Protein AF-0000000074208128 (afdb_homodimer)

Nearest PDB structures (foldseek):
  2gfg-assembly3_C  TM=7.856E-01  e=4.150E-11  Halalkalibacterium halodurans
  6yp4-assembly1_A-2  TM=7.468E-01  e=1.813E-09  Hippeastrum hybrid cultivar
  8h92-assembly1_A  TM=7.340E-01  e=4.351E-08  Ziziphus jujuba
  5a65-assembly2_B  TM=5.597E-01  e=7.284E-07  Mus musculus
  5a65-assembly1_A  TM=5.371E-01  e=1.496E-06  Mus musculus

Organism: NCBI:txid88382

Sequence (506 aa):
MSATPTYDAEQLTGMLALLPDVDSVELKLTVPDDFQRSAVRELGIDPLDAVLRQVAFVDTPDLRLSSAGVVLRARRTQRKPADLTVKLRPAMPNDVPDGYRGHPGFKVELDASPAGYTCSCSLTVEVSDRRVRKVMLGTRGVHRLLDDDQRALLGSRLPEDVSVDDLTVLGPVNLLKCRFRAKGYPRRMVAELWGLPDGARILELSTKAPPAEAFQAAAESRALLARSGLDLTAPQETKTRAVLAALTAPGGSMSATPTYDAEQLTGMLALLPDVDSVELKLTVPDDFQRSAVRELGIDPLDAVLRQVAFVDTPDLRLSSAGVVLRARRTQRKPADLTVKLRPAMPNDVPDGYRGHPGFKVELDASPAGYTCSCSLTVEVSDRRVRKVMLGTRGVHRLLDDDQRALLGSRLPEDVSVDDLTVLGPVNLLKCRFRAKGYPRRMVAELWGLPDGARILELSTKAPPAEAFQAAAESRALLARSGLDLTAPQETKTRAVLAALTAPGGS

InterPro domains:
  IPR033469 CYTH-like domain superfamily [SSF55154] (25-136)

Secondary structure (DSSP, 8-state):
---S----HHHHHHHHHHGGG-SEEEEEEEEPGGGHHHHHHHHT--GGG-EEEEEEEEE-TT-HHHHTTEEEEEEEETTEEEEEEEEESS--GGGSPTT-TT-TTEEEEEEEETTEEEEEEEEEEEE-HHHHHHHHTTSS-GGGT--HHHHHHHHTT--TT--GGG-EEEEEEEEEEEEE--TT--S-EEEEEEEPTTS-EEEEEEEEE-GGGHHHHHHHHHHHHHHHT--TTS----HHHHHHHHHHSTT--/---S----HHHHHHHHHHGGG-SEEEEEEEEPGGGHHHHHHHTT--GGG-EEEEEEEEE-TT-HHHHTTEEEEEEEETTEEEEEEEEESS--GGGSPTT-TT-TTEEEEEEEETTEEEEEEEEEEEE-HHHHHHHHHTSS-GGGT--HHHHHHHHTT--TT--GGG-EEEEEEEEEEEEE--TT--S-EEEEEEEPTTS-EEEEEEEEE-GGGHHHHHHHHHHHHHHHT--TTS----HHHHHHHHHHSTT--

Foldseek 3Di:
DQLALPDDPVQVVVLVVQLVLFFKEKEKAWFDPVCVVLCCVLQVPDLVQWWKKKKKWKAFLVRVLVVLQWTWMWMDTPPDFIKIKIKGWQDGSVNDDPPQVVPPQKGWYWYQASVGIGIMIMRMDTDHNVQSVCLQVVNDQPVVVDDPVSVVSSVVRDDPPDDSVSMHIQDIWMKIKHWDGGPPQPFIKIWIWTAAQVGDIIIMMMTMDRSVCNVVNSVSVSVSCVVSVGRRPDDGDDPVVVRSCQRSPVVRD/DQLALPDDPVQVVVLVVQLVLFFKEKEKAWFDPVCVVLCCVLQVPDLVQWWKKKKKWKAFLVRVLVVLQWTWMWMDTPPDFIKIKIKGWQDGSVNDDPPQVVPPQKGWYWYQASVGIGIMIMRMDTDHNVQSVCLQVVNDQPVVVDDPVSVVSSVVRDDPVDDSVSMHIQDIWMKIKHWDGGPPQPFIKIWIWTAAQVGDIIIMMMTMDRSVCNVVNSVSVSVSCVVSVGRRNDDGDDPVVVRSCQRSPVVRD

Radius of gyration: 25.89 Å; Cα contacts (8 Å, |Δi|>4): 980; chains: 2; bounding box: 55×75×54 Å

Solvent-accessible surface area (backbone atoms only — not comparable to full-atom values): 27518 Å² total; per-residue (Å²): 129,79,60,50,54,75,71,49,72,67,54,48,52,56,48,62,69,46,37,85,65,34,70,31,27,34,42,42,47,66,46,56,73,93,46,42,66,58,48,35,60,68,43,63,59,57,76,61,67,38,43,45,32,37,40,28,38,49,27,32,94,83,39,57,38,54,74,52,26,36,46,37,38,39,37,41,38,52,98,48,70,8,35,40,32,40,31,36,46,74,32,52,68,85,66,55,61,87,79,40,80,86,31,86,51,38,49,34,36,36,41,33,38,57,79,44,72,50,37,24,32,33,43,44,44,81,41,58,42,72,60,53,51,34,30,61,70,64,78,39,67,65,74,77,71,55,50,70,68,52,48,52,60,52,56,72,53,48,55,91,90,58,54,77,85,59,47,41,75,43,60,60,36,47,31,36,38,28,75,47,65,35,86,96,46,96,55,65,34,37,40,35,43,37,44,46,79,86,47,49,66,44,38,36,40,34,35,69,35,52,41,93,40,41,66,60,52,50,52,52,51,46,53,50,34,58,73,62,69,51,74,54,72,58,87,63,72,57,65,66,59,54,50,52,51,45,40,65,35,91,84,24,113,129,78,58,55,52,73,71,49,72,68,53,48,52,54,49,61,70,46,37,86,65,36,70,30,26,36,42,41,47,65,47,56,72,93,44,43,67,57,49,34,59,68,43,62,57,58,76,60,68,37,41,44,33,37,40,28,37,49,30,33,92,83,39,56,39,54,73,54,25,35,45,37,38,40,38,40,36,53,99,48,69,8,35,40,33,42,32,35,47,75,30,50,68,88,66,55,61,88,78,41,81,84,31,86,52,38,50,34,36,35,40,33,39,57,80,45,71,48,36,23,33,36,42,43,43,81,39,58,43,71,60,52,49,34,30,60,71,65,78,39,66,64,73,76,71,54,50,72,69,52,48,52,58,50,56,72,53,48,56,91,91,57,55,79,85,60,45,41,75,44,62,60,37,47,30,37,39,30,76,45,64,36,87,96,46,96,54,62,34,39,40,35,43,38,44,44,79,86,46,49,67,44,37,36,40,33,35,70,35,53,41,94,39,40,68,60,52,49,53,53,50,48,52,51,32,58,73,61,68,51,73,53,70,59,86,64,71,58,66,65,58,55,49,52,50,46,41,64,36,93,84,25,113

pLDDT: mean 90.49, std 10.8, range [28.2, 98.62]

Structure (mmCIF, N/CA/C/O backbone):
data_AF-0000000074208128-model_v1
#
loop_
_entity.id
_entity.type
_entity.pdbx_description
1 polymer 'CYTH domain-containing protein'
#
loop_
_atom_site.group_PDB
_atom_site.id
_atom_site.type_symbol
_atom_site.label_atom_id
_atom_site.label_alt_id
_atom_site.label_comp_id
_atom_site.label_asym_id
_atom_site.label_entity_id
_atom_site.label_seq_id
_atom_site.pdbx_PDB_ins_code
_atom_site.Cartn_x
_atom_site.Cartn_y
_atom_site.Cartn_z
_atom_site.occupancy
_atom_site.B_iso_or_equiv
_atom_site.auth_seq_id
_atom_site.auth_comp_id
_atom_site.auth_asym_id
_atom_site.auth_atom_id
_atom_site.pdbx_PDB_model_num
ATOM 1 N N . MET A 1 1 ? -22.344 6.297 27.734 1 28.2 1 MET A N 1
ATOM 2 C CA . MET A 1 1 ? -21.391 7.398 27.578 1 28.2 1 MET A CA 1
ATOM 3 C C . MET A 1 1 ? -21.266 7.793 26.109 1 28.2 1 MET A C 1
ATOM 5 O O . MET A 1 1 ? -21.172 6.926 25.234 1 28.2 1 MET A O 1
ATOM 9 N N . SER A 1 2 ? -21.766 8.922 25.672 1 34.88 2 SER A N 1
ATOM 10 C CA . SER A 1 2 ? -21.922 9.391 24.297 1 34.88 2 SER A CA 1
ATOM 11 C C . SER A 1 2 ? -20.594 9.367 23.547 1 34.88 2 SER A C 1
ATOM 13 O O . SER A 1 2 ? -19.578 9.844 24.062 1 34.88 2 SER A O 1
ATOM 15 N N . ALA A 1 3 ? -20.484 8.547 22.641 1 38.16 3 ALA A N 1
ATOM 16 C CA . ALA A 1 3 ? -19.328 8.273 21.797 1 38.16 3 ALA A CA 1
ATOM 17 C C . ALA A 1 3 ? -18.828 9.547 21.125 1 38.16 3 ALA A C 1
ATOM 19 O O . ALA A 1 3 ? -17.953 9.492 20.25 1 38.16 3 ALA A O 1
ATOM 20 N N . THR A 1 4 ? -19.625 10.578 21 1 42.69 4 THR A N 1
ATOM 21 C CA . THR A 1 4 ? -19.203 11.781 20.281 1 42.69 4 THR A CA 1
ATOM 22 C C . THR A 1 4 ? -18.156 12.547 21.078 1 42.69 4 THR A C 1
ATOM 24 O O . THR A 1 4 ? -18.266 12.664 22.297 1 42.69 4 THR A O 1
ATOM 27 N N . PRO A 1 5 ? -17.062 12.93 20.516 1 49.47 5 PRO A N 1
ATOM 28 C CA . PRO A 1 5 ? -16.219 13.82 21.312 1 49.47 5 PRO A CA 1
ATOM 29 C C . PRO A 1 5 ? -17.031 14.883 22.078 1 49.47 5 PRO A C 1
ATOM 31 O O . PRO A 1 5 ? -17.859 15.57 21.469 1 49.47 5 PRO A O 1
ATOM 34 N N . THR A 1 6 ? -17.391 14.57 23.172 1 65.62 6 THR A N 1
ATOM 35 C CA . THR A 1 6 ? -18.188 15.555 23.906 1 65.62 6 THR A CA 1
ATOM 36 C C . THR A 1 6 ? -17.297 16.703 24.375 1 65.62 6 THR A C 1
ATOM 38 O O . THR A 1 6 ? -16.484 16.531 25.297 1 65.62 6 THR A O 1
ATOM 41 N N . TYR A 1 7 ? -17 17.703 23.312 1 78.88 7 TYR A N 1
ATOM 42 C CA . TYR A 1 7 ? -16.359 18.938 23.75 1 78.88 7 TYR A CA 1
ATOM 43 C C . TYR A 1 7 ? -17.125 19.578 24.891 1 78.88 7 TYR A C 1
ATOM 45 O O . TYR A 1 7 ? -18.359 19.625 24.875 1 78.88 7 TYR A O 1
ATOM 53 N N . ASP A 1 8 ? -16.391 19.875 25.906 1 85 8 ASP A N 1
ATOM 54 C CA . ASP A 1 8 ? -17.047 20.609 26.984 1 85 8 ASP A CA 1
ATOM 55 C C . ASP A 1 8 ? -17.312 22.062 26.578 1 85 8 ASP A C 1
ATOM 57 O O . ASP A 1 8 ? -16.953 22.469 25.469 1 85 8 ASP A O 1
ATOM 61 N N . ALA A 1 9 ? -17.969 22.734 27.438 1 87.25 9 ALA A N 1
ATOM 62 C CA . ALA A 1 9 ? -18.422 24.094 27.125 1 87.25 9 ALA A CA 1
ATOM 63 C C . ALA A 1 9 ? -17.25 25.016 26.828 1 87.25 9 ALA A C 1
ATOM 65 O O . ALA A 1 9 ? -17.312 25.859 25.938 1 87.25 9 ALA A O 1
ATOM 66 N N . GLU A 1 10 ? -16.25 24.875 27.562 1 88 10 GLU A N 1
ATOM 67 C CA . GLU A 1 10 ? -15.062 25.719 27.375 1 88 10 GLU A CA 1
ATOM 68 C C . GLU A 1 10 ? -14.414 25.438 26.016 1 88 10 GLU A C 1
ATOM 70 O O . GLU A 1 10 ? -14.039 26.375 25.297 1 88 10 GLU A O 1
ATOM 75 N N . GLN A 1 11 ? -14.32 24.234 25.641 1 87.12 11 GLN A N 1
ATOM 76 C CA . GLN A 1 11 ? -13.758 23.844 24.359 1 87.12 11 GLN A CA 1
ATOM 77 C C . GLN A 1 11 ? -14.609 24.359 23.203 1 87.12 11 GLN A C 1
ATOM 79 O O . GLN A 1 11 ? -14.07 24.875 22.219 1 87.12 11 GLN A O 1
ATOM 84 N N . LEU A 1 12 ? -15.883 24.25 23.359 1 89.19 12 LEU A N 1
ATOM 85 C CA . LEU A 1 12 ? -16.797 24.703 22.312 1 89.19 12 LEU A CA 1
ATOM 86 C C . LEU A 1 12 ? -16.688 26.219 22.125 1 89.19 12 LEU A C 1
ATOM 88 O O . LEU A 1 12 ? -16.656 26.688 20.984 1 89.19 12 LEU A O 1
ATOM 92 N N . THR A 1 13 ? -16.578 26.906 23.234 1 91.12 13 THR A N 1
ATOM 93 C CA . THR A 1 13 ? -16.438 28.359 23.172 1 91.12 13 THR A CA 1
ATOM 94 C C . THR A 1 13 ? -15.148 28.75 22.453 1 91.12 13 THR A C 1
ATOM 96 O O . THR A 1 13 ? -15.141 29.641 21.594 1 91.12 13 THR A O 1
ATOM 99 N N . GLY A 1 14 ? -14.086 28.094 22.859 1 90.88 14 GLY A N 1
ATOM 100 C CA . GLY A 1 14 ? -12.805 28.328 22.203 1 90.88 14 GLY A CA 1
ATOM 101 C C . GLY A 1 14 ? -12.844 28.062 20.703 1 90.88 14 GLY A C 1
ATOM 102 O O . GLY A 1 14 ? -12.312 28.844 19.922 1 90.88 14 GLY A O 1
ATOM 103 N N . MET A 1 15 ? -13.477 27 20.344 1 91.94 15 MET A N 1
ATOM 104 C CA . MET A 1 15 ? -13.594 26.641 18.938 1 91.94 15 MET A CA 1
ATOM 105 C C . MET A 1 15 ? -14.398 27.688 18.172 1 91.94 15 MET A C 1
ATOM 107 O O . MET A 1 15 ? -13.992 28.109 17.078 1 91.94 15 MET A O 1
ATOM 111 N N . LEU A 1 16 ? -15.477 28.094 18.703 1 92.94 16 LEU A N 1
ATOM 112 C CA . LEU A 1 16 ? -16.344 29.078 18.078 1 92.94 16 LEU A CA 1
ATOM 113 C C . LEU A 1 16 ? -15.609 30.391 17.859 1 92.94 16 LEU A C 1
ATOM 115 O O . LEU A 1 16 ? -15.836 31.078 16.844 1 92.94 16 LEU A O 1
ATOM 119 N N . ALA A 1 17 ? -14.789 30.688 18.766 1 93.5 17 ALA A N 1
ATOM 120 C CA . ALA A 1 17 ? -14.039 31.938 18.672 1 93.5 17 ALA A CA 1
ATOM 121 C C . ALA A 1 17 ? -13.016 31.906 17.547 1 93.5 17 ALA A C 1
ATOM 123 O O . ALA A 1 17 ? -12.664 32.938 16.969 1 93.5 17 ALA A O 1
ATOM 124 N N . LEU A 1 18 ? -12.555 30.719 17.219 1 94.88 18 LEU A N 1
ATOM 125 C CA . LEU A 1 18 ? -11.484 30.547 16.25 1 94.88 18 LEU A CA 1
ATOM 126 C C . LEU A 1 18 ? -12.055 30.406 14.836 1 94.88 18 LEU A C 1
ATOM 128 O O . LEU A 1 18 ? -11.414 30.812 13.867 1 94.88 18 LEU A O 1
ATOM 132 N N . LEU A 1 19 ? -13.25 29.891 14.656 1 95.88 19 LEU A N 1
ATOM 133 C CA . LEU A 1 19 ? -13.82 29.422 13.398 1 95.88 19 LEU A CA 1
ATOM 134 C C . LEU A 1 19 ? -13.875 30.547 12.367 1 95.88 19 LEU A C 1
ATOM 136 O O . LEU A 1 19 ? -13.531 30.344 11.203 1 95.88 19 LEU A O 1
ATOM 140 N N . PRO A 1 20 ? -14.188 31.844 12.766 1 95 20 PRO A N 1
ATOM 141 C CA . PRO A 1 20 ? -14.281 32.906 11.758 1 95 20 PRO A CA 1
ATOM 142 C C . PRO A 1 20 ? -12.938 33.219 11.109 1 95 20 PRO A C 1
ATOM 144 O O . PRO A 1 20 ? -12.891 33.812 10.039 1 95 20 PRO A O 1
ATOM 147 N N . ASP A 1 21 ? -11.844 32.844 11.766 1 95.5 21 ASP A N 1
ATOM 148 C CA . ASP A 1 21 ? -10.523 33.281 11.328 1 95.5 21 ASP A CA 1
ATOM 149 C C . ASP A 1 21 ? -9.711 32.125 10.734 1 95.5 21 ASP A C 1
ATOM 151 O O . ASP A 1 21 ? -8.508 32.281 10.508 1 95.5 21 ASP A O 1
ATOM 155 N N . VAL A 1 22 ? -10.344 30.969 10.555 1 97.12 22 VAL A N 1
ATOM 156 C CA . VAL A 1 22 ? -9.641 29.875 9.914 1 97.12 22 VAL A CA 1
ATOM 157 C C . VAL A 1 22 ? -10.172 29.672 8.5 1 97.12 22 VAL A C 1
ATOM 159 O O . VAL A 1 22 ? -11.297 30.062 8.188 1 97.12 22 VAL A O 1
ATOM 162 N N . ASP A 1 23 ? -9.352 29.062 7.625 1 96.69 23 ASP A N 1
ATOM 163 C CA . ASP A 1 23 ? -9.719 28.859 6.227 1 96.69 23 ASP A CA 1
ATOM 164 C C . ASP A 1 23 ? -10.539 27.594 6.047 1 96.69 23 ASP A C 1
ATOM 166 O O . ASP A 1 23 ? -11.367 27.5 5.137 1 96.69 23 ASP A O 1
ATOM 170 N N . SER A 1 24 ? -10.273 26.594 6.891 1 97 24 SER A N 1
ATOM 171 C CA . SER A 1 24 ? -10.961 25.312 6.789 1 97 24 SER A CA 1
ATOM 172 C C . SER A 1 24 ? -10.922 24.562 8.117 1 97 24 SER A C 1
ATOM 174 O O . SER A 1 24 ? -10.125 24.875 8.992 1 97 24 SER A O 1
ATOM 176 N N . VAL A 1 25 ? -11.828 23.625 8.234 1 97.69 25 VAL A N 1
ATOM 177 C CA . VAL A 1 25 ? -11.875 22.703 9.359 1 97.69 25 VAL A CA 1
ATOM 178 C C . VAL A 1 25 ? -11.719 21.281 8.859 1 97.69 25 VAL A C 1
ATOM 180 O O . VAL A 1 25 ? -12.344 20.875 7.871 1 97.69 25 VAL A O 1
ATOM 183 N N . GLU A 1 26 ? -10.867 20.547 9.453 1 97 26 GLU A N 1
ATOM 184 C CA . GLU A 1 26 ? -10.727 19.125 9.164 1 97 26 GLU A CA 1
ATOM 185 C C . GLU A 1 26 ? -11.125 18.281 10.367 1 97 26 GLU A C 1
ATOM 187 O O . GLU A 1 26 ? -10.594 18.469 11.469 1 97 26 GLU A O 1
ATOM 192 N N . LEU A 1 27 ? -12.055 17.484 10.188 1 94.62 27 LEU A N 1
ATOM 193 C CA . LEU A 1 27 ? -12.422 16.469 11.172 1 94.62 27 LEU A CA 1
ATOM 194 C C . LEU A 1 27 ? -11.688 15.164 10.914 1 94.62 27 LEU A C 1
ATOM 196 O O . LEU A 1 27 ? -11.773 14.602 9.82 1 94.62 27 LEU A O 1
ATOM 200 N N . LYS A 1 28 ? -10.922 14.688 11.891 1 93 28 LYS A N 1
ATOM 201 C CA . LYS A 1 28 ? -10.109 13.5 11.672 1 93 28 LYS A CA 1
ATOM 202 C C . LYS A 1 28 ? -10.281 12.492 12.805 1 93 28 LYS A C 1
ATOM 204 O O . LYS A 1 28 ? -10.539 12.883 13.945 1 93 28 LYS A O 1
ATOM 209 N N . LEU A 1 29 ? -10.133 11.289 12.469 1 90.5 29 LEU A N 1
ATOM 210 C CA . LEU A 1 29 ? -10.133 10.219 13.461 1 90.5 29 LEU A CA 1
ATOM 211 C C . LEU A 1 29 ? -9.18 9.102 13.047 1 90.5 29 LEU A C 1
ATOM 213 O O . LEU A 1 29 ? -9 8.844 11.852 1 90.5 29 LEU A O 1
ATOM 217 N N . THR A 1 30 ? -8.586 8.484 14.008 1 90.56 30 THR A N 1
ATOM 218 C CA . THR A 1 30 ? -7.75 7.305 13.797 1 90.56 30 THR A CA 1
ATOM 219 C C . THR A 1 30 ? -8.516 6.035 14.156 1 90.56 30 THR A C 1
ATOM 221 O O . THR A 1 30 ? -9.148 5.961 15.211 1 90.56 30 THR A O 1
ATOM 224 N N . VAL A 1 31 ? -8.43 5.098 13.281 1 89.88 31 VAL A N 1
ATOM 225 C CA . VAL A 1 31 ? -9.117 3.83 13.492 1 89.88 31 VAL A CA 1
ATOM 226 C C . VAL A 1 31 ? -8.164 2.816 14.117 1 89.88 31 VAL A C 1
ATOM 228 O O . VAL A 1 31 ? -7.098 2.541 13.57 1 89.88 31 VAL A O 1
ATOM 231 N N . PRO A 1 32 ? -8.555 2.291 15.266 1 84.19 32 PRO A N 1
ATOM 232 C CA . PRO A 1 32 ? -7.707 1.255 15.859 1 84.19 32 PRO A CA 1
ATOM 233 C C . PRO A 1 32 ? -7.457 0.087 14.906 1 84.19 32 PRO A C 1
ATOM 235 O O . PRO A 1 32 ? -8.32 -0.243 14.086 1 84.19 32 PRO A O 1
ATOM 238 N N . ASP A 1 33 ? -6.289 -0.558 15.109 1 83.88 33 ASP A N 1
ATOM 239 C CA . ASP A 1 33 ? -5.805 -1.584 14.195 1 83.88 33 ASP A CA 1
ATOM 240 C C . ASP A 1 33 ? -6.836 -2.697 14.023 1 83.88 33 ASP A C 1
ATOM 242 O O . ASP A 1 33 ? -7.145 -3.1 12.898 1 83.88 33 ASP A O 1
ATOM 246 N N . ASP A 1 34 ? -7.438 -3.113 15.094 1 81.94 34 ASP A N 1
ATOM 247 C CA . ASP A 1 34 ? -8.344 -4.258 15.102 1 81.94 34 ASP A CA 1
ATOM 248 C C . ASP A 1 34 ? -9.617 -3.959 14.312 1 81.94 34 ASP A C 1
ATOM 250 O O . ASP A 1 34 ? -10.359 -4.875 13.961 1 81.94 34 ASP A O 1
ATOM 254 N N . PHE A 1 35 ? -9.867 -2.684 13.984 1 87 35 PHE A N 1
ATOM 255 C CA . PHE A 1 35 ? -11.141 -2.312 13.367 1 87 35 PHE A CA 1
ATOM 256 C C . PHE A 1 35 ? -10.914 -1.807 11.945 1 87 35 PHE A C 1
ATOM 258 O O . PHE A 1 35 ? -11.875 -1.448 11.25 1 87 35 PHE A O 1
ATOM 265 N N . GLN A 1 36 ? -9.719 -1.791 11.477 1 90.12 36 GLN A N 1
ATOM 266 C CA . GLN A 1 36 ? -9.414 -1.157 10.203 1 90.12 36 GLN A CA 1
ATOM 267 C C . GLN A 1 36 ? -10.07 -1.899 9.047 1 90.12 36 GLN A C 1
ATOM 269 O O . GLN A 1 36 ? -10.68 -1.279 8.164 1 90.12 36 GLN A O 1
ATOM 274 N N . ARG A 1 37 ? -10.055 -3.189 9.078 1 87.44 37 ARG A N 1
ATOM 275 C CA . ARG A 1 37 ? -10.648 -3.965 7.988 1 87.44 37 ARG A CA 1
ATOM 276 C C . ARG A 1 37 ? -12.156 -3.766 7.934 1 87.44 37 ARG A C 1
ATOM 278 O O . ARG A 1 37 ? -12.719 -3.57 6.855 1 87.44 37 ARG A O 1
ATOM 285 N N . SER A 1 38 ? -12.781 -3.838 9.078 1 88.56 38 SER A N 1
ATOM 286 C CA . SER A 1 38 ? -14.227 -3.645 9.148 1 88.56 38 SER A CA 1
ATOM 287 C C . SER A 1 38 ? -14.617 -2.234 8.719 1 88.56 38 SER A C 1
ATOM 289 O O . SER A 1 38 ? -15.617 -2.045 8.023 1 88.56 38 SER A O 1
ATOM 291 N N . ALA A 1 39 ? -13.82 -1.259 9.133 1 91.81 39 ALA A N 1
ATOM 292 C CA . ALA A 1 39 ? -14.094 0.124 8.758 1 91.81 39 ALA A CA 1
ATOM 293 C C . ALA A 1 39 ? -14.062 0.29 7.238 1 91.81 39 ALA A C 1
ATOM 295 O O . ALA A 1 39 ? -14.961 0.909 6.656 1 91.81 39 ALA A O 1
ATOM 296 N N . VAL A 1 40 ? -13.125 -0.325 6.598 1 92.81 40 VAL A N 1
ATOM 297 C CA . VAL A 1 40 ? -12.961 -0.231 5.148 1 92.81 40 VAL A CA 1
ATOM 298 C C . VAL A 1 40 ? -14.172 -0.852 4.453 1 92.81 40 VAL A C 1
ATOM 300 O O . VAL A 1 40 ? -14.719 -0.272 3.514 1 92.81 40 VAL A O 1
ATOM 303 N N . ARG A 1 41 ? -14.562 -1.921 4.973 1 90.62 41 ARG A N 1
ATOM 304 C CA . ARG A 1 41 ? -15.703 -2.623 4.398 1 90.62 41 ARG A CA 1
ATOM 305 C C . ARG A 1 41 ? -17 -1.842 4.617 1 90.62 41 ARG A C 1
ATOM 307 O O . ARG A 1 41 ? -17.75 -1.596 3.674 1 90.62 41 ARG A O 1
ATOM 314 N N . GLU A 1 42 ? -17.219 -1.421 5.828 1 91.88 42 GLU A N 1
ATOM 315 C CA . GLU A 1 42 ? -18.469 -0.788 6.219 1 91.88 42 GLU A CA 1
ATOM 316 C C . GLU A 1 42 ? -18.641 0.57 5.547 1 91.88 42 GLU A C 1
ATOM 318 O O . GLU A 1 42 ? -19.766 0.974 5.219 1 91.88 42 GLU A O 1
ATOM 323 N N . LEU A 1 43 ? -17.516 1.219 5.375 1 95.19 43 LEU A N 1
ATOM 324 C CA . LEU A 1 43 ? -17.594 2.559 4.801 1 95.19 43 LEU A CA 1
ATOM 325 C C . LEU A 1 43 ? -17.562 2.498 3.277 1 95.19 43 LEU A C 1
ATOM 327 O O . LEU A 1 43 ? -17.688 3.527 2.609 1 95.19 43 LEU A O 1
ATOM 331 N N . GLY A 1 44 ? -17.344 1.31 2.719 1 94.12 44 GLY A N 1
ATOM 332 C CA . GLY A 1 44 ? -17.375 1.114 1.277 1 94.12 44 GLY A CA 1
ATOM 333 C C . GLY A 1 44 ? -16.125 1.605 0.581 1 94.12 44 GLY A C 1
ATOM 334 O O . GLY A 1 44 ? -16.172 2.014 -0.581 1 94.12 44 GLY A O 1
ATOM 335 N N . ILE A 1 45 ? -15.039 1.585 1.268 1 96.31 45 ILE A N 1
ATOM 336 C CA . ILE A 1 45 ? -13.773 2.025 0.685 1 96.31 45 ILE A CA 1
ATOM 337 C C . ILE A 1 45 ? -13.219 0.936 -0.229 1 96.31 45 ILE A C 1
ATOM 339 O O . ILE A 1 45 ? -13.133 -0.229 0.167 1 96.31 45 ILE A O 1
ATOM 343 N N . ASP A 1 46 ? -12.898 1.298 -1.393 1 96.69 46 ASP A N 1
ATOM 344 C CA . ASP A 1 46 ? -12.211 0.389 -2.301 1 96.69 46 ASP A CA 1
ATOM 345 C C . ASP A 1 46 ? -10.711 0.673 -2.32 1 96.69 46 ASP A C 1
ATOM 347 O O . ASP A 1 46 ? -10.273 1.697 -2.85 1 96.69 46 ASP A O 1
ATOM 351 N N . PRO A 1 47 ? -9.922 -0.202 -1.806 1 95.62 47 PRO A N 1
ATOM 352 C CA . PRO A 1 47 ? -8.469 0.019 -1.76 1 95.62 47 PRO A CA 1
ATOM 353 C C . PRO A 1 47 ? -7.875 0.305 -3.137 1 95.62 47 PRO A C 1
ATOM 355 O O . PRO A 1 47 ? -6.871 1.016 -3.242 1 95.62 47 PRO A O 1
ATOM 358 N N . LEU A 1 48 ? -8.477 -0.124 -4.18 1 97.25 48 LEU A N 1
ATOM 359 C CA . LEU A 1 48 ? -7.906 0.041 -5.516 1 97.25 48 LEU A CA 1
ATOM 360 C C . LEU A 1 48 ? -8.117 1.461 -6.027 1 97.25 48 LEU A C 1
ATOM 362 O O . LEU A 1 48 ? -7.523 1.862 -7.027 1 97.25 48 LEU A O 1
ATOM 366 N N . ASP A 1 49 ? -8.906 2.227 -5.328 1 96.62 49 ASP A N 1
ATOM 367 C CA . ASP A 1 49 ? -9.078 3.635 -5.672 1 96.62 49 ASP A CA 1
ATOM 368 C C . ASP A 1 49 ? -7.984 4.492 -5.031 1 96.62 49 ASP A C 1
ATOM 370 O O . ASP A 1 49 ? -7.91 5.699 -5.277 1 96.62 49 ASP A O 1
ATOM 374 N N . ALA A 1 50 ? -7.148 3.926 -4.254 1 97.5 50 ALA A N 1
ATOM 375 C CA . ALA A 1 50 ? -6.145 4.68 -3.508 1 97.5 50 ALA A CA 1
ATOM 376 C C . ALA A 1 50 ? -4.992 5.105 -4.414 1 97.5 50 ALA A C 1
ATOM 378 O O . ALA A 1 50 ? -4.801 4.535 -5.496 1 97.5 50 ALA A O 1
ATOM 379 N N . VAL A 1 51 ? -4.332 6.113 -3.963 1 97.12 51 VAL A N 1
ATOM 380 C CA . VAL A 1 51 ? -3.078 6.562 -4.555 1 97.12 51 VAL A CA 1
ATOM 381 C C . VAL A 1 51 ? -1.944 6.41 -3.545 1 97.12 51 VAL A C 1
ATOM 383 O O . VAL A 1 51 ? -2.141 6.625 -2.346 1 97.12 51 VAL A O 1
ATOM 386 N N . LEU A 1 52 ? -0.797 6.086 -4.082 1 97.75 52 LEU A N 1
ATOM 387 C CA . LEU A 1 52 ? 0.374 5.926 -3.229 1 97.75 52 LEU A CA 1
ATOM 388 C C . LEU A 1 52 ? 1.035 7.273 -2.951 1 97.75 52 LEU A C 1
ATOM 390 O O . LEU A 1 52 ? 1.155 8.109 -3.852 1 97.75 52 LEU A O 1
ATOM 394 N N . ARG A 1 53 ? 1.431 7.383 -1.734 1 98.31 53 ARG A N 1
ATOM 395 C CA . ARG A 1 53 ? 2.203 8.555 -1.327 1 98.31 53 ARG A CA 1
ATOM 396 C C . ARG A 1 53 ? 3.389 8.148 -0.457 1 98.31 53 ARG A C 1
ATOM 398 O O . ARG A 1 53 ? 3.375 7.09 0.167 1 98.31 53 ARG A O 1
ATOM 405 N N . GLN A 1 54 ? 4.387 9 -0.542 1 97.69 54 GLN A N 1
ATOM 406 C CA . GLN A 1 54 ? 5.523 8.93 0.373 1 97.69 54 GLN A CA 1
ATOM 407 C C . GLN A 1 54 ? 5.703 10.234 1.134 1 97.69 54 GLN A C 1
ATOM 409 O O . GLN A 1 54 ? 5.625 11.32 0.546 1 97.69 54 GLN A O 1
ATOM 414 N N . VAL A 1 55 ? 5.918 10.094 2.408 1 97.69 55 VAL A N 1
ATOM 415 C CA . VAL A 1 55 ? 6.098 11.281 3.23 1 97.69 55 VAL A CA 1
ATOM 416 C C . VAL A 1 55 ? 7.383 11.156 4.047 1 97.69 55 VAL A C 1
ATOM 418 O O . VAL A 1 55 ? 7.648 10.109 4.641 1 97.69 55 VAL A O 1
ATOM 421 N N . ALA A 1 56 ? 8.125 12.172 4.035 1 96.81 56 ALA A N 1
ATOM 422 C CA . ALA A 1 56 ? 9.266 12.32 4.938 1 96.81 56 ALA A CA 1
ATOM 423 C C . ALA A 1 56 ? 9.133 13.586 5.781 1 96.81 56 ALA A C 1
ATOM 425 O O . ALA A 1 56 ? 8.625 14.609 5.309 1 96.81 56 ALA A O 1
ATOM 426 N N . PHE A 1 57 ? 9.578 13.438 6.957 1 96.81 57 PHE A N 1
ATOM 427 C CA . PHE A 1 57 ? 9.695 14.594 7.828 1 96.81 57 PHE A CA 1
ATOM 428 C C . PHE A 1 57 ? 11.148 15.031 7.957 1 96.81 57 PHE A C 1
ATOM 430 O O . PHE A 1 57 ? 12.062 14.234 7.723 1 96.81 57 PHE A O 1
ATOM 437 N N . VAL A 1 58 ? 11.312 16.281 8.195 1 96.25 58 VAL A N 1
ATOM 438 C CA . VAL A 1 58 ? 12.648 16.844 8.383 1 96.25 58 VAL A CA 1
ATOM 439 C C . VAL A 1 58 ? 12.75 17.484 9.766 1 96.25 58 VAL A C 1
ATOM 441 O O . VAL A 1 58 ? 11.977 18.391 10.094 1 96.25 58 VAL A O 1
ATOM 444 N N . ASP A 1 59 ? 13.68 17 10.523 1 96.31 59 ASP A N 1
ATOM 445 C CA . ASP A 1 59 ? 13.867 17.469 11.898 1 96.31 59 ASP A CA 1
ATOM 446 C C . ASP A 1 59 ? 15.281 17.156 12.391 1 96.31 59 ASP A C 1
ATOM 448 O O . ASP A 1 59 ? 16.094 16.578 11.664 1 96.31 59 ASP A O 1
ATOM 452 N N . THR A 1 60 ? 15.641 17.625 13.562 1 94.69 60 THR A N 1
ATOM 453 C CA . THR A 1 60 ? 16.844 17.125 14.234 1 94.69 60 THR A CA 1
ATOM 454 C C . THR A 1 60 ? 16.609 15.719 14.766 1 94.69 60 THR A C 1
ATOM 456 O O . THR A 1 60 ? 15.469 15.305 14.977 1 94.69 60 THR A O 1
ATOM 459 N N . PRO A 1 61 ? 17.672 1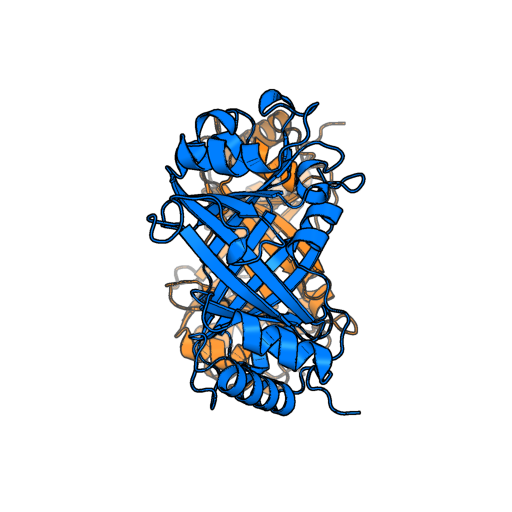4.984 14.984 1 91.44 61 PRO A N 1
ATOM 460 C CA . PRO A 1 61 ? 17.516 13.617 15.484 1 91.44 61 PRO A CA 1
ATOM 461 C C . PRO A 1 61 ? 16.734 13.562 16.797 1 91.44 61 PRO A C 1
ATOM 463 O O . PRO A 1 61 ? 16.062 12.57 17.094 1 91.44 61 PRO A O 1
ATOM 466 N N . ASP A 1 62 ? 16.828 14.562 17.562 1 93 62 ASP A N 1
ATOM 467 C CA . ASP A 1 62 ? 16.156 14.594 18.859 1 93 62 ASP A CA 1
ATOM 468 C C . ASP A 1 62 ? 14.852 15.383 18.766 1 93 62 ASP A C 1
ATOM 470 O O . ASP A 1 62 ? 14.281 15.773 19.797 1 93 62 ASP A O 1
ATOM 474 N N . LEU A 1 63 ? 14.359 15.758 17.641 1 95.44 63 LEU A N 1
ATOM 475 C CA . LEU A 1 63 ? 13.039 16.281 17.312 1 95.44 63 LEU A CA 1
ATOM 476 C C . LEU A 1 63 ? 12.828 17.656 17.938 1 95.44 63 LEU A C 1
ATOM 478 O O . LEU A 1 63 ? 11.797 17.922 18.547 1 95.44 63 LEU A O 1
ATOM 482 N N . ARG A 1 64 ? 13.789 18.5 17.734 1 95.44 64 ARG A N 1
ATOM 483 C CA . ARG A 1 64 ? 13.719 19.828 18.328 1 95.44 64 ARG A CA 1
ATOM 484 C C . ARG A 1 64 ? 12.758 20.719 17.531 1 95.44 64 ARG A C 1
ATOM 486 O O . ARG A 1 64 ? 12.141 21.625 18.094 1 95.44 64 ARG A O 1
ATOM 493 N N . LEU A 1 65 ? 12.594 20.547 16.172 1 95.56 65 LEU A N 1
ATOM 494 C CA . LEU A 1 65 ? 11.594 21.312 15.43 1 95.56 65 LEU A CA 1
ATOM 495 C C . LEU A 1 65 ? 10.188 20.984 15.914 1 95.56 65 LEU A C 1
ATOM 497 O O . LEU A 1 65 ? 9.422 21.891 16.266 1 95.56 65 LEU A O 1
ATOM 501 N N . SER A 1 66 ? 9.938 19.703 15.922 1 95.06 66 SER A N 1
ATOM 502 C CA . SER A 1 66 ? 8.625 19.266 16.375 1 95.06 66 SER A CA 1
ATOM 503 C C . SER A 1 66 ? 8.328 19.781 17.781 1 95.06 66 SER A C 1
ATOM 505 O O . SER A 1 66 ? 7.215 20.234 18.062 1 95.06 66 SER A O 1
ATOM 507 N N . SER A 1 67 ? 9.312 19.719 18.672 1 94.44 67 SER A N 1
ATOM 508 C CA . SER A 1 67 ? 9.148 20.188 20.047 1 94.44 67 SER A CA 1
ATOM 509 C C . SER A 1 67 ? 8.844 21.688 20.078 1 94.44 67 SER A C 1
ATOM 511 O O . SER A 1 67 ? 8.172 22.172 20.984 1 94.44 67 SER A O 1
ATOM 513 N N . ALA A 1 68 ? 9.359 22.406 19.094 1 94.69 68 ALA A N 1
ATOM 514 C CA . ALA A 1 68 ? 9.148 23.844 19 1 94.69 68 ALA A CA 1
ATOM 515 C C . ALA A 1 68 ? 7.871 24.172 18.234 1 94.69 68 ALA A C 1
ATOM 517 O O . ALA A 1 68 ? 7.57 25.344 17.984 1 94.69 68 ALA A O 1
ATOM 518 N N . GLY A 1 69 ? 7.148 23.094 17.781 1 94.31 69 GLY A N 1
ATOM 519 C CA . GLY A 1 69 ? 5.875 23.297 17.109 1 94.31 69 GLY A CA 1
ATOM 520 C C . GLY A 1 69 ? 6.023 23.531 15.617 1 94.31 69 GLY A C 1
ATOM 521 O O . GLY A 1 69 ? 5.203 24.234 15.008 1 94.31 69 GLY A O 1
ATOM 522 N N . VAL A 1 70 ? 7.098 23.078 15.047 1 95.19 70 VAL A N 1
ATOM 523 C CA . VAL A 1 70 ? 7.328 23.219 13.617 1 95.19 70 VAL A CA 1
ATOM 524 C C . VAL A 1 70 ? 7.434 21.844 12.969 1 95.19 70 VAL A C 1
ATOM 526 O O . VAL A 1 70 ? 8.133 20.969 13.477 1 95.19 70 VAL A O 1
ATOM 529 N N . VAL A 1 71 ? 6.711 21.688 11.898 1 96.25 71 VAL A N 1
ATOM 530 C CA . VAL A 1 71 ? 6.797 20.453 11.117 1 96.25 71 VAL A CA 1
ATOM 531 C C . VAL A 1 71 ? 7.23 20.781 9.688 1 96.25 71 VAL A C 1
ATOM 533 O O . VAL A 1 71 ? 6.605 21.609 9.016 1 96.25 71 VAL A O 1
ATOM 536 N N . LEU A 1 72 ? 8.297 20.25 9.289 1 97 72 LEU A N 1
ATOM 537 C CA . LEU A 1 72 ? 8.734 20.281 7.898 1 97 72 LEU A CA 1
ATOM 538 C C . LEU A 1 72 ? 8.547 18.922 7.234 1 97 72 LEU A C 1
ATOM 540 O O . LEU A 1 72 ? 9.102 17.922 7.691 1 97 72 LEU A O 1
ATOM 544 N N . ARG A 1 73 ? 7.781 18.922 6.152 1 97.5 73 ARG A N 1
ATOM 545 C CA . ARG A 1 73 ? 7.406 17.656 5.523 1 97.5 73 ARG A CA 1
ATOM 546 C C . ARG A 1 73 ? 7.613 17.719 4.012 1 97.5 73 ARG A C 1
ATOM 548 O O . ARG A 1 73 ? 7.273 18.719 3.373 1 97.5 73 ARG A O 1
ATOM 555 N N . ALA A 1 74 ? 8.148 16.688 3.49 1 97.88 74 ALA A N 1
ATOM 556 C CA . ALA A 1 74 ? 8.227 16.469 2.049 1 97.88 74 ALA A CA 1
ATOM 557 C C . ALA A 1 74 ? 7.328 15.305 1.634 1 97.88 74 ALA A C 1
ATOM 559 O O . ALA A 1 74 ? 7.293 14.266 2.303 1 97.88 74 ALA A O 1
ATOM 560 N N . ARG A 1 75 ? 6.648 15.5 0.541 1 98.31 75 ARG A N 1
ATOM 561 C CA . ARG A 1 75 ? 5.68 14.484 0.123 1 98.31 75 ARG A CA 1
ATOM 562 C C . ARG A 1 75 ? 5.758 14.242 -1.381 1 98.31 75 ARG A C 1
ATOM 564 O O . ARG A 1 75 ? 5.855 15.188 -2.164 1 98.31 75 ARG A O 1
ATOM 571 N N . ARG A 1 76 ? 5.824 12.977 -1.729 1 98.62 76 ARG A N 1
ATOM 572 C CA . ARG A 1 76 ? 5.656 12.539 -3.111 1 98.62 76 ARG A CA 1
ATOM 573 C C . ARG A 1 76 ? 4.301 11.867 -3.312 1 98.62 76 ARG A C 1
ATOM 575 O O . ARG A 1 76 ? 3.838 11.125 -2.447 1 98.62 76 ARG A O 1
ATOM 582 N N . THR A 1 77 ? 3.674 12.164 -4.379 1 98.06 77 THR A N 1
ATOM 583 C CA . THR A 1 77 ? 2.365 11.602 -4.691 1 98.06 77 THR A CA 1
ATOM 584 C C . THR A 1 77 ? 2.359 10.992 -6.09 1 98.06 77 THR A C 1
ATOM 586 O O . THR A 1 77 ? 2.836 11.609 -7.047 1 98.06 77 THR A O 1
ATOM 589 N N . GLN A 1 78 ? 1.814 9.812 -6.145 1 96 78 GLN A N 1
ATOM 590 C CA . GLN A 1 78 ? 1.735 9.109 -7.418 1 96 78 GLN A CA 1
ATOM 591 C C . GLN A 1 78 ? 1.093 9.984 -8.492 1 96 78 GLN A C 1
ATOM 593 O O . GLN A 1 78 ? -0.026 10.469 -8.32 1 96 78 GLN A O 1
ATOM 598 N N . ARG A 1 79 ? 1.821 10.266 -9.633 1 90.38 79 ARG A N 1
ATOM 599 C CA . ARG A 1 79 ? 1.37 10.945 -10.844 1 90.38 79 ARG A CA 1
ATOM 600 C C . ARG A 1 79 ? 1.015 12.398 -10.57 1 90.38 79 ARG A C 1
ATOM 602 O O . ARG A 1 79 ? 0.176 12.984 -11.258 1 90.38 79 ARG A O 1
ATOM 609 N N . LYS A 1 80 ? 1.491 12.992 -9.508 1 96.12 80 LYS A N 1
ATOM 610 C CA . LYS A 1 80 ? 1.367 14.398 -9.141 1 96.12 80 LYS A CA 1
ATOM 611 C C . LYS A 1 80 ? 2.719 14.984 -8.742 1 96.12 80 LYS A C 1
ATOM 613 O O . LYS A 1 80 ? 3.65 14.25 -8.422 1 96.12 80 LYS A O 1
ATOM 618 N N . PRO A 1 81 ? 2.777 16.312 -8.828 1 97 81 PRO A N 1
ATOM 619 C CA . PRO A 1 81 ? 4.004 16.906 -8.289 1 97 81 PRO A CA 1
ATOM 620 C C . PRO A 1 81 ? 4.176 16.641 -6.793 1 97 81 PRO A C 1
ATOM 622 O O . PRO A 1 81 ? 3.189 16.469 -6.074 1 97 81 PRO A O 1
ATOM 625 N N . ALA A 1 82 ? 5.434 16.594 -6.434 1 98.38 82 ALA A N 1
ATOM 626 C CA . ALA A 1 82 ? 5.715 16.547 -5.004 1 98.38 82 ALA A CA 1
ATOM 627 C C . ALA A 1 82 ? 5.477 17.906 -4.352 1 98.38 82 ALA A C 1
ATOM 629 O O . ALA A 1 82 ? 5.203 18.906 -5.039 1 98.38 82 ALA A O 1
ATOM 630 N N . ASP A 1 83 ? 5.516 17.922 -3.025 1 98.44 83 ASP A N 1
ATOM 631 C CA . ASP A 1 83 ? 5.352 19.188 -2.328 1 98.44 83 ASP A CA 1
ATOM 632 C C . ASP A 1 83 ? 6.18 19.219 -1.046 1 98.44 83 ASP A C 1
ATOM 634 O O . ASP A 1 83 ? 6.621 18.188 -0.558 1 98.44 83 ASP A O 1
ATOM 638 N N . LEU A 1 84 ? 6.496 20.375 -0.62 1 98.06 84 LEU A N 1
ATOM 639 C CA . LEU A 1 84 ? 7.145 20.703 0.648 1 98.06 84 LEU A CA 1
ATOM 640 C C . LEU A 1 84 ? 6.25 21.578 1.509 1 98.06 84 LEU A C 1
ATOM 642 O O . LEU A 1 84 ? 5.695 22.578 1.023 1 98.06 84 LEU A O 1
ATOM 646 N N . THR A 1 85 ? 6.105 21.219 2.752 1 98.25 85 THR A N 1
ATOM 647 C CA . THR A 1 85 ? 5.207 21.953 3.635 1 98.25 85 THR A CA 1
ATOM 648 C C . THR A 1 85 ? 5.918 22.344 4.93 1 98.25 85 THR A C 1
ATOM 650 O O . THR A 1 85 ? 6.602 21.516 5.539 1 98.25 85 THR A O 1
ATOM 653 N N . VAL A 1 86 ? 5.828 23.547 5.301 1 97.38 86 VAL A N 1
ATOM 654 C CA . VAL A 1 86 ? 6.145 24 6.648 1 97.38 86 VAL A CA 1
ATOM 655 C C . VAL A 1 86 ? 4.852 24.25 7.426 1 97.38 86 VAL A C 1
ATOM 657 O O . VAL A 1 86 ? 3.986 25 6.98 1 97.38 86 VAL A O 1
ATOM 660 N N . LYS A 1 87 ? 4.73 23.656 8.531 1 97.06 87 LYS A N 1
ATOM 661 C CA . LYS A 1 87 ? 3.529 23.781 9.344 1 97.06 87 LYS A CA 1
ATOM 662 C C . LYS A 1 87 ? 3.875 24.219 10.766 1 97.06 87 LYS A C 1
ATOM 664 O O . LYS A 1 87 ? 4.812 23.688 11.375 1 97.06 87 LYS A O 1
ATOM 669 N N . LEU A 1 88 ? 3.246 25.203 11.234 1 96.44 88 LEU A N 1
ATOM 670 C CA . LEU A 1 88 ? 3.305 25.609 12.633 1 96.44 88 LEU A CA 1
ATOM 671 C C . LEU A 1 88 ? 2.086 25.094 13.391 1 96.44 88 LEU A C 1
ATOM 673 O O . LEU A 1 88 ? 0.948 25.344 12.992 1 96.44 88 LEU A O 1
ATOM 677 N N . ARG A 1 89 ? 2.395 24.406 14.461 1 93.88 89 ARG A N 1
ATOM 678 C CA . ARG A 1 89 ? 1.315 23.781 15.219 1 93.88 89 ARG A CA 1
ATOM 679 C C . ARG A 1 89 ? 1.654 23.719 16.703 1 93.88 89 ARG A C 1
ATOM 681 O O . ARG A 1 89 ? 2.613 23.047 17.094 1 93.88 89 ARG A O 1
ATOM 688 N N . PRO A 1 90 ? 0.9 24.312 17.562 1 93.81 90 PRO A N 1
ATOM 689 C CA . PRO A 1 90 ? -0.28 25.125 17.25 1 93.81 90 PRO A CA 1
ATOM 690 C C . PRO A 1 90 ? 0.078 26.484 16.688 1 93.81 90 PRO A C 1
ATOM 692 O O . PRO A 1 90 ? 1.204 26.969 16.859 1 93.81 90 PRO A O 1
ATOM 695 N N . ALA A 1 91 ? -0.813 27.031 15.938 1 94.38 91 ALA A N 1
ATOM 696 C CA . ALA A 1 91 ? -0.731 28.406 15.469 1 94.38 91 ALA A CA 1
ATOM 697 C C . ALA A 1 91 ? -2.117 29.047 15.383 1 94.38 91 ALA A C 1
ATOM 699 O O . ALA A 1 91 ? -2.912 28.688 14.508 1 94.38 91 ALA A O 1
ATOM 700 N N . MET A 1 92 ? -2.338 29.938 16.266 1 93.88 92 MET A N 1
ATOM 701 C CA . MET A 1 92 ? -3.607 30.656 16.219 1 93.88 92 MET A CA 1
ATOM 702 C C . MET A 1 92 ? -3.627 31.656 15.07 1 93.88 92 MET A C 1
ATOM 704 O O . MET A 1 92 ? -2.576 32.125 14.633 1 93.88 92 MET A O 1
ATOM 708 N N . PRO A 1 93 ? -4.809 31.906 14.586 1 92.44 93 PRO A N 1
ATOM 709 C CA . PRO A 1 93 ? -4.902 32.844 13.461 1 92.44 93 PRO A CA 1
ATOM 710 C C . PRO A 1 93 ? -4.176 34.156 13.727 1 92.44 93 PRO A C 1
ATOM 712 O O . PRO A 1 93 ? -3.52 34.688 12.828 1 92.44 93 PRO A O 1
ATOM 715 N N . ASN A 1 94 ? -4.188 34.531 14.914 1 90.25 94 ASN A N 1
ATOM 716 C CA . ASN A 1 94 ? -3.555 35.812 15.266 1 90.25 94 ASN A CA 1
ATOM 717 C C . ASN A 1 94 ? -2.039 35.656 15.375 1 90.25 94 ASN A C 1
ATOM 719 O O . ASN A 1 94 ? -1.316 36.656 15.406 1 90.25 94 ASN A O 1
ATOM 723 N N . ASP A 1 95 ? -1.546 34.469 15.414 1 87.31 95 ASP A N 1
ATOM 724 C CA . ASP A 1 95 ? -0.115 34.219 15.531 1 87.31 95 ASP A CA 1
ATOM 725 C C . ASP A 1 95 ? 0.535 34.094 14.148 1 87.31 95 ASP A C 1
ATOM 727 O O . ASP A 1 95 ? 1.757 33.969 14.047 1 87.31 95 ASP A O 1
ATOM 731 N N . VAL A 1 96 ? -0.306 34.094 13.141 1 89.38 96 VAL A N 1
ATOM 732 C CA . VAL A 1 96 ? 0.212 33.938 11.781 1 89.38 96 VAL A CA 1
ATOM 733 C C . VAL A 1 96 ? 1.08 35.156 11.438 1 89.38 96 VAL A C 1
ATOM 735 O O . VAL A 1 96 ? 0.641 36.281 11.555 1 89.38 96 VAL A O 1
ATOM 738 N N . PRO A 1 97 ? 2.275 34.906 11.062 1 87.56 97 PRO A N 1
ATOM 739 C CA . PRO A 1 97 ? 3.141 36.031 10.703 1 87.56 97 PRO A CA 1
ATOM 740 C C . PRO A 1 97 ? 2.562 36.875 9.578 1 87.56 97 PRO A C 1
ATOM 742 O O . PRO A 1 97 ? 1.811 36.375 8.742 1 87.56 97 PRO A O 1
ATOM 745 N N . ASP A 1 98 ? 2.945 38.062 9.531 1 87.06 98 ASP A N 1
ATOM 746 C CA . ASP A 1 98 ? 2.432 39 8.547 1 87.06 98 ASP A CA 1
ATOM 747 C C . ASP A 1 98 ? 2.789 38.562 7.129 1 87.06 98 ASP A C 1
ATOM 749 O O . ASP A 1 98 ? 3.893 38.062 6.887 1 87.06 98 ASP A O 1
ATOM 753 N N . GLY A 1 99 ? 1.847 38.75 6.281 1 90.12 99 GLY A N 1
ATOM 754 C CA . GLY A 1 99 ? 2.129 38.531 4.867 1 90.12 99 GLY A CA 1
ATOM 755 C C . GLY A 1 99 ? 1.746 37.156 4.367 1 90.12 99 GLY A C 1
ATOM 756 O O . GLY A 1 99 ? 1.724 36.906 3.158 1 90.12 99 GLY A O 1
ATOM 757 N N . TYR A 1 100 ? 1.354 36.344 5.316 1 94.12 100 TYR A N 1
ATOM 758 C CA . TYR A 1 100 ? 1.096 34.969 4.875 1 94.12 100 TYR A CA 1
ATOM 759 C C . TYR A 1 100 ? -0.384 34.781 4.574 1 94.12 100 TYR A C 1
ATOM 761 O O . TYR A 1 100 ? -0.745 33.938 3.744 1 94.12 100 TYR A O 1
ATOM 769 N N . ARG A 1 101 ? -1.177 35.469 5.262 1 91.81 101 ARG A N 1
ATOM 770 C CA . ARG A 1 101 ? -2.604 35.344 4.98 1 91.81 101 ARG A CA 1
ATOM 771 C C . ARG A 1 101 ? -2.908 35.688 3.527 1 91.81 101 ARG A C 1
ATOM 773 O O . ARG A 1 101 ? -2.494 36.75 3.031 1 91.81 101 ARG A O 1
ATOM 780 N N . GLY A 1 102 ? -3.512 34.75 2.83 1 90.69 102 GLY A N 1
ATOM 781 C CA . GLY A 1 102 ? -3.83 34.938 1.425 1 90.69 102 GLY A CA 1
ATOM 782 C C . GLY A 1 102 ? -2.707 34.531 0.496 1 90.69 102 GLY A C 1
ATOM 783 O O . GLY A 1 102 ? -2.883 34.5 -0.724 1 90.69 102 GLY A O 1
ATOM 784 N N . HIS A 1 103 ? -1.506 34.281 1.05 1 94.25 103 HIS A N 1
ATOM 785 C CA . HIS A 1 103 ? -0.384 33.781 0.256 1 94.25 103 HIS A CA 1
ATOM 786 C C . HIS A 1 103 ? -0.709 32.438 -0.39 1 94.25 103 HIS A C 1
ATOM 788 O O . HIS A 1 103 ? -1.32 31.578 0.241 1 94.25 103 HIS A O 1
ATOM 794 N N . PRO A 1 104 ? -0.344 32.344 -1.668 1 96 104 PRO A N 1
ATOM 795 C CA . PRO A 1 104 ? -0.583 31.031 -2.297 1 96 104 PRO A CA 1
ATOM 796 C C . PRO A 1 104 ? 0.057 29.875 -1.53 1 96 104 PRO A C 1
ATOM 798 O O . PRO A 1 104 ? 1.225 29.969 -1.141 1 96 104 PRO A O 1
ATOM 801 N N . GLY A 1 105 ? -0.738 28.828 -1.326 1 97.12 105 GLY A N 1
ATOM 802 C CA . GLY A 1 105 ? -0.237 27.641 -0.657 1 97.12 105 GLY A CA 1
ATOM 803 C C . GLY A 1 105 ? -0.282 27.75 0.855 1 97.12 105 GLY A C 1
ATOM 804 O O . GLY A 1 105 ? 0.049 26.781 1.558 1 97.12 105 GLY A O 1
ATOM 805 N N . PHE A 1 106 ? -0.671 28.922 1.325 1 97.69 106 PHE A N 1
ATOM 806 C CA . PHE A 1 106 ? -0.769 29.109 2.768 1 97.69 106 PHE A CA 1
ATOM 807 C C . PHE A 1 106 ? -2.195 28.875 3.25 1 97.69 106 PHE A C 1
ATOM 809 O O . PHE A 1 106 ? -3.154 29.281 2.59 1 97.69 106 PHE A O 1
ATOM 816 N N . LYS A 1 107 ? -2.371 28.266 4.387 1 97.12 107 LYS A N 1
ATOM 817 C CA . LYS A 1 107 ? -3.703 28.062 4.941 1 97.12 107 LYS A CA 1
ATOM 818 C C . LYS A 1 107 ? -3.66 28 6.469 1 97.12 107 LYS A C 1
ATOM 820 O O . LYS A 1 107 ? -2.648 27.594 7.047 1 97.12 107 LYS A O 1
ATOM 825 N N . VAL A 1 108 ? -4.664 28.422 7.094 1 97.5 108 VAL A N 1
ATOM 826 C CA . VAL A 1 108 ? -4.953 28.234 8.516 1 97.5 108 VAL A CA 1
ATOM 827 C C . VAL A 1 108 ? -6.098 27.234 8.68 1 97.5 108 VAL A C 1
ATOM 829 O O . VAL A 1 108 ? -7.172 27.406 8.094 1 97.5 108 VAL A O 1
ATOM 832 N N . GLU A 1 109 ? -5.863 26.203 9.414 1 97.12 109 GLU A N 1
ATOM 833 C CA . GLU A 1 109 ? -6.832 25.109 9.5 1 97.12 109 GLU A CA 1
ATOM 834 C C . GLU A 1 109 ? -7.07 24.688 10.945 1 97.12 109 GLU A C 1
ATOM 836 O O . GLU A 1 109 ? -6.145 24.688 11.758 1 97.12 109 GLU A O 1
ATOM 841 N N . LEU A 1 110 ? -8.273 24.484 11.266 1 96.69 110 LEU A N 1
ATOM 842 C CA . LEU A 1 110 ? -8.641 23.875 12.539 1 96.69 110 LEU A CA 1
ATOM 843 C C . LEU A 1 110 ? -8.82 22.359 12.391 1 96.69 110 LEU A C 1
ATOM 845 O O . LEU A 1 110 ? -9.664 21.906 11.617 1 96.69 110 LEU A O 1
ATOM 849 N N . ASP A 1 111 ? -7.988 21.609 13.055 1 94.12 111 ASP A N 1
ATOM 850 C CA . ASP A 1 111 ? -8.102 20.141 13.086 1 94.12 111 ASP A CA 1
ATOM 851 C C . ASP A 1 111 ? -8.883 19.688 14.32 1 94.12 111 ASP A C 1
ATOM 853 O O . ASP A 1 111 ? -8.508 19.984 15.453 1 94.12 111 ASP A O 1
ATOM 857 N N . ALA A 1 112 ? -9.891 19.062 14.07 1 92.25 112 ALA A N 1
ATOM 858 C CA . ALA A 1 112 ? -10.719 18.578 15.172 1 92.25 112 ALA A CA 1
ATOM 859 C C . ALA A 1 112 ? -10.781 17.047 15.18 1 92.25 112 ALA A C 1
ATOM 861 O O . ALA A 1 112 ? -10.836 16.422 14.125 1 92.25 112 ALA A O 1
ATOM 862 N N . SER A 1 113 ? -10.742 16.484 16.344 1 89.12 113 SER A N 1
ATOM 863 C CA . SER A 1 113 ? -10.875 15.047 16.594 1 89.12 113 SER A CA 1
ATOM 864 C C . SER A 1 113 ? -11.625 14.781 17.891 1 89.12 113 SER A C 1
ATOM 866 O O . SER A 1 113 ? -11.914 15.711 18.641 1 89.12 113 SER A O 1
ATOM 868 N N . PRO A 1 114 ? -11.93 13.516 18.172 1 80.75 114 PRO A N 1
ATOM 869 C CA . PRO A 1 114 ? -12.57 13.227 19.453 1 80.75 114 PRO A CA 1
ATOM 870 C C . PRO A 1 114 ? -11.703 13.625 20.656 1 80.75 114 PRO A C 1
ATOM 872 O O . PRO A 1 114 ? -12.227 13.844 21.75 1 80.75 114 PRO A O 1
ATOM 875 N N . ALA A 1 115 ? -10.445 13.852 20.422 1 79.75 115 ALA A N 1
ATOM 876 C CA . ALA A 1 115 ? -9.523 14.172 21.516 1 79.75 115 ALA A CA 1
ATOM 877 C C . ALA A 1 115 ? -9.438 15.68 21.734 1 79.75 115 ALA A C 1
ATOM 879 O O . ALA A 1 115 ? -8.867 16.141 22.719 1 79.75 115 ALA A O 1
ATOM 880 N N . GLY A 1 116 ? -10.008 16.422 20.828 1 86.62 116 GLY A N 1
ATOM 881 C CA . GLY A 1 116 ? -9.922 17.875 20.906 1 86.62 116 GLY A CA 1
ATOM 882 C C . GLY A 1 116 ? -9.633 18.531 19.562 1 86.62 116 GLY A C 1
ATOM 883 O O . GLY A 1 116 ? -9.883 17.938 18.516 1 86.62 116 GLY A O 1
ATOM 884 N N . TYR A 1 117 ? -9.352 19.797 19.656 1 91.44 117 TYR A N 1
ATOM 885 C CA . TYR A 1 117 ? -9.039 20.5 18.422 1 91.44 117 TYR A CA 1
ATOM 886 C C . TYR A 1 117 ? -7.73 21.281 18.547 1 91.44 117 TYR A C 1
ATOM 888 O O . TYR A 1 117 ? -7.27 21.562 19.656 1 91.44 117 TYR A O 1
ATOM 896 N N . THR A 1 118 ? -7.082 21.469 17.469 1 93.12 118 THR A N 1
ATOM 897 C CA . THR A 1 118 ? -5.863 22.266 17.375 1 93.12 118 THR A CA 1
ATOM 898 C C . THR A 1 118 ? -5.844 23.094 16.094 1 93.12 118 THR A C 1
ATOM 900 O O . THR A 1 118 ? -6.277 22.625 15.047 1 93.12 118 THR A O 1
ATOM 903 N N . CYS A 1 119 ? -5.434 24.312 16.266 1 95.81 119 CYS A N 1
ATOM 904 C CA . CYS A 1 119 ? -5.273 25.188 15.117 1 95.81 119 CYS A CA 1
ATOM 905 C C . CYS A 1 119 ? -3.834 25.188 14.625 1 95.81 119 CYS A C 1
ATOM 907 O O . CYS A 1 119 ? -2.898 25.109 15.422 1 95.81 119 CYS A O 1
ATOM 909 N N . SER A 1 120 ? -3.719 25.25 13.273 1 96 120 SER A N 1
ATOM 910 C CA . SER A 1 120 ? -2.389 25.281 12.68 1 96 120 SER A CA 1
ATOM 911 C C . SER A 1 120 ? -2.371 26.141 11.414 1 96 120 SER A C 1
ATOM 913 O O . SER A 1 120 ? -3.426 26.484 10.875 1 96 120 SER A O 1
ATOM 915 N N . CYS A 1 121 ? -1.233 26.547 11.039 1 96.75 121 CYS A N 1
ATOM 916 C CA . CYS A 1 121 ? -1.041 27.156 9.727 1 96.75 121 CYS A CA 1
ATOM 917 C C . CYS A 1 121 ? 0.062 26.438 8.953 1 96.75 121 CYS A C 1
ATOM 919 O O . CYS A 1 121 ? 0.946 25.828 9.547 1 96.75 121 CYS A O 1
ATOM 921 N N . SER A 1 122 ? -0.042 26.453 7.676 1 97.56 122 SER A N 1
ATOM 922 C CA . SER A 1 122 ? 0.945 25.75 6.859 1 97.56 122 SER A CA 1
ATOM 923 C C . SER A 1 122 ? 1.15 26.453 5.52 1 97.56 122 SER A C 1
ATOM 925 O O . SER A 1 122 ? 0.234 27.094 5 1 97.56 122 SER A O 1
ATOM 927 N N . LEU A 1 123 ? 2.33 26.438 5.031 1 98.12 123 LEU A N 1
ATOM 928 C CA . LEU A 1 123 ? 2.711 26.859 3.688 1 98.12 123 LEU A CA 1
ATOM 929 C C . LEU A 1 123 ? 3.217 25.672 2.867 1 98.12 123 LEU A C 1
ATOM 931 O O . LEU A 1 123 ? 4.242 25.078 3.199 1 98.12 123 LEU A O 1
ATOM 935 N N . THR A 1 124 ? 2.508 25.281 1.831 1 98.31 124 THR A N 1
ATOM 936 C CA . THR A 1 124 ? 2.857 24.188 0.946 1 98.31 124 THR A CA 1
ATOM 937 C C . THR A 1 124 ? 3.264 24.703 -0.431 1 98.31 124 THR A C 1
ATOM 939 O O . THR A 1 124 ? 2.562 25.531 -1.021 1 98.31 124 THR A O 1
ATOM 942 N N . VAL A 1 125 ? 4.32 24.234 -0.929 1 98.06 125 VAL A N 1
ATOM 943 C CA . VAL A 1 125 ? 4.824 24.609 -2.244 1 98.06 125 VAL A CA 1
ATOM 944 C C . VAL A 1 125 ? 5.051 23.359 -3.092 1 98.06 125 VAL A C 1
ATOM 946 O O . VAL A 1 125 ? 5.566 22.359 -2.6 1 98.06 125 VAL A O 1
ATOM 949 N N . GLU A 1 126 ? 4.633 23.422 -4.355 1 97.94 126 GLU A N 1
ATOM 950 C CA . GLU A 1 126 ? 4.906 22.328 -5.285 1 97.94 126 GLU A CA 1
ATOM 951 C C . GLU A 1 126 ? 6.379 22.297 -5.68 1 97.94 126 GLU A C 1
ATOM 953 O O . GLU A 1 126 ? 6.984 23.344 -5.926 1 97.94 126 GLU A O 1
ATOM 958 N N . VAL A 1 127 ? 6.906 21.156 -5.633 1 97.25 127 VAL A N 1
ATOM 959 C CA . VAL A 1 127 ? 8.297 20.969 -6.027 1 97.25 127 VAL A CA 1
ATOM 960 C C . VAL A 1 127 ? 8.414 19.734 -6.922 1 97.25 127 VAL A C 1
ATOM 962 O O . VAL A 1 127 ? 7.457 18.969 -7.055 1 97.25 127 VAL A O 1
ATOM 965 N N . SER A 1 128 ? 9.531 19.625 -7.586 1 96.19 128 SER A N 1
ATOM 966 C CA . SER A 1 128 ? 9.766 18.5 -8.477 1 96.19 128 SER A CA 1
ATOM 967 C C . SER A 1 128 ? 9.828 17.188 -7.699 1 96.19 128 SER A C 1
ATOM 969 O O . SER A 1 128 ? 10.508 17.094 -6.676 1 96.19 128 SER A O 1
ATOM 971 N N . ASP A 1 129 ? 9.156 16.188 -8.227 1 97.75 129 ASP A N 1
ATOM 972 C CA . ASP A 1 129 ? 9.195 14.859 -7.637 1 97.75 129 ASP A CA 1
ATOM 973 C C . ASP A 1 129 ? 10.633 14.336 -7.57 1 97.75 129 ASP A C 1
ATOM 975 O O . ASP A 1 129 ? 11.047 13.773 -6.555 1 97.75 129 ASP A O 1
ATOM 979 N N . ARG A 1 130 ? 11.336 14.523 -8.641 1 96.25 130 ARG A N 1
ATOM 980 C CA . ARG A 1 130 ? 12.711 14.055 -8.727 1 96.25 130 ARG A CA 1
ATOM 981 C C . ARG A 1 130 ? 13.562 14.648 -7.605 1 96.25 130 ARG A C 1
ATOM 983 O O . ARG A 1 130 ? 14.367 13.945 -6.992 1 96.25 130 ARG A O 1
ATOM 990 N N . ARG A 1 131 ? 13.406 15.906 -7.289 1 96.56 131 ARG A N 1
ATOM 991 C CA . ARG A 1 131 ? 14.195 16.594 -6.27 1 96.56 131 ARG A CA 1
ATOM 992 C C . ARG A 1 131 ? 13.844 16.078 -4.875 1 96.56 131 ARG A C 1
ATOM 994 O O . ARG A 1 131 ? 14.727 15.844 -4.051 1 96.56 131 ARG A O 1
ATOM 1001 N N . VAL A 1 132 ? 12.547 15.891 -4.633 1 97.94 132 VAL A N 1
ATOM 1002 C CA . VAL A 1 132 ? 12.125 15.383 -3.332 1 97.94 132 VAL A CA 1
ATOM 1003 C C . VAL A 1 132 ? 12.633 13.953 -3.148 1 97.94 132 VAL A C 1
ATOM 1005 O O . VAL A 1 132 ? 13.055 13.57 -2.055 1 97.94 132 VAL A O 1
ATOM 1008 N N . ARG A 1 133 ? 12.586 13.156 -4.211 1 96.88 133 ARG A N 1
ATOM 1009 C CA . ARG A 1 133 ? 13.102 11.797 -4.133 1 96.88 133 ARG A CA 1
ATOM 1010 C C . ARG A 1 133 ? 14.57 11.789 -3.744 1 96.88 133 ARG A C 1
ATOM 1012 O O . ARG A 1 133 ? 15 10.977 -2.918 1 96.88 133 ARG A O 1
ATOM 1019 N N . LYS A 1 134 ? 15.359 12.711 -4.289 1 95.81 134 LYS A N 1
ATOM 1020 C CA . LYS A 1 134 ? 16.781 12.812 -3.955 1 95.81 134 LYS A CA 1
ATOM 1021 C C . LYS A 1 134 ? 16.969 13.156 -2.482 1 95.81 134 LYS A C 1
ATOM 1023 O O . LYS A 1 134 ? 17.875 12.641 -1.833 1 95.81 134 LYS A O 1
ATOM 1028 N N . VAL A 1 135 ? 16.125 13.977 -1.935 1 95.56 135 VAL A N 1
ATOM 1029 C CA . VAL A 1 135 ? 16.172 14.328 -0.521 1 95.56 135 VAL A CA 1
ATOM 1030 C C . VAL A 1 135 ? 15.859 13.102 0.333 1 95.56 135 VAL A C 1
ATOM 1032 O O . VAL A 1 135 ? 16.578 12.812 1.293 1 95.56 135 VAL A O 1
ATOM 1035 N N . MET A 1 136 ? 14.875 12.336 -0.066 1 95.19 136 MET A N 1
ATOM 1036 C CA . MET A 1 136 ? 14.461 11.164 0.692 1 95.19 136 MET A CA 1
ATOM 1037 C C . MET A 1 136 ? 15.531 10.078 0.651 1 95.19 136 MET A C 1
ATOM 1039 O O . MET A 1 136 ? 15.68 9.305 1.599 1 95.19 136 MET A O 1
ATOM 1043 N N . LEU A 1 137 ? 16.297 10.125 -0.401 1 92.62 137 LEU A N 1
ATOM 1044 C CA . LEU A 1 137 ? 17.359 9.141 -0.549 1 92.62 137 LEU A CA 1
ATOM 1045 C C . LEU A 1 137 ? 18.656 9.633 0.108 1 92.62 137 LEU A C 1
ATOM 1047 O O . LEU A 1 137 ? 19.641 8.898 0.177 1 92.62 137 LEU A O 1
ATOM 1051 N N . GLY A 1 138 ? 18.688 10.891 0.497 1 89.94 138 GLY A N 1
ATOM 1052 C CA . GLY A 1 138 ? 19.828 11.438 1.202 1 89.94 138 GLY A CA 1
ATOM 1053 C C . GLY A 1 138 ? 20.891 12 0.272 1 89.94 138 GLY A C 1
ATOM 1054 O O . GLY A 1 138 ? 22 12.312 0.706 1 89.94 138 GLY A O 1
ATOM 1055 N N . THR A 1 139 ? 20.578 12.141 -0.928 1 91.44 139 THR A N 1
ATOM 1056 C CA . THR A 1 139 ? 21.578 12.586 -1.892 1 91.44 139 THR A CA 1
ATOM 1057 C C . THR A 1 139 ? 21.5 14.094 -2.096 1 91.44 139 THR A C 1
ATOM 1059 O O . THR A 1 139 ? 22.359 14.68 -2.766 1 91.44 139 THR A O 1
ATOM 1062 N N . ARG A 1 140 ? 20.484 14.758 -1.531 1 90.94 140 ARG A N 1
ATOM 1063 C CA . ARG A 1 140 ? 20.328 16.203 -1.573 1 90.94 140 ARG A CA 1
ATOM 1064 C C . ARG A 1 140 ? 19.797 16.734 -0.244 1 90.94 140 ARG A C 1
ATOM 1066 O O . ARG A 1 140 ? 18.953 16.109 0.392 1 90.94 140 ARG A O 1
ATOM 1073 N N . GLY A 1 141 ? 20.266 17.859 0.123 1 90.81 141 GLY A N 1
ATOM 1074 C CA . GLY A 1 141 ? 19.781 18.484 1.337 1 90.81 141 GLY A CA 1
ATOM 1075 C C . GLY A 1 141 ? 18.438 19.172 1.154 1 90.81 141 GLY A C 1
ATOM 1076 O O . GLY A 1 141 ? 18.156 19.734 0.099 1 90.81 141 GLY A O 1
ATOM 1077 N N . VAL A 1 142 ? 17.656 19.156 2.174 1 90.38 142 VAL A N 1
ATOM 1078 C CA . VAL A 1 142 ? 16.297 19.703 2.111 1 90.38 142 VAL A CA 1
ATOM 1079 C C . VAL A 1 142 ? 16.359 21.219 1.976 1 90.38 142 VAL A C 1
ATOM 1081 O O . VAL A 1 142 ? 15.461 21.828 1.403 1 90.38 142 VAL A O 1
ATOM 1084 N N . HIS A 1 143 ? 17.422 21.844 2.516 1 89.12 143 HIS A N 1
ATOM 1085 C CA . HIS A 1 143 ? 17.562 23.297 2.494 1 89.12 143 HIS A CA 1
ATOM 1086 C C . HIS A 1 143 ? 17.547 23.828 1.067 1 89.12 143 HIS A C 1
ATOM 1088 O O . HIS A 1 143 ? 17.141 24.969 0.834 1 89.12 143 HIS A O 1
ATOM 1094 N N . ARG A 1 144 ? 17.812 23 0.16 1 90.38 144 ARG A N 1
ATOM 1095 C CA . ARG A 1 144 ? 17.875 23.406 -1.239 1 90.38 144 ARG A CA 1
ATOM 1096 C C . ARG A 1 144 ? 16.484 23.484 -1.846 1 90.38 144 ARG A C 1
ATOM 1098 O O . ARG A 1 144 ? 16.297 24.062 -2.916 1 90.38 144 ARG A O 1
ATOM 1105 N N . LEU A 1 145 ? 15.531 22.922 -1.204 1 93.69 145 LEU A N 1
ATOM 1106 C CA . LEU A 1 145 ? 14.18 22.859 -1.748 1 93.69 145 LEU A CA 1
ATOM 1107 C C . LEU A 1 145 ? 13.305 23.969 -1.158 1 93.69 145 LEU A C 1
ATOM 1109 O O . LEU A 1 145 ? 12.25 24.297 -1.712 1 93.69 145 LEU A O 1
ATOM 1113 N N . LEU A 1 146 ? 13.742 24.562 -0.047 1 94.94 146 LEU A N 1
ATOM 1114 C CA . LEU A 1 146 ? 12.938 25.562 0.628 1 94.94 146 LEU A CA 1
ATOM 1115 C C . LEU A 1 146 ? 13 26.906 -0.114 1 94.94 146 LEU A C 1
ATOM 1117 O O . LEU A 1 146 ? 14.086 27.375 -0.461 1 94.94 146 LEU A O 1
ATOM 1121 N N . ASP A 1 147 ? 11.875 27.453 -0.383 1 94.94 147 ASP A N 1
ATOM 1122 C CA . ASP A 1 147 ? 11.883 28.812 -0.914 1 94.94 147 ASP A CA 1
ATOM 1123 C C . ASP A 1 147 ? 12 29.844 0.21 1 94.94 147 ASP A C 1
ATOM 1125 O O . ASP A 1 147 ? 12.094 29.484 1.384 1 94.94 147 ASP A O 1
ATOM 1129 N N . ASP A 1 148 ? 12.023 31.094 -0.13 1 94.31 148 ASP A N 1
ATOM 1130 C CA . ASP A 1 148 ? 12.297 32.156 0.839 1 94.31 148 ASP A CA 1
ATOM 1131 C C . ASP A 1 148 ? 11.172 32.25 1.861 1 94.31 148 ASP A C 1
ATOM 1133 O O . ASP A 1 148 ? 11.422 32.469 3.051 1 94.31 148 ASP A O 1
ATOM 1137 N N . ASP A 1 149 ? 9.953 32.125 1.391 1 95.75 149 ASP A N 1
ATOM 1138 C CA . ASP A 1 149 ? 8.812 32.25 2.297 1 95.75 149 ASP A CA 1
ATOM 1139 C C . ASP A 1 149 ? 8.789 31.094 3.289 1 95.75 149 ASP A C 1
ATOM 1141 O O . ASP A 1 149 ? 8.492 31.281 4.473 1 95.75 149 ASP A O 1
ATOM 1145 N N . GLN A 1 150 ? 9.102 29.891 2.852 1 96 150 GLN A N 1
ATOM 1146 C CA . GLN A 1 150 ? 9.164 28.734 3.732 1 96 150 GLN A CA 1
ATOM 1147 C C . GLN A 1 150 ? 10.297 28.859 4.742 1 96 150 GLN A C 1
ATOM 1149 O O . GLN A 1 150 ? 10.141 28.531 5.914 1 96 150 GLN A O 1
ATOM 1154 N N . ARG A 1 151 ? 11.406 29.359 4.285 1 94.19 151 ARG A N 1
ATOM 1155 C CA . ARG A 1 151 ? 12.531 29.578 5.195 1 94.19 151 ARG A CA 1
ATOM 1156 C C . ARG A 1 151 ? 12.156 30.547 6.305 1 94.19 151 ARG A C 1
ATOM 1158 O O . ARG A 1 151 ? 12.492 30.328 7.473 1 94.19 151 ARG A O 1
ATOM 1165 N N . ALA A 1 152 ? 11.516 31.578 5.891 1 93.81 152 ALA A N 1
ATOM 1166 C CA . ALA A 1 152 ? 11.102 32.594 6.859 1 93.81 152 ALA A CA 1
ATOM 1167 C C . ALA A 1 152 ? 10.109 32 7.867 1 93.81 152 ALA A C 1
ATOM 1169 O O . ALA A 1 152 ? 10.234 32.219 9.07 1 93.81 152 ALA A O 1
ATOM 1170 N N . LEU A 1 153 ? 9.156 31.281 7.367 1 95.19 153 LEU A N 1
ATOM 1171 C CA . LEU A 1 153 ? 8.164 30.672 8.242 1 95.19 153 LEU A CA 1
ATOM 1172 C C . LEU A 1 153 ? 8.82 29.672 9.195 1 95.19 153 LEU A C 1
ATOM 1174 O O . LEU A 1 153 ? 8.539 29.688 10.398 1 95.19 153 LEU A O 1
ATOM 1178 N N . LEU A 1 154 ? 9.695 28.875 8.656 1 94.12 154 LEU A N 1
ATOM 1179 C CA . LEU A 1 154 ? 10.445 27.906 9.445 1 94.12 154 LEU A CA 1
ATOM 1180 C C . LEU A 1 154 ? 11.266 28.609 10.523 1 94.12 154 LEU A C 1
ATOM 1182 O O . LEU A 1 154 ? 11.273 28.188 11.68 1 94.12 154 LEU A O 1
ATOM 1186 N N . GLY A 1 155 ? 11.883 29.672 10.172 1 91.25 155 GLY A N 1
ATOM 1187 C CA . GLY A 1 155 ? 12.766 30.422 11.055 1 91.25 155 GLY A CA 1
ATOM 1188 C C . GLY A 1 155 ? 12.023 31.094 12.195 1 91.25 155 GLY A C 1
ATOM 1189 O O . GLY A 1 155 ? 12.617 31.422 13.227 1 91.25 155 GLY A O 1
ATOM 1190 N N . SER A 1 156 ? 10.766 31.266 12.008 1 90.88 156 SER A N 1
ATOM 1191 C CA . SER A 1 156 ? 9.992 31.984 13 1 90.88 156 SER A CA 1
ATOM 1192 C C . SER A 1 156 ? 9.906 31.219 14.312 1 90.88 156 SER A C 1
ATOM 1194 O O . SER A 1 156 ? 9.656 31.797 15.367 1 90.88 156 SER A O 1
ATOM 1196 N N . ARG A 1 157 ? 10.109 29.891 14.297 1 91.25 157 ARG A N 1
ATOM 1197 C CA . ARG A 1 157 ? 10.016 29.109 15.523 1 91.25 157 ARG A CA 1
ATOM 1198 C C . ARG A 1 157 ? 11.234 28.219 15.703 1 91.25 157 ARG A C 1
ATOM 1200 O O . ARG A 1 157 ? 11.281 27.391 16.625 1 91.25 157 ARG A O 1
ATOM 1207 N N . LEU A 1 158 ? 12.133 28.328 14.852 1 89.81 158 LEU A N 1
ATOM 1208 C CA . LEU A 1 158 ? 13.336 27.531 14.953 1 89.81 158 LEU A CA 1
ATOM 1209 C C . LEU A 1 158 ? 14.141 27.906 16.188 1 89.81 158 LEU A C 1
ATOM 1211 O O . LEU A 1 158 ? 14.414 29.078 16.438 1 89.81 158 LEU A O 1
ATOM 1215 N N . PRO A 1 159 ? 14.5 26.906 17 1 92.62 159 PRO A N 1
ATOM 1216 C CA . PRO A 1 159 ? 15.367 27.219 18.141 1 92.62 159 PRO A CA 1
ATOM 1217 C C . PRO A 1 159 ? 16.656 27.922 17.719 1 92.62 159 PRO A C 1
ATOM 1219 O O . PRO A 1 159 ? 17.203 27.625 16.656 1 92.62 159 PRO A O 1
ATOM 1222 N N . GLU A 1 160 ? 17.203 28.75 18.578 1 91.38 160 GLU A N 1
ATOM 1223 C CA . GLU A 1 160 ? 18.344 29.594 18.25 1 91.38 160 GLU A CA 1
ATOM 1224 C C . GLU A 1 160 ? 19.578 28.75 17.938 1 91.38 160 GLU A C 1
ATOM 1226 O O . GLU A 1 160 ? 20.406 29.141 17.109 1 91.38 160 GLU A O 1
ATOM 1231 N N . ASP A 1 161 ? 19.656 27.625 18.547 1 93.38 161 ASP A N 1
ATOM 1232 C CA . ASP A 1 161 ? 20.875 26.828 18.406 1 93.38 161 ASP A CA 1
ATOM 1233 C C . ASP A 1 161 ? 20.703 25.766 17.328 1 93.38 161 ASP A C 1
ATOM 1235 O O . ASP A 1 161 ? 21.547 24.859 17.203 1 93.38 161 ASP A O 1
ATOM 1239 N N . VAL A 1 162 ? 19.641 25.828 16.594 1 93.88 162 VAL A N 1
ATOM 1240 C CA . VAL A 1 162 ? 19.391 24.844 15.539 1 93.88 162 VAL A CA 1
ATOM 1241 C C . VAL A 1 162 ? 19.453 25.531 14.172 1 93.88 162 VAL A C 1
ATOM 1243 O O . VAL A 1 162 ? 18.781 26.531 13.945 1 93.88 162 VAL A O 1
ATOM 1246 N N . SER A 1 163 ? 20.312 25.031 13.297 1 89.12 163 SER A N 1
ATOM 1247 C CA . SER A 1 163 ? 20.375 25.516 11.922 1 89.12 163 SER A CA 1
ATOM 1248 C C . SER A 1 163 ? 19.781 24.5 10.953 1 89.12 163 SER A C 1
ATOM 1250 O O . SER A 1 163 ? 19.562 23.344 11.312 1 89.12 163 SER A O 1
ATOM 1252 N N . VAL A 1 164 ? 19.484 24.938 9.75 1 86.38 164 VAL A N 1
ATOM 1253 C CA . VAL A 1 164 ? 18.906 24.078 8.734 1 86.38 164 VAL A CA 1
ATOM 1254 C C . VAL A 1 164 ? 19.859 22.922 8.414 1 86.38 164 VAL A C 1
ATOM 1256 O O . VAL A 1 164 ? 19.438 21.844 8.039 1 86.38 164 VAL A O 1
ATOM 1259 N N . ASP A 1 165 ? 21.156 23.172 8.617 1 85.62 165 ASP A N 1
ATOM 1260 C CA . ASP A 1 165 ? 22.188 22.156 8.352 1 85.62 165 ASP A CA 1
ATOM 1261 C C . ASP A 1 165 ? 22.125 21.031 9.383 1 85.62 165 ASP A C 1
ATOM 1263 O O . ASP A 1 165 ? 22.688 19.953 9.164 1 85.62 165 ASP A O 1
ATOM 1267 N N . ASP A 1 166 ? 21.469 21.266 10.492 1 91.44 166 ASP A N 1
ATOM 1268 C CA . ASP A 1 166 ? 21.328 20.281 11.547 1 91.44 166 ASP A CA 1
ATOM 1269 C C . ASP A 1 166 ? 20.156 19.344 11.281 1 91.44 166 ASP A C 1
ATOM 1271 O O . ASP A 1 166 ? 19.953 18.359 12 1 91.44 166 ASP A O 1
ATOM 1275 N N . LEU A 1 167 ? 19.438 19.625 10.297 1 93.5 167 LEU A N 1
ATOM 1276 C CA . LEU A 1 167 ? 18.219 18.859 10.023 1 93.5 167 LEU A CA 1
ATOM 1277 C C . LEU A 1 167 ? 18.531 17.609 9.219 1 93.5 167 LEU A C 1
ATOM 1279 O O . LEU A 1 167 ? 19.422 17.609 8.359 1 93.5 167 LEU A O 1
ATOM 1283 N N . THR A 1 168 ? 17.844 16.594 9.602 1 93.94 168 THR A N 1
ATOM 1284 C CA . THR A 1 168 ? 17.969 15.32 8.898 1 93.94 168 THR A CA 1
ATOM 1285 C C . THR A 1 168 ? 16.594 14.852 8.414 1 93.94 168 THR A C 1
ATOM 1287 O O . THR A 1 168 ? 15.562 15.25 8.953 1 93.94 168 THR A O 1
ATOM 1290 N N . VAL A 1 169 ? 16.625 14.023 7.387 1 95.38 169 VAL A N 1
ATOM 1291 C CA . VAL A 1 169 ? 15.398 13.453 6.84 1 95.38 169 VAL A CA 1
ATOM 1292 C C . VAL A 1 169 ? 14.984 12.234 7.656 1 95.38 169 VAL A C 1
ATOM 1294 O O . VAL A 1 169 ? 15.797 11.328 7.891 1 95.38 169 VAL A O 1
ATOM 1297 N N . LEU A 1 170 ? 13.82 12.234 8.141 1 94.75 170 LEU A N 1
ATOM 1298 C CA . LEU A 1 170 ? 13.203 11.109 8.844 1 94.75 170 LEU A CA 1
ATOM 1299 C C . LEU A 1 170 ? 12.188 10.406 7.949 1 94.75 170 LEU A C 1
ATOM 1301 O O . LEU A 1 170 ? 11.133 10.969 7.641 1 94.75 170 LEU A O 1
ATOM 1305 N N . GLY A 1 171 ? 12.461 9.125 7.617 1 92.62 171 GLY A N 1
ATOM 1306 C CA . GLY A 1 171 ? 11.656 8.383 6.652 1 92.62 171 GLY A CA 1
ATOM 1307 C C . GLY A 1 171 ? 12.414 8.047 5.383 1 92.62 171 GLY A C 1
ATOM 1308 O O . GLY A 1 171 ? 13.633 7.906 5.398 1 92.62 171 GLY A O 1
ATOM 1309 N N . PRO A 1 172 ? 11.555 7.973 4.406 1 94.81 172 PRO A N 1
ATOM 1310 C CA . PRO A 1 172 ? 10.125 8.211 4.211 1 94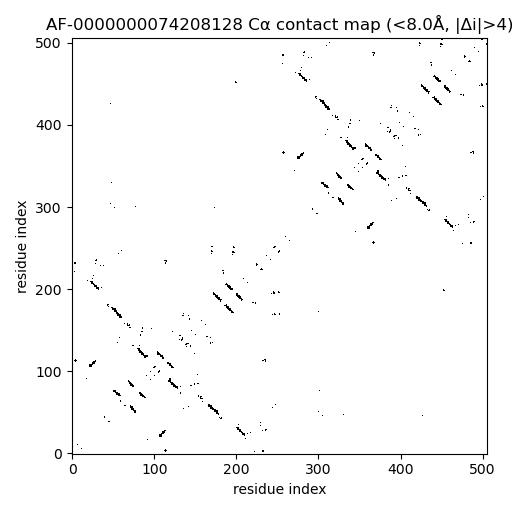.81 172 PRO A CA 1
ATOM 1311 C C . PRO A 1 172 ? 9.258 7.055 4.703 1 94.81 172 PRO A C 1
ATOM 1313 O O . PRO A 1 172 ? 9.773 5.965 4.965 1 94.81 172 PRO A O 1
ATOM 1316 N N . VAL A 1 173 ? 8 7.402 4.891 1 95.25 173 VAL A N 1
ATOM 1317 C CA . VAL A 1 173 ? 6.945 6.426 5.133 1 95.25 173 VAL A CA 1
ATOM 1318 C C . VAL A 1 173 ? 6 6.379 3.936 1 95.25 173 VAL A C 1
ATOM 1320 O O . VAL A 1 173 ? 5.766 7.398 3.279 1 95.25 173 VAL A O 1
ATOM 1323 N N . ASN A 1 174 ? 5.527 5.18 3.662 1 95.25 174 ASN A N 1
ATOM 1324 C CA . ASN A 1 174 ? 4.566 4.996 2.58 1 95.25 174 ASN A CA 1
ATOM 1325 C C . ASN A 1 174 ? 3.131 5.004 3.098 1 95.25 174 ASN A C 1
ATOM 1327 O O . ASN A 1 174 ? 2.859 4.504 4.191 1 95.25 174 ASN A O 1
ATOM 1331 N N . LEU A 1 175 ? 2.27 5.543 2.299 1 96.88 175 LEU A N 1
ATOM 1332 C CA . LEU A 1 175 ? 0.861 5.496 2.68 1 96.88 175 LEU A CA 1
ATOM 1333 C C . LEU A 1 175 ? -0.032 5.41 1.445 1 96.88 175 LEU A C 1
ATOM 1335 O O . LEU A 1 175 ? 0.412 5.699 0.332 1 96.88 175 LEU A O 1
ATOM 1339 N N . LEU A 1 176 ? -1.228 4.945 1.65 1 97.19 176 LEU A N 1
ATOM 1340 C CA . LEU A 1 176 ? -2.305 4.949 0.667 1 97.19 176 LEU A CA 1
ATOM 1341 C C . LEU A 1 176 ? -3.352 6.004 1.009 1 97.19 176 LEU A C 1
ATOM 1343 O O . LEU A 1 176 ? -3.781 6.105 2.16 1 97.19 176 LEU A O 1
ATOM 1347 N N . LYS A 1 177 ? -3.676 6.75 0.06 1 97.81 177 LYS A N 1
ATOM 1348 C CA . LYS A 1 177 ? -4.738 7.738 0.219 1 97.81 177 LYS A CA 1
ATOM 1349 C C . LYS A 1 177 ? -5.902 7.445 -0.723 1 97.81 177 LYS A C 1
ATOM 1351 O O . LYS A 1 177 ? -5.703 7.23 -1.92 1 97.81 177 LYS A O 1
ATOM 1356 N N . CYS A 1 178 ? -7.051 7.512 -0.168 1 97.19 178 CYS A N 1
ATOM 1357 C CA . CYS A 1 178 ? -8.266 7.234 -0.927 1 97.19 178 CYS A CA 1
ATOM 1358 C C . CYS A 1 178 ? -9.344 8.266 -0.615 1 97.19 178 CYS A C 1
ATOM 1360 O O . CYS A 1 178 ? -9.672 8.492 0.551 1 97.19 178 CYS A O 1
ATOM 1362 N N . ARG A 1 179 ? -9.859 8.898 -1.636 1 97.75 179 ARG A N 1
ATOM 1363 C CA . ARG A 1 179 ? -11.07 9.703 -1.489 1 97.75 179 ARG A CA 1
ATOM 1364 C C . ARG A 1 179 ? -12.312 8.875 -1.776 1 97.75 179 ARG A C 1
ATOM 1366 O O . ARG A 1 179 ? -12.328 8.07 -2.713 1 97.75 179 ARG A O 1
ATOM 1373 N N . PHE A 1 180 ? -13.297 9.086 -0.951 1 97.56 180 PHE A N 1
ATOM 1374 C CA . PHE A 1 180 ? -14.477 8.242 -1.121 1 97.56 180 PHE A CA 1
ATOM 1375 C C . PHE A 1 180 ? -15.719 8.93 -0.579 1 97.56 180 PHE A C 1
ATOM 1377 O O . PHE A 1 180 ? -15.633 10.008 0.012 1 97.56 180 PHE A O 1
ATOM 1384 N N . ARG A 1 181 ? -16.859 8.359 -0.894 1 96.94 181 ARG A N 1
ATOM 1385 C CA . ARG A 1 181 ? -18.156 8.75 -0.348 1 96.94 181 ARG A CA 1
ATOM 1386 C C . ARG A 1 181 ? -18.844 7.574 0.34 1 96.94 181 ARG A C 1
ATOM 1388 O O . ARG A 1 181 ? -19.094 6.543 -0.286 1 96.94 181 ARG A O 1
ATOM 1395 N N . ALA A 1 182 ? -19 7.766 1.588 1 95.94 182 ALA A N 1
ATOM 1396 C CA . ALA A 1 182 ? -19.734 6.734 2.322 1 95.94 182 ALA A CA 1
ATOM 1397 C C . ALA A 1 182 ? -21.234 6.84 2.07 1 95.94 182 ALA A C 1
ATOM 1399 O O . ALA A 1 182 ? -21.766 7.941 1.914 1 95.94 182 ALA A O 1
ATOM 1400 N N . LYS A 1 183 ? -21.844 5.688 2.074 1 93.94 183 LYS A N 1
ATOM 1401 C CA . LYS A 1 183 ? -23.281 5.664 1.858 1 93.94 183 LYS A CA 1
ATOM 1402 C C . LYS A 1 183 ? -24.016 6.473 2.93 1 93.94 183 LYS A C 1
ATOM 1404 O O . LYS A 1 183 ? -23.766 6.293 4.125 1 93.94 183 LYS A O 1
ATOM 1409 N N . GLY A 1 184 ? -24.891 7.398 2.463 1 93 184 GLY A N 1
ATOM 1410 C CA . GLY A 1 184 ? -25.703 8.18 3.379 1 93 184 GLY A CA 1
ATOM 1411 C C . GLY A 1 184 ? -24.969 9.367 3.967 1 93 184 GLY A C 1
ATOM 1412 O O . GLY A 1 184 ? -25.5 10.055 4.848 1 93 184 GLY A O 1
ATOM 1413 N N . TYR A 1 185 ? -23.781 9.594 3.697 1 95.5 185 TYR A N 1
ATOM 1414 C CA . TYR A 1 185 ? -22.969 10.711 4.168 1 95.5 185 TYR A CA 1
ATOM 1415 C C . TYR A 1 185 ? -22.828 11.773 3.084 1 95.5 185 TYR A C 1
ATOM 1417 O O . TYR A 1 185 ? -22.438 11.469 1.955 1 95.5 185 TYR A O 1
ATOM 1425 N N . PRO A 1 186 ? -23.109 12.977 3.354 1 96 186 PRO A N 1
ATOM 1426 C CA . PRO A 1 186 ? -23.234 13.984 2.295 1 96 186 PRO A CA 1
ATOM 1427 C C . PRO A 1 186 ? -21.875 14.57 1.895 1 96 186 PRO A C 1
ATOM 1429 O O . PRO A 1 186 ? -21.797 15.32 0.919 1 96 186 PRO A O 1
ATOM 1432 N N . ARG A 1 187 ? -20.844 14.242 2.633 1 97 187 ARG A N 1
ATOM 1433 C CA . ARG A 1 187 ? -19.562 14.867 2.381 1 97 187 ARG A CA 1
ATOM 1434 C C . ARG A 1 187 ? -18.547 13.852 1.854 1 97 187 ARG A C 1
ATOM 1436 O O . ARG A 1 187 ? -18.719 12.641 2.049 1 97 187 ARG A O 1
ATOM 1443 N N . ARG A 1 188 ? -17.531 14.391 1.185 1 97.31 188 ARG A N 1
ATOM 1444 C CA . ARG A 1 188 ? -16.422 13.547 0.776 1 97.31 188 ARG A CA 1
ATOM 1445 C C . ARG A 1 188 ? -15.508 13.234 1.958 1 97.31 188 ARG A C 1
ATOM 1447 O O . ARG A 1 188 ? -15.312 14.078 2.834 1 97.31 188 ARG A O 1
ATOM 1454 N N . MET A 1 189 ? -14.992 12.047 1.913 1 97.75 189 MET A N 1
ATOM 1455 C CA . MET A 1 189 ? -14.07 11.625 2.967 1 97.75 189 MET A CA 1
ATOM 1456 C C . MET A 1 189 ? -12.734 11.195 2.379 1 97.75 189 MET A C 1
ATOM 1458 O O . MET A 1 189 ? -12.633 10.945 1.177 1 97.75 189 MET A O 1
ATOM 1462 N N . VAL A 1 190 ? -11.766 11.242 3.207 1 98.06 190 VAL A N 1
ATOM 1463 C CA . VAL A 1 190 ? -10.438 10.75 2.863 1 98.06 190 VAL A CA 1
ATOM 1464 C C . VAL A 1 190 ? -10.016 9.672 3.861 1 98.06 190 VAL A C 1
ATOM 1466 O O . VAL A 1 190 ? -10.227 9.82 5.066 1 98.06 190 VAL A O 1
ATOM 1469 N N . ALA A 1 191 ? -9.523 8.617 3.34 1 97.38 191 ALA A N 1
ATOM 1470 C CA . ALA A 1 191 ? -8.844 7.594 4.137 1 97.38 191 ALA A CA 1
ATOM 1471 C C . ALA A 1 191 ? -7.355 7.539 3.805 1 97.38 191 ALA A C 1
ATOM 1473 O O . ALA A 1 191 ? -6.973 7.547 2.631 1 97.38 191 ALA A O 1
ATOM 1474 N N . GLU A 1 192 ? -6.559 7.578 4.801 1 97.25 192 GLU A N 1
ATOM 1475 C CA . GLU A 1 192 ? -5.121 7.367 4.645 1 97.25 192 GLU A CA 1
ATOM 1476 C C . GLU A 1 192 ? -4.641 6.188 5.488 1 97.25 192 GLU A C 1
ATOM 1478 O O . GLU A 1 192 ? -4.871 6.148 6.695 1 97.25 192 GLU A O 1
ATOM 1483 N N . LEU A 1 193 ? -4.039 5.277 4.871 1 95.56 193 LEU A N 1
ATOM 1484 C CA . LEU A 1 193 ? -3.41 4.152 5.555 1 95.56 193 LEU A CA 1
ATOM 1485 C C . LEU A 1 193 ? -1.893 4.297 5.551 1 95.56 193 LEU A C 1
ATOM 1487 O O . LEU A 1 193 ? -1.254 4.156 4.504 1 95.56 193 LEU A O 1
ATOM 1491 N N . TRP A 1 194 ? -1.354 4.586 6.711 1 95.25 194 TRP A N 1
ATOM 1492 C CA . TRP A 1 194 ? 0.079 4.801 6.883 1 95.25 194 TRP A CA 1
ATOM 1493 C C . TRP A 1 194 ? 0.777 3.514 7.312 1 95.25 194 TRP A C 1
ATOM 1495 O O . TRP A 1 194 ? 0.348 2.855 8.266 1 95.25 194 TRP A O 1
ATOM 1505 N N . GLY A 1 195 ? 1.776 3.18 6.598 1 91.75 195 GLY A N 1
ATOM 1506 C CA . GLY A 1 195 ? 2.631 2.078 7.008 1 91.75 195 GLY A CA 1
ATOM 1507 C C . GLY A 1 195 ? 3.902 2.531 7.699 1 91.75 195 GLY A C 1
ATOM 1508 O O . GLY A 1 195 ? 4.754 3.176 7.086 1 91.75 195 GLY A O 1
ATOM 1509 N N . LEU A 1 196 ? 4.051 2.109 8.922 1 90 196 LEU A N 1
ATOM 1510 C CA . LEU A 1 196 ? 5.195 2.549 9.711 1 90 196 LEU A CA 1
ATOM 1511 C C . LEU A 1 196 ? 6.352 1.567 9.578 1 90 196 LEU A C 1
ATOM 1513 O O . LEU A 1 196 ? 6.16 0.424 9.164 1 90 196 LEU A O 1
ATOM 1517 N N . PRO A 1 197 ? 7.543 1.98 9.945 1 83.19 197 PRO A N 1
ATOM 1518 C CA . PRO A 1 197 ? 8.727 1.139 9.758 1 83.19 197 PRO A CA 1
ATOM 1519 C C . PRO A 1 197 ? 8.688 -0.136 10.594 1 83.19 197 PRO A C 1
ATOM 1521 O O . PRO A 1 197 ? 9.266 -1.153 10.211 1 83.19 197 PRO A O 1
ATOM 1524 N N . ASP A 1 198 ? 8.031 -0.099 11.711 1 79.44 198 ASP A N 1
ATOM 1525 C CA . ASP A 1 198 ? 8.008 -1.255 12.602 1 79.44 198 ASP A CA 1
ATOM 1526 C C . ASP A 1 198 ? 6.883 -2.217 12.227 1 79.44 198 ASP A C 1
ATOM 1528 O O . ASP A 1 198 ? 6.645 -3.203 12.93 1 79.44 198 ASP A O 1
ATOM 1532 N N . GLY A 1 199 ? 6.145 -1.834 11.164 1 79.44 199 GLY A N 1
ATOM 1533 C CA . GLY A 1 199 ? 5.086 -2.709 10.688 1 79.44 199 GLY A CA 1
ATOM 1534 C C . GLY A 1 199 ? 3.703 -2.264 11.125 1 79.44 199 GLY A C 1
ATOM 1535 O O . GLY A 1 199 ? 2.695 -2.75 10.609 1 79.44 199 GLY A O 1
ATOM 1536 N N . ALA A 1 200 ? 3.707 -1.381 12.078 1 85.56 200 ALA A N 1
ATOM 1537 C CA . ALA A 1 200 ? 2.412 -0.857 12.5 1 85.56 200 ALA A CA 1
ATOM 1538 C C . ALA A 1 200 ? 1.75 -0.057 11.383 1 85.56 200 ALA A C 1
ATOM 1540 O O . ALA A 1 200 ? 2.422 0.396 10.453 1 85.56 200 ALA A O 1
ATOM 1541 N N . ARG A 1 201 ? 0.404 0.006 11.523 1 91.25 201 ARG A N 1
ATOM 1542 C CA . ARG A 1 201 ? -0.378 0.771 10.555 1 91.25 201 ARG A CA 1
ATOM 1543 C C . ARG A 1 201 ? -1.295 1.766 11.258 1 91.25 201 ARG A C 1
ATOM 1545 O O . ARG A 1 201 ? -1.788 1.495 12.352 1 91.25 201 ARG A O 1
ATOM 1552 N N . ILE A 1 202 ? -1.506 2.895 10.586 1 92.12 202 ILE A N 1
ATOM 1553 C CA . ILE A 1 202 ? -2.451 3.9 11.055 1 92.12 202 ILE A CA 1
ATOM 1554 C C . ILE A 1 202 ? -3.467 4.211 9.961 1 92.12 202 ILE A C 1
ATOM 1556 O O . ILE A 1 202 ? -3.094 4.602 8.852 1 92.12 202 ILE A O 1
ATOM 1560 N N . LEU A 1 203 ? -4.711 3.988 10.266 1 93.44 203 LEU A N 1
ATOM 1561 C CA . LEU A 1 203 ? -5.777 4.422 9.367 1 93.44 203 LEU A CA 1
ATOM 1562 C C . LEU A 1 203 ? -6.426 5.703 9.875 1 93.44 203 LEU A C 1
ATOM 1564 O O . LEU A 1 203 ? -6.988 5.73 10.977 1 93.44 203 LEU A O 1
ATOM 1568 N N . GLU A 1 204 ? -6.305 6.699 9.109 1 94.69 204 GLU A N 1
ATOM 1569 C CA . GLU A 1 204 ? -6.93 7.98 9.422 1 94.69 204 GLU A CA 1
ATOM 1570 C C . GLU A 1 204 ? -8.086 8.281 8.469 1 94.69 204 GLU A C 1
ATOM 1572 O O . GLU A 1 204 ? -7.934 8.164 7.25 1 94.69 204 GLU A O 1
ATOM 1577 N N . LEU A 1 205 ? -9.203 8.609 9.039 1 95 205 LEU A N 1
ATOM 1578 C CA . LEU A 1 205 ? -10.359 9.102 8.297 1 95 205 LEU A CA 1
ATOM 1579 C C . LEU A 1 205 ? -10.562 10.594 8.531 1 95 205 LEU A C 1
ATOM 1581 O O . LEU A 1 205 ? -10.406 11.078 9.656 1 95 205 LEU A O 1
ATOM 1585 N N . SER A 1 206 ? -10.922 11.266 7.445 1 96.06 206 SER A N 1
ATOM 1586 C CA . SER A 1 206 ? -11.125 12.695 7.645 1 96.06 206 SER A CA 1
ATOM 1587 C C . SER A 1 206 ? -12.125 13.258 6.645 1 96.06 206 SER A C 1
ATOM 1589 O O . SER A 1 206 ? -12.43 12.625 5.637 1 96.06 206 SER A O 1
ATOM 1591 N N . THR A 1 207 ? -12.664 14.336 6.969 1 97.12 207 THR A N 1
ATOM 1592 C CA . THR A 1 207 ? -13.461 15.18 6.086 1 97.12 207 THR A CA 1
ATOM 1593 C C . THR A 1 207 ? -13.188 16.656 6.352 1 97.12 207 THR A C 1
ATOM 1595 O O . THR A 1 207 ? -12.797 17.031 7.461 1 97.12 207 THR A O 1
ATOM 1598 N N . LYS A 1 208 ? -13.289 17.422 5.371 1 97.44 208 LYS A N 1
ATOM 1599 C CA . LYS A 1 208 ? -13.094 18.859 5.504 1 97.44 208 LYS A CA 1
ATOM 1600 C C . LYS A 1 208 ? -14.398 19.609 5.305 1 97.44 208 LYS A C 1
ATOM 1602 O O . LYS A 1 208 ? -15.281 19.156 4.574 1 97.44 208 LYS A O 1
ATOM 1607 N N . ALA A 1 209 ? -14.477 20.703 5.953 1 97.44 209 ALA A N 1
ATOM 1608 C CA . ALA A 1 209 ? -15.656 21.562 5.848 1 97.44 209 ALA A CA 1
ATOM 1609 C C . ALA A 1 209 ? -15.266 23.031 5.977 1 97.44 209 ALA A C 1
ATOM 1611 O O . ALA A 1 209 ? -14.266 23.359 6.609 1 97.44 209 ALA A O 1
ATOM 1612 N N . PRO A 1 210 ? -16.094 23.859 5.273 1 97.56 210 PRO A N 1
ATOM 1613 C CA . PRO A 1 210 ? -15.945 25.281 5.629 1 97.56 210 PRO A CA 1
ATOM 1614 C C . PRO A 1 210 ? -16.234 25.547 7.105 1 97.56 210 PRO A C 1
ATOM 1616 O O . PRO A 1 210 ? -17.031 24.828 7.727 1 97.56 210 PRO A O 1
ATOM 1619 N N . PRO A 1 211 ? -15.578 26.562 7.613 1 97.31 211 PRO A N 1
ATOM 1620 C CA . PRO A 1 211 ? -15.758 26.859 9.031 1 97.31 211 PRO A CA 1
ATOM 1621 C C . PRO A 1 211 ? -17.234 27 9.422 1 97.31 211 PRO A C 1
ATOM 1623 O O . PRO A 1 211 ? -17.641 26.531 10.492 1 97.31 211 PRO A O 1
ATOM 1626 N N . ALA A 1 212 ? -18.078 27.531 8.586 1 96.31 212 ALA A N 1
ATOM 1627 C CA . ALA A 1 212 ? -19.484 27.781 8.883 1 96.31 212 ALA A CA 1
ATOM 1628 C C . ALA A 1 212 ? -20.25 26.469 9.023 1 96.31 212 ALA A C 1
ATOM 1630 O O . ALA A 1 212 ? -21.344 26.438 9.609 1 96.31 212 ALA A O 1
ATOM 1631 N N . GLU A 1 213 ? -19.688 25.391 8.57 1 96.69 213 GLU A N 1
ATOM 1632 C CA . GLU A 1 213 ? -20.391 24.109 8.586 1 96.69 213 GLU A CA 1
ATOM 1633 C C . GLU A 1 213 ? -19.703 23.109 9.523 1 96.69 213 GLU A C 1
ATOM 1635 O O . GLU A 1 213 ? -19.984 21.922 9.5 1 96.69 213 GLU A O 1
ATOM 1640 N N . ALA A 1 214 ? -18.781 23.562 10.297 1 95.69 214 ALA A N 1
ATOM 1641 C CA . ALA A 1 214 ? -17.922 22.703 11.109 1 95.69 214 ALA A CA 1
ATOM 1642 C C . ALA A 1 214 ? -18.766 21.797 12.016 1 95.69 214 ALA A C 1
ATOM 1644 O O . ALA A 1 214 ? -18.562 20.594 12.07 1 95.69 214 ALA A O 1
ATOM 1645 N N . PHE A 1 215 ? -19.75 22.359 12.695 1 93.62 215 PHE A N 1
ATOM 1646 C CA . PHE A 1 215 ? -20.531 21.609 13.664 1 93.62 215 PHE A CA 1
ATOM 1647 C C . PHE A 1 215 ? -21.5 20.656 12.961 1 93.62 215 PHE A C 1
ATOM 1649 O O . PHE A 1 215 ? -21.766 19.547 13.445 1 93.62 215 PHE A O 1
ATOM 1656 N N . GLN A 1 216 ? -22.047 21.125 11.859 1 94.62 216 GLN A N 1
ATOM 1657 C CA . GLN A 1 216 ? -22.875 20.25 11.062 1 94.62 216 GLN A CA 1
ATOM 1658 C C . GLN A 1 216 ? -22.094 19.031 10.562 1 94.62 216 GLN A C 1
ATOM 1660 O O . GLN A 1 216 ? -22.547 17.906 10.656 1 94.62 216 GLN A O 1
ATOM 1665 N N . ALA A 1 217 ? -20.875 19.297 10.047 1 95.5 217 ALA A N 1
ATOM 1666 C CA . ALA A 1 217 ? -20.016 18.219 9.562 1 95.5 217 ALA A CA 1
ATOM 1667 C C . ALA A 1 217 ? -19.672 17.25 10.688 1 95.5 217 ALA A C 1
ATOM 1669 O O . ALA A 1 217 ? -19.656 16.031 10.484 1 95.5 217 ALA A O 1
ATOM 1670 N N . ALA A 1 218 ? -19.422 17.781 11.867 1 92.75 218 ALA A N 1
ATOM 1671 C CA . ALA A 1 218 ? -19.109 16.938 13.023 1 92.75 218 ALA A CA 1
ATOM 1672 C C . ALA A 1 218 ? -20.281 16.031 13.383 1 92.75 218 ALA A C 1
ATOM 1674 O O . ALA A 1 218 ? -20.094 14.844 13.641 1 92.75 218 ALA A O 1
ATOM 1675 N N . ALA A 1 219 ? -21.469 16.594 13.391 1 91.56 219 ALA A N 1
ATOM 1676 C CA . ALA A 1 219 ? -22.656 15.836 13.719 1 91.56 219 ALA A CA 1
ATOM 1677 C C . ALA A 1 219 ? -22.906 14.734 12.688 1 91.56 219 ALA A C 1
ATOM 1679 O O . ALA A 1 219 ? -23.219 13.594 13.047 1 91.56 219 ALA A O 1
ATOM 1680 N N . GLU A 1 220 ? -22.766 15.109 11.469 1 93.69 220 GLU A N 1
ATOM 1681 C CA . GLU A 1 220 ? -22.938 14.141 10.391 1 93.69 220 GLU A CA 1
ATOM 1682 C C . GLU A 1 220 ? -21.906 13.008 10.5 1 93.69 220 GLU A C 1
ATOM 1684 O O . GLU A 1 220 ? -22.25 11.836 10.32 1 93.69 220 GLU A O 1
ATOM 1689 N N . SER A 1 221 ? -20.656 13.367 10.773 1 92.19 221 SER A N 1
ATOM 1690 C CA . SER A 1 221 ? -19.594 12.375 10.898 1 92.19 221 SER A CA 1
ATOM 1691 C C . SER A 1 221 ? -19.844 11.438 12.07 1 92.19 221 SER A C 1
ATOM 1693 O O . SER A 1 221 ? -19.656 10.219 11.945 1 92.19 221 SER A O 1
ATOM 1695 N N . ARG A 1 222 ? -20.281 11.984 13.109 1 88.12 222 ARG A N 1
ATOM 1696 C CA . ARG A 1 222 ? -20.594 11.172 14.281 1 88.12 222 ARG A CA 1
ATOM 1697 C C . ARG A 1 222 ? -21.703 10.18 13.969 1 88.12 222 ARG A C 1
ATOM 1699 O O . ARG A 1 222 ? -21.641 9.016 14.375 1 88.12 222 ARG A O 1
ATOM 1706 N N . ALA A 1 223 ? -22.703 10.633 13.352 1 90.44 223 ALA A N 1
ATOM 1707 C CA . ALA A 1 223 ? -23.812 9.773 12.977 1 90.44 223 ALA A CA 1
ATOM 1708 C C . ALA A 1 223 ? -23.344 8.633 12.07 1 90.44 223 ALA A C 1
ATOM 1710 O O . ALA A 1 223 ? -23.766 7.484 12.242 1 90.44 223 ALA A O 1
ATOM 1711 N N . LEU A 1 224 ? -22.516 8.945 11.156 1 91.44 224 LEU A N 1
ATOM 1712 C CA . LEU A 1 224 ? -21.969 7.938 10.25 1 91.44 224 LEU A CA 1
ATOM 1713 C C . LEU A 1 224 ? -21.188 6.879 11.016 1 91.44 224 LEU A C 1
ATOM 1715 O O . LEU A 1 224 ? -21.375 5.68 10.797 1 91.44 224 LEU A O 1
ATOM 1719 N N . LEU A 1 225 ? -20.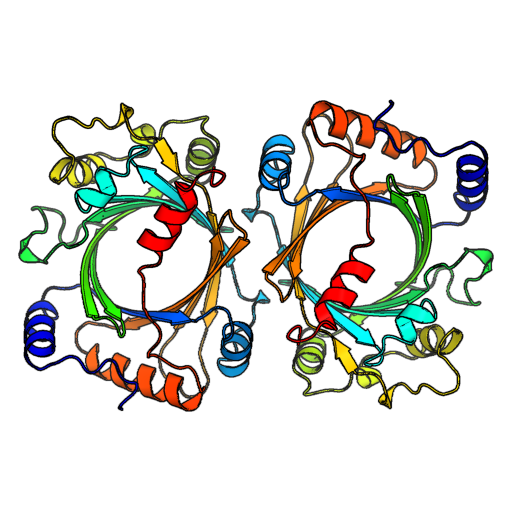344 7.316 11.867 1 85.06 225 LEU A N 1
ATOM 1720 C CA . LEU A 1 225 ? -19.469 6.406 12.609 1 85.06 225 LEU A CA 1
ATOM 1721 C C . LEU A 1 225 ? -20.281 5.523 13.555 1 85.06 225 LEU A C 1
ATOM 1723 O O . LEU A 1 225 ? -19.984 4.336 13.703 1 85.06 225 LEU A O 1
ATOM 1727 N N . ALA A 1 226 ? -21.25 6.102 14.141 1 84.56 226 ALA A N 1
ATOM 1728 C CA . ALA A 1 226 ? -22.156 5.336 15.008 1 84.56 226 ALA A CA 1
ATOM 1729 C C . ALA A 1 226 ? -22.859 4.234 14.227 1 84.56 226 ALA A C 1
ATOM 1731 O O . ALA A 1 226 ? -22.938 3.092 14.68 1 84.56 226 ALA A O 1
ATOM 1732 N N . ARG A 1 227 ? -23.266 4.559 13.109 1 88.25 227 ARG A N 1
ATOM 1733 C CA . ARG A 1 227 ? -24 3.596 12.289 1 88.25 227 ARG A CA 1
ATOM 1734 C C . ARG A 1 227 ? -23.078 2.496 11.789 1 88.25 227 ARG A C 1
ATOM 1736 O O . ARG A 1 227 ? -23.516 1.368 11.547 1 88.25 227 ARG A O 1
ATOM 1743 N N . SER A 1 228 ? -21.828 2.84 11.609 1 87.81 228 SER A N 1
ATOM 1744 C CA . SER A 1 228 ? -20.859 1.893 11.062 1 87.81 228 SER A CA 1
ATOM 1745 C C . SER A 1 228 ? -20.25 1.021 12.156 1 87.81 228 SER A C 1
ATOM 1747 O O . SER A 1 228 ? -19.438 0.14 11.883 1 87.81 228 SER A O 1
ATOM 1749 N N . GLY A 1 229 ? -20.5 1.327 13.336 1 81.88 229 GLY A N 1
ATOM 1750 C CA . GLY A 1 229 ? -19.984 0.562 14.461 1 81.88 229 GLY A CA 1
ATOM 1751 C C . GLY A 1 229 ? -18.562 0.946 14.828 1 81.88 229 GLY A C 1
ATOM 1752 O O . GLY A 1 229 ? -17.859 0.181 15.492 1 81.88 229 GLY A O 1
ATOM 1753 N N . LEU A 1 230 ? -18.141 1.981 14.281 1 79.19 230 LEU A N 1
ATOM 1754 C CA . LEU A 1 230 ? -16.781 2.441 14.594 1 79.19 230 LEU A CA 1
ATOM 1755 C C . LEU A 1 230 ? -16.781 3.299 15.852 1 79.19 230 LEU A C 1
ATOM 1757 O O . LEU A 1 230 ? -17.672 4.137 16.047 1 79.19 230 LEU A O 1
ATOM 1761 N N . ASP A 1 231 ? -15.969 2.807 16.781 1 67.69 231 ASP A N 1
ATOM 1762 C CA . ASP A 1 231 ? -15.891 3.479 18.078 1 67.69 231 ASP A CA 1
ATOM 1763 C C . ASP A 1 231 ? -14.953 4.684 18.016 1 67.69 231 ASP A C 1
ATOM 1765 O O . ASP A 1 231 ? -13.773 4.543 17.688 1 67.69 231 ASP A O 1
ATOM 1769 N N . LEU A 1 232 ? -15.414 5.727 18.422 1 64.31 232 LEU A N 1
ATOM 1770 C CA . LEU A 1 232 ? -14.727 7.016 18.391 1 64.31 232 LEU A CA 1
ATOM 1771 C C . LEU A 1 232 ? -13.969 7.25 19.688 1 64.31 232 LEU A C 1
ATOM 1773 O O . LEU A 1 232 ? -13.242 8.242 19.828 1 64.31 232 LEU A O 1
ATOM 1777 N N . THR A 1 233 ? -14.062 6.344 20.578 1 60.69 233 THR A N 1
ATOM 1778 C CA . THR A 1 233 ? -13.57 6.664 21.906 1 60.69 233 THR A CA 1
ATOM 1779 C C . THR A 1 233 ? -12.125 6.215 22.078 1 60.69 233 THR A C 1
ATOM 1781 O O . THR A 1 233 ? -11.492 6.492 23.094 1 60.69 233 THR A O 1
ATOM 1784 N N . ALA A 1 234 ? -11.625 5.672 21.078 1 62.12 234 ALA A N 1
ATOM 1785 C CA . ALA A 1 234 ? -10.25 5.211 21.203 1 62.12 234 ALA A CA 1
ATOM 1786 C C . ALA A 1 234 ? -9.273 6.387 21.266 1 62.12 234 ALA A C 1
ATOM 1788 O O . ALA A 1 234 ? -9.539 7.438 20.672 1 62.12 234 ALA A O 1
ATOM 1789 N N . PRO A 1 235 ? -8.234 6.207 22.188 1 60.31 235 PRO A N 1
ATOM 1790 C CA . PRO A 1 235 ? -7.23 7.27 22.234 1 60.31 235 PRO A CA 1
ATOM 1791 C C . PRO A 1 235 ? -6.789 7.715 20.844 1 60.31 235 PRO A C 1
ATOM 1793 O O . PRO A 1 235 ? -6.648 6.887 19.938 1 60.31 235 PRO A O 1
ATOM 1796 N N . GLN A 1 236 ? -6.777 9.039 20.688 1 69 236 GLN A N 1
ATOM 1797 C CA . GLN A 1 236 ? -6.438 9.648 19.406 1 69 236 GLN A CA 1
ATOM 1798 C C . GLN A 1 236 ? -5.062 10.312 19.453 1 69 236 GLN A C 1
ATOM 1800 O O . GLN A 1 236 ? -4.855 11.258 20.219 1 69 236 GLN A O 1
ATOM 1805 N N . GLU A 1 237 ? -4.008 9.625 19.109 1 65.31 237 GLU A N 1
ATOM 1806 C CA . GLU A 1 237 ? -2.729 10.305 18.906 1 65.31 237 GLU A CA 1
ATOM 1807 C C . GLU A 1 237 ? -2.631 10.883 17.5 1 65.31 237 GLU A C 1
ATOM 1809 O O . GLU A 1 237 ? -3.197 10.328 16.547 1 65.31 237 GLU A O 1
ATOM 1814 N N . THR A 1 238 ? -2.012 12.086 17.5 1 75.31 238 THR A N 1
ATOM 1815 C CA . THR A 1 238 ? -1.856 12.641 16.172 1 75.31 238 THR A CA 1
ATOM 1816 C C . THR A 1 238 ? -0.956 11.75 15.312 1 75.31 238 THR A C 1
ATOM 1818 O O . THR A 1 238 ? 0.009 11.172 15.82 1 75.31 238 THR A O 1
ATOM 1821 N N . LYS A 1 239 ? -1.314 11.547 14.133 1 80 239 LYS A N 1
ATOM 1822 C CA . LYS A 1 239 ? -0.582 10.75 13.156 1 80 239 LYS A CA 1
ATOM 1823 C C . LYS A 1 239 ? 0.875 11.195 13.062 1 80 239 LYS A C 1
ATOM 1825 O O . LYS A 1 239 ? 1.784 10.359 13.047 1 80 239 LYS A O 1
ATOM 1830 N N . THR A 1 240 ? 1.066 12.523 13.086 1 81.5 240 THR A N 1
ATOM 1831 C CA . THR A 1 240 ? 2.422 13.039 12.93 1 81.5 240 THR A CA 1
ATOM 1832 C C . THR A 1 240 ? 3.301 12.617 14.102 1 81.5 240 THR A C 1
ATOM 1834 O O . THR A 1 240 ? 4.422 12.141 13.898 1 81.5 240 THR A O 1
ATOM 1837 N N . ARG A 1 241 ? 2.725 12.766 15.258 1 81.94 241 ARG A N 1
ATOM 1838 C CA . ARG A 1 241 ? 3.479 12.375 16.438 1 81.94 241 ARG A CA 1
ATOM 1839 C C . ARG A 1 241 ? 3.783 10.883 16.422 1 81.94 241 ARG A C 1
ATOM 1841 O O . ARG A 1 241 ? 4.902 10.469 16.734 1 81.94 241 ARG A O 1
ATOM 1848 N N . ALA A 1 242 ? 2.811 10.117 16.109 1 83.94 242 ALA A N 1
ATOM 1849 C CA . ALA A 1 242 ? 2.982 8.664 16.062 1 83.94 242 ALA A CA 1
ATOM 1850 C C . ALA A 1 242 ? 4.02 8.266 15.023 1 83.94 242 ALA A C 1
ATOM 1852 O O . ALA A 1 242 ? 4.875 7.414 15.281 1 83.94 242 ALA A O 1
ATOM 1853 N N . VAL A 1 243 ? 4.008 8.914 13.898 1 90.12 243 VAL A N 1
ATOM 1854 C CA . VAL A 1 243 ? 4.918 8.602 12.805 1 90.12 243 VAL A CA 1
ATOM 1855 C C . VAL A 1 243 ? 6.34 9.008 13.188 1 90.12 243 VAL A C 1
ATOM 1857 O O . VAL A 1 243 ? 7.281 8.227 13.016 1 90.12 243 VAL A O 1
ATOM 1860 N N . LEU A 1 244 ? 6.477 10.203 13.789 1 90.94 244 LEU A N 1
ATOM 1861 C CA . LEU A 1 244 ? 7.801 10.68 14.18 1 90.94 244 LEU A CA 1
ATOM 1862 C C . LEU A 1 244 ? 8.406 9.773 15.25 1 90.94 244 LEU A C 1
ATOM 1864 O O . LEU A 1 244 ? 9.602 9.477 15.211 1 90.94 244 LEU A O 1
ATOM 1868 N N . ALA A 1 245 ? 7.539 9.367 16.172 1 87.12 245 ALA A N 1
ATOM 1869 C CA . ALA A 1 245 ? 8.008 8.461 17.219 1 87.12 245 ALA A CA 1
ATOM 1870 C C . ALA A 1 245 ? 8.508 7.145 16.625 1 87.12 245 ALA A C 1
ATOM 1872 O O . ALA A 1 245 ? 9.547 6.629 17.047 1 87.12 245 ALA A O 1
ATOM 1873 N N . ALA A 1 246 ? 7.805 6.668 15.695 1 87.88 246 ALA A N 1
ATOM 1874 C CA . ALA A 1 246 ? 8.18 5.41 15.062 1 87.88 246 ALA A CA 1
ATOM 1875 C C . ALA A 1 246 ? 9.477 5.566 14.266 1 87.88 246 ALA A C 1
ATOM 1877 O O . ALA A 1 246 ? 10.289 4.641 14.203 1 87.88 246 ALA A O 1
ATOM 1878 N N . LEU A 1 247 ? 9.648 6.715 13.68 1 90 247 LEU A N 1
ATOM 1879 C CA . LEU A 1 247 ? 10.805 6.965 12.82 1 90 247 LEU A CA 1
ATOM 1880 C C . LEU A 1 247 ? 12.062 7.172 13.656 1 90 247 LEU A C 1
ATOM 1882 O O . LEU A 1 247 ? 13.18 7.02 13.156 1 90 247 LEU A O 1
ATOM 1886 N N . THR A 1 248 ? 11.891 7.539 14.883 1 88.69 248 THR A N 1
ATOM 1887 C CA . THR A 1 248 ? 13.062 7.84 15.703 1 88.69 248 THR A CA 1
ATOM 1888 C C . THR A 1 248 ? 13.32 6.719 16.703 1 88.69 248 THR A C 1
ATOM 1890 O O . THR A 1 248 ? 14.297 6.77 17.469 1 88.69 248 THR A O 1
ATOM 1893 N N . ALA A 1 249 ? 12.453 5.781 16.797 1 82.56 249 ALA A N 1
ATOM 1894 C CA . ALA A 1 249 ? 12.68 4.625 17.672 1 82.56 249 ALA A CA 1
ATOM 1895 C C . ALA A 1 249 ? 13.883 3.82 17.188 1 82.56 249 ALA A C 1
ATOM 1897 O O . ALA A 1 249 ? 14.234 3.852 16.016 1 82.56 249 ALA A O 1
ATOM 1898 N N . PRO A 1 250 ? 14.547 3.121 18.203 1 71.81 250 PRO A N 1
ATOM 1899 C CA . PRO A 1 250 ? 15.648 2.248 17.781 1 71.81 250 PRO A CA 1
ATOM 1900 C C . PRO A 1 250 ? 15.227 1.269 16.688 1 71.81 250 PRO A C 1
ATOM 1902 O O . PRO A 1 250 ? 14.195 0.602 16.812 1 71.81 250 PRO A O 1
ATOM 1905 N N . GLY A 1 251 ? 15.898 1.108 15.508 1 62.56 251 GLY A N 1
ATOM 1906 C CA . GLY A 1 251 ? 15.562 0.243 14.383 1 62.56 251 GLY A CA 1
ATOM 1907 C C . GLY A 1 251 ? 14.641 0.901 13.375 1 62.56 251 GLY A C 1
ATOM 1908 O O . GLY A 1 251 ? 14.289 0.297 12.359 1 62.56 251 GLY A O 1
ATOM 1909 N N . GLY A 1 252 ? 14.164 2.002 13.789 1 55.47 252 GLY A N 1
ATOM 1910 C CA . GLY A 1 252 ? 13.188 2.705 12.984 1 55.47 252 GLY A CA 1
ATOM 1911 C C . GLY A 1 252 ? 13.789 3.381 11.766 1 55.47 252 GLY A C 1
ATOM 1912 O O . GLY A 1 252 ? 13.07 3.996 10.969 1 55.47 252 GLY A O 1
ATOM 1913 N N . SER A 1 253 ? 15.07 3.346 11.578 1 53.66 253 SER A N 1
ATOM 1914 C CA . SER A 1 253 ? 15.672 4.059 10.453 1 53.66 253 SER A CA 1
ATOM 1915 C C . SER A 1 253 ? 15.688 3.193 9.203 1 53.66 253 SER A C 1
ATOM 1917 O O . SER A 1 253 ? 15.797 1.969 9.289 1 53.66 253 SER A O 1
ATOM 1919 N N . MET B 1 1 ? 30.344 -20.531 2.85 1 28.33 1 MET B N 1
ATOM 1920 C CA . MET B 1 1 ? 29.266 -21.344 2.314 1 28.33 1 MET B CA 1
ATOM 1921 C C . MET B 1 1 ? 28.469 -20.562 1.271 1 28.33 1 MET B C 1
ATOM 1923 O O . MET B 1 1 ? 28.188 -19.375 1.456 1 28.33 1 MET B O 1
ATOM 1927 N N . SER B 1 2 ? 28.516 -20.891 0.019 1 34.84 2 SER B N 1
ATOM 1928 C CA . SER B 1 2 ? 28.016 -20.156 -1.139 1 34.84 2 SER B CA 1
ATOM 1929 C C . SER B 1 2 ? 26.531 -19.828 -0.993 1 34.84 2 SER B C 1
ATOM 1931 O O . SER B 1 2 ? 25.734 -20.719 -0.68 1 34.84 2 SER B O 1
ATOM 1933 N N . ALA B 1 3 ? 26.234 -18.641 -0.857 1 39.28 3 ALA B N 1
ATOM 1934 C CA . ALA B 1 3 ? 24.906 -18.047 -0.661 1 39.28 3 ALA B CA 1
ATOM 1935 C C . ALA B 1 3 ? 23.953 -18.484 -1.757 1 39.28 3 ALA B C 1
ATOM 1937 O O . ALA B 1 3 ? 22.812 -17.984 -1.834 1 39.28 3 ALA B O 1
ATOM 1938 N N . THR B 1 4 ? 24.406 -18.922 -2.939 1 43.19 4 THR B N 1
ATOM 1939 C CA . THR B 1 4 ? 23.516 -19.234 -4.055 1 43.19 4 THR B CA 1
ATOM 1940 C C . THR B 1 4 ? 22.797 -20.562 -3.816 1 43.19 4 THR B C 1
ATOM 1942 O O . THR B 1 4 ? 23.391 -21.516 -3.326 1 43.19 4 THR B O 1
ATOM 1945 N N . PRO B 1 5 ? 21.5 -20.641 -3.959 1 49.38 5 PRO B N 1
ATOM 1946 C CA . PRO B 1 5 ? 20.906 -21.969 -3.873 1 49.38 5 PRO B CA 1
ATOM 1947 C C . PRO B 1 5 ? 21.688 -23.031 -4.629 1 49.38 5 PRO B C 1
ATOM 1949 O O . PRO B 1 5 ? 22.016 -22.844 -5.809 1 49.38 5 PRO B O 1
ATOM 1952 N N . THR B 1 6 ? 22.578 -23.594 -4.012 1 64.5 6 THR B N 1
ATOM 1953 C CA . THR B 1 6 ? 23.359 -24.594 -4.738 1 64.5 6 THR B CA 1
ATOM 1954 C C . THR B 1 6 ? 22.547 -25.859 -4.961 1 64.5 6 THR B C 1
ATOM 1956 O O . THR B 1 6 ? 22.234 -26.578 -4.012 1 64.5 6 THR B O 1
ATOM 1959 N N . TYR B 1 7 ? 21.609 -25.781 -6.156 1 78.12 7 TYR B N 1
ATOM 1960 C CA . TYR B 1 7 ? 20.984 -27.031 -6.562 1 78.12 7 TYR B CA 1
ATOM 1961 C C . TYR B 1 7 ? 22.016 -28.141 -6.672 1 78.12 7 TYR B C 1
ATOM 1963 O O . TYR B 1 7 ? 23.109 -27.938 -7.188 1 78.12 7 TYR B O 1
ATOM 1971 N N . ASP B 1 8 ? 21.688 -29.203 -6.012 1 84.44 8 ASP B N 1
ATOM 1972 C CA . ASP B 1 8 ? 22.578 -30.359 -6.18 1 84.44 8 ASP B CA 1
ATOM 1973 C C . ASP B 1 8 ? 22.406 -30.984 -7.562 1 84.44 8 ASP B C 1
ATOM 1975 O O . ASP B 1 8 ? 21.578 -30.531 -8.359 1 84.44 8 ASP B O 1
ATOM 1979 N N . ALA B 1 9 ? 23.203 -31.953 -7.82 1 86.88 9 ALA B N 1
ATOM 1980 C CA . ALA B 1 9 ? 23.25 -32.531 -9.156 1 86.88 9 ALA B CA 1
ATOM 1981 C C . ALA B 1 9 ? 21.922 -33.156 -9.531 1 86.88 9 ALA B C 1
ATOM 1983 O O . ALA B 1 9 ? 21.484 -33.062 -10.688 1 86.88 9 ALA B O 1
ATOM 1984 N N . GLU B 1 10 ? 21.312 -33.781 -8.625 1 87.75 10 GLU B N 1
ATOM 1985 C CA . GLU B 1 10 ? 20.016 -34.406 -8.883 1 87.75 10 GLU B CA 1
ATOM 1986 C C . GLU B 1 10 ? 18.953 -33.375 -9.219 1 87.75 10 GLU B C 1
ATOM 1988 O O . GLU B 1 10 ? 18.172 -33.531 -10.156 1 87.75 10 GLU B O 1
ATOM 1993 N N . GLN B 1 11 ? 18.953 -32.312 -8.516 1 86.88 11 GLN B N 1
ATOM 1994 C CA . GLN B 1 11 ? 18.016 -31.219 -8.75 1 86.88 11 GLN B CA 1
ATOM 1995 C C . GLN B 1 11 ? 18.234 -30.578 -10.125 1 86.88 11 GLN B C 1
ATOM 1997 O O . GLN B 1 11 ? 17.281 -30.297 -10.852 1 86.88 11 GLN B O 1
ATOM 2002 N N . LEU B 1 12 ? 19.469 -30.406 -10.438 1 89 12 LEU B N 1
ATOM 2003 C CA . LEU B 1 12 ? 19.812 -29.797 -11.719 1 89 12 LEU B CA 1
ATOM 2004 C C . LEU B 1 12 ? 19.359 -30.672 -12.875 1 89 12 LEU B C 1
ATOM 2006 O O . LEU B 1 12 ? 18.812 -30.188 -13.867 1 89 12 LEU B O 1
ATOM 2010 N N . THR B 1 13 ? 19.578 -31.953 -12.703 1 90.94 13 THR B N 1
ATOM 2011 C CA . THR B 1 13 ? 19.156 -32.906 -13.734 1 90.94 13 THR B CA 1
ATOM 2012 C C . THR B 1 13 ? 17.641 -32.875 -13.922 1 90.94 13 THR B C 1
ATOM 2014 O O . THR B 1 13 ? 17.156 -32.844 -15.055 1 90.94 13 THR B O 1
ATOM 2017 N N . GLY B 1 14 ? 16.953 -32.906 -12.812 1 90.69 14 GLY B N 1
ATOM 2018 C CA . GLY B 1 14 ? 15.508 -32.812 -12.867 1 90.69 14 GLY B CA 1
ATOM 2019 C C . GLY B 1 14 ? 15.008 -31.562 -13.539 1 90.69 14 GLY B C 1
ATOM 2020 O O . GLY B 1 14 ? 14.086 -31.594 -14.352 1 90.69 14 GLY B O 1
ATOM 2021 N N . MET B 1 15 ? 15.641 -30.469 -13.234 1 91.88 15 MET B N 1
ATOM 2022 C CA . MET B 1 15 ? 15.266 -29.203 -13.828 1 91.88 15 MET B CA 1
ATOM 2023 C C . MET B 1 15 ? 15.508 -29.203 -15.328 1 91.88 15 MET B C 1
ATOM 2025 O O . MET B 1 15 ? 14.648 -28.766 -16.109 1 91.88 15 MET B O 1
ATOM 2029 N N . LEU B 1 16 ? 16.625 -29.688 -15.727 1 92.81 16 LEU B N 1
ATOM 2030 C CA . LEU B 1 16 ? 17 -29.734 -17.141 1 92.81 16 LEU B CA 1
ATOM 2031 C C . LEU B 1 16 ? 16 -30.578 -17.938 1 92.81 16 LEU B C 1
ATOM 2033 O O . LEU B 1 16 ? 15.703 -30.266 -19.094 1 92.81 16 LEU B O 1
ATOM 2037 N N . ALA B 1 17 ? 15.539 -31.578 -17.297 1 93.38 17 ALA B N 1
ATOM 2038 C CA . ALA B 1 17 ? 14.602 -32.5 -17.969 1 93.38 17 ALA B CA 1
ATOM 2039 C C . ALA B 1 17 ? 13.25 -31.812 -18.188 1 93.38 17 ALA B C 1
ATOM 2041 O O . ALA B 1 17 ? 12.523 -32.156 -19.109 1 93.38 17 ALA B O 1
ATOM 2042 N N . LEU B 1 18 ? 12.922 -30.875 -17.328 1 94.75 18 LEU B N 1
ATOM 2043 C CA . LEU B 1 18 ? 11.609 -30.25 -17.344 1 94.75 18 LEU B CA 1
ATOM 2044 C C . LEU B 1 18 ? 11.602 -29.031 -18.281 1 94.75 18 LEU B C 1
ATOM 2046 O O . LEU B 1 18 ? 10.578 -28.719 -18.875 1 94.75 18 LEU B O 1
ATOM 2050 N N . LEU B 1 19 ? 12.703 -28.344 -18.484 1 95.75 19 LEU B N 1
ATOM 2051 C CA . LEU B 1 19 ? 12.82 -27.016 -19.078 1 95.75 19 LEU B CA 1
ATOM 2052 C C . LEU B 1 19 ? 12.266 -27.016 -20.5 1 95.75 19 LEU B C 1
ATOM 2054 O O . LEU B 1 19 ? 11.531 -26.094 -20.891 1 95.75 19 LEU B O 1
ATOM 2058 N N . PRO B 1 20 ? 12.469 -28.109 -21.312 1 94.81 20 PRO B N 1
ATOM 2059 C CA . PRO B 1 20 ? 11.977 -28.078 -22.703 1 94.81 20 PRO B CA 1
ATOM 2060 C C . PRO B 1 20 ? 10.453 -28.062 -22.781 1 94.81 20 PRO B C 1
ATOM 2062 O O . PRO B 1 20 ? 9.883 -27.703 -23.812 1 94.81 20 PRO B O 1
ATOM 2065 N N . ASP B 1 21 ? 9.789 -28.453 -21.703 1 95.44 21 ASP B N 1
ATOM 2066 C CA . ASP B 1 21 ? 8.344 -28.672 -21.781 1 95.44 21 ASP B CA 1
ATOM 2067 C C . ASP B 1 21 ? 7.59 -27.625 -20.969 1 95.44 21 ASP B C 1
ATOM 2069 O O . ASP B 1 21 ? 6.387 -27.766 -20.734 1 95.44 21 ASP B O 1
ATOM 2073 N N . VAL B 1 22 ? 8.297 -26.609 -20.484 1 97.12 22 VAL B N 1
ATOM 2074 C CA . VAL B 1 22 ? 7.602 -25.531 -19.781 1 97.12 22 VAL B CA 1
ATOM 2075 C C . VAL B 1 22 ? 7.574 -24.281 -20.656 1 97.12 22 VAL B C 1
ATOM 2077 O O . VAL B 1 22 ? 8.398 -24.141 -21.562 1 97.12 22 VAL B O 1
ATOM 2080 N N . ASP B 1 23 ? 6.609 -23.391 -20.391 1 96.69 23 ASP B N 1
ATOM 2081 C CA . ASP B 1 23 ? 6.434 -22.188 -21.188 1 96.69 23 ASP B CA 1
ATOM 2082 C C . ASP B 1 23 ? 7.336 -21.062 -20.688 1 96.69 23 ASP B C 1
ATOM 2084 O O . ASP B 1 23 ? 7.746 -20.203 -21.469 1 96.69 23 ASP B O 1
ATOM 2088 N N . SER B 1 24 ? 7.594 -21.047 -19.375 1 96.94 24 SER B N 1
ATOM 2089 C CA . SER B 1 24 ? 8.406 -20 -18.781 1 96.94 24 SER B CA 1
ATOM 2090 C C . SER B 1 24 ? 9.023 -20.453 -17.453 1 96.94 24 SER B C 1
ATOM 2092 O O . SER B 1 24 ? 8.578 -21.453 -16.875 1 96.94 24 SER B O 1
ATOM 2094 N N . VAL B 1 25 ? 10.047 -19.766 -17.078 1 97.69 25 VAL B N 1
ATOM 2095 C CA . VAL B 1 25 ? 10.695 -19.953 -15.781 1 97.69 25 VAL B CA 1
ATOM 2096 C C . VAL B 1 25 ? 10.609 -18.656 -14.969 1 97.69 25 VAL B C 1
ATOM 2098 O O . VAL B 1 25 ? 10.859 -17.578 -15.492 1 97.69 25 VAL B O 1
ATOM 2101 N N . GLU B 1 26 ? 10.203 -18.781 -13.789 1 97 26 GLU B N 1
ATOM 2102 C CA . GLU B 1 26 ? 10.211 -17.641 -12.867 1 97 26 GLU B CA 1
ATOM 2103 C C . GLU B 1 26 ? 11.18 -17.875 -11.711 1 97 26 GLU B C 1
ATOM 2105 O O . GLU B 1 26 ? 11.094 -18.891 -11.016 1 97 26 GLU B O 1
ATOM 2110 N N . LEU B 1 27 ? 12.109 -17.031 -11.602 1 94.56 27 LEU B N 1
ATOM 2111 C CA . LEU B 1 27 ? 13 -17 -10.445 1 94.56 27 LEU B CA 1
ATOM 2112 C C . LEU B 1 27 ? 12.461 -16.078 -9.359 1 94.56 27 LEU B C 1
ATOM 2114 O O . LEU B 1 27 ? 12.219 -14.891 -9.609 1 94.56 27 LEU B O 1
ATOM 2118 N N . LYS B 1 28 ? 12.227 -16.609 -8.156 1 93 28 LYS B N 1
ATOM 2119 C CA . LYS B 1 28 ? 11.617 -15.805 -7.102 1 93 28 LYS B CA 1
ATOM 2120 C C . LYS B 1 28 ? 12.398 -15.922 -5.797 1 93 28 LYS B C 1
ATOM 2122 O O . LYS B 1 28 ? 13.008 -16.953 -5.52 1 93 28 LYS B O 1
ATOM 2127 N N . LEU B 1 29 ? 12.344 -14.883 -5.074 1 90.5 29 LEU B N 1
ATOM 2128 C CA . LEU B 1 29 ? 12.922 -14.875 -3.734 1 90.5 29 LEU B CA 1
ATOM 2129 C C . LEU B 1 29 ? 12.086 -14.008 -2.795 1 90.5 29 LEU B C 1
ATOM 2131 O O . LEU B 1 29 ? 11.508 -13.008 -3.221 1 90.5 29 LEU B O 1
ATOM 2135 N N . THR B 1 30 ? 12.023 -14.406 -1.568 1 90.62 30 THR B N 1
ATOM 2136 C CA . THR B 1 30 ? 11.391 -13.617 -0.519 1 90.62 30 THR B CA 1
ATOM 2137 C C . THR B 1 30 ? 12.445 -12.891 0.314 1 90.62 30 THR B C 1
ATOM 2139 O O . THR B 1 30 ? 13.438 -13.484 0.73 1 90.62 30 THR B O 1
ATOM 2142 N N . VAL B 1 31 ? 12.203 -11.641 0.523 1 90 31 VAL B N 1
ATOM 2143 C CA . VAL B 1 31 ? 13.133 -10.82 1.293 1 90 31 VAL B CA 1
ATOM 2144 C C . VAL B 1 31 ? 12.688 -10.766 2.752 1 90 31 VAL B C 1
ATOM 2146 O O . VAL B 1 31 ? 11.555 -10.375 3.049 1 90 31 VAL B O 1
ATOM 2149 N N . PRO B 1 32 ? 13.578 -11.18 3.641 1 84.19 32 PRO B N 1
ATOM 2150 C CA . PRO B 1 32 ? 13.211 -11.062 5.055 1 84.19 32 PRO B CA 1
ATOM 2151 C C . PRO B 1 32 ? 12.828 -9.633 5.445 1 84.19 32 PRO B C 1
ATOM 2153 O O . PRO B 1 32 ? 13.344 -8.672 4.883 1 84.19 32 PRO B O 1
ATOM 2156 N N . ASP B 1 33 ? 11.961 -9.555 6.48 1 83.94 33 ASP B N 1
ATOM 2157 C CA . ASP B 1 33 ? 11.352 -8.289 6.879 1 83.94 33 ASP B CA 1
ATOM 2158 C C . ASP B 1 33 ? 12.414 -7.242 7.191 1 83.94 33 ASP B C 1
ATOM 2160 O O . ASP B 1 33 ? 12.328 -6.109 6.715 1 83.94 33 ASP B O 1
ATOM 2164 N N . ASP B 1 34 ? 13.438 -7.625 7.879 1 81.88 34 ASP B N 1
ATOM 2165 C CA . ASP B 1 34 ? 14.469 -6.707 8.367 1 81.88 34 ASP B CA 1
ATOM 2166 C C . ASP B 1 34 ? 15.266 -6.109 7.207 1 81.88 34 ASP B C 1
ATOM 2168 O O . ASP B 1 34 ? 15.961 -5.105 7.379 1 81.88 34 ASP B O 1
ATOM 2172 N N . PHE B 1 35 ? 15.141 -6.688 5.996 1 87.06 35 PHE B N 1
ATOM 2173 C CA . PHE B 1 35 ? 15.984 -6.262 4.883 1 87.06 35 PHE B CA 1
ATOM 2174 C C . PHE B 1 35 ? 15.148 -5.613 3.787 1 87.06 35 PHE B C 1
ATOM 2176 O O . PHE B 1 35 ? 15.68 -5.191 2.76 1 87.06 35 PHE B O 1
ATOM 2183 N N . GLN B 1 36 ? 13.891 -5.5 3.98 1 90.12 36 GLN B N 1
ATOM 2184 C CA . GLN B 1 36 ? 13 -5.059 2.908 1 90.12 36 GLN B CA 1
ATOM 2185 C C . GLN B 1 36 ? 13.281 -3.609 2.525 1 90.12 36 GLN B C 1
ATOM 2187 O O . GLN B 1 36 ? 13.383 -3.283 1.34 1 90.12 36 GLN B O 1
ATOM 2192 N N . ARG B 1 37 ? 13.508 -2.775 3.48 1 87.56 37 ARG B N 1
ATOM 2193 C CA . ARG B 1 37 ? 13.758 -1.366 3.191 1 87.56 37 ARG B CA 1
ATOM 2194 C C . ARG B 1 37 ? 15.062 -1.188 2.434 1 87.56 37 ARG B C 1
ATOM 2196 O O . ARG B 1 37 ? 15.125 -0.442 1.453 1 87.56 37 ARG B O 1
ATOM 2203 N N . SER B 1 38 ? 16.094 -1.855 2.896 1 88.75 38 SER B N 1
ATOM 2204 C CA . SER B 1 38 ? 17.391 -1.773 2.238 1 88.75 38 SER B CA 1
ATOM 2205 C C . SER B 1 38 ? 17.328 -2.338 0.823 1 88.75 38 SER B C 1
ATOM 2207 O O . SER B 1 38 ? 17.938 -1.785 -0.097 1 88.75 38 SER B O 1
ATOM 2209 N N . ALA B 1 39 ? 16.594 -3.439 0.672 1 91.94 39 ALA B N 1
ATOM 2210 C CA . ALA B 1 39 ? 16.453 -4.039 -0.652 1 91.94 39 ALA B CA 1
ATOM 2211 C C . ALA B 1 39 ? 15.805 -3.064 -1.631 1 91.94 39 ALA B C 1
ATOM 2213 O O . ALA B 1 39 ? 16.281 -2.898 -2.756 1 91.94 39 ALA B O 1
ATOM 2214 N N . VAL B 1 40 ? 14.82 -2.357 -1.19 1 92.94 40 VAL B N 1
ATOM 2215 C CA . VAL B 1 40 ? 14.094 -1.405 -2.027 1 92.94 40 VAL B CA 1
ATOM 2216 C C . VAL B 1 40 ? 15.031 -0.27 -2.445 1 92.94 40 VAL B C 1
ATOM 2218 O O . VAL B 1 40 ? 15.055 0.119 -3.615 1 92.94 40 VAL B O 1
ATOM 2221 N N . ARG B 1 41 ? 15.773 0.153 -1.528 1 90.81 41 ARG B N 1
ATOM 2222 C CA . ARG B 1 41 ? 16.719 1.241 -1.793 1 90.81 41 ARG B CA 1
ATOM 2223 C C . ARG B 1 41 ? 17.828 0.789 -2.727 1 90.81 41 ARG B C 1
ATOM 2225 O O . ARG B 1 41 ? 18.094 1.438 -3.74 1 90.81 41 ARG B O 1
ATOM 2232 N N . GLU B 1 42 ? 18.422 -0.348 -2.424 1 92 42 GLU B N 1
ATOM 2233 C CA . GLU B 1 42 ? 19.609 -0.827 -3.141 1 92 42 GLU B CA 1
ATOM 2234 C C . GLU B 1 42 ? 19.25 -1.22 -4.574 1 92 42 GLU B C 1
ATOM 2236 O O . GLU B 1 42 ? 20.078 -1.053 -5.484 1 92 42 GLU B O 1
ATOM 2241 N N . LEU B 1 43 ? 18.062 -1.711 -4.707 1 95.25 43 LEU B N 1
ATOM 2242 C CA . LEU B 1 43 ? 17.672 -2.182 -6.031 1 95.25 43 LEU B CA 1
ATOM 2243 C C . LEU B 1 43 ? 17.062 -1.049 -6.852 1 95.25 43 LEU B C 1
ATOM 2245 O O . LEU B 1 43 ? 16.719 -1.236 -8.023 1 95.25 43 LEU B O 1
ATOM 2249 N N . GLY B 1 44 ? 16.859 0.111 -6.227 1 94.25 44 GLY B N 1
ATOM 2250 C CA . GLY B 1 44 ? 16.359 1.284 -6.93 1 94.25 44 GLY B CA 1
ATOM 2251 C C . GLY B 1 44 ? 14.867 1.231 -7.199 1 94.25 44 GLY B C 1
ATOM 2252 O O . GLY B 1 44 ? 14.391 1.809 -8.18 1 94.25 44 GLY B O 1
ATOM 2253 N N . ILE B 1 45 ? 14.148 0.558 -6.367 1 96.38 45 ILE B N 1
ATOM 2254 C CA . ILE B 1 45 ? 12.703 0.456 -6.535 1 96.38 45 ILE B CA 1
ATOM 2255 C C . ILE B 1 45 ? 12.039 1.747 -6.059 1 96.38 45 ILE B C 1
ATOM 2257 O O . ILE B 1 45 ? 12.32 2.227 -4.961 1 96.38 45 ILE B O 1
ATOM 2261 N N . ASP B 1 46 ? 11.234 2.285 -6.867 1 96.75 46 ASP B N 1
ATOM 2262 C CA . ASP B 1 46 ? 10.422 3.426 -6.465 1 96.75 46 ASP B CA 1
ATOM 2263 C C . ASP B 1 46 ? 9 2.986 -6.105 1 96.75 46 ASP B C 1
ATOM 2265 O O . ASP B 1 46 ? 8.219 2.611 -6.98 1 96.75 46 ASP B O 1
ATOM 2269 N N . PRO B 1 47 ? 8.648 3.057 -4.875 1 95.62 47 PRO B N 1
ATOM 2270 C CA . PRO B 1 47 ? 7.312 2.621 -4.449 1 95.62 47 PRO B CA 1
ATOM 2271 C C . PRO B 1 47 ? 6.191 3.316 -5.219 1 95.62 47 PRO B C 1
ATOM 2273 O O . PRO B 1 47 ? 5.117 2.74 -5.406 1 95.62 47 PRO B O 1
ATOM 2276 N N . LEU B 1 48 ? 6.41 4.469 -5.738 1 97.31 48 LEU B N 1
ATOM 2277 C CA . LEU B 1 48 ? 5.352 5.223 -6.402 1 97.31 48 LEU B CA 1
ATOM 2278 C C . LEU B 1 48 ? 5.098 4.68 -7.805 1 97.31 48 LEU B C 1
ATOM 2280 O O . LEU B 1 48 ? 4.098 5.027 -8.438 1 97.31 48 LEU B O 1
ATOM 2284 N N . ASP B 1 49 ? 5.941 3.799 -8.258 1 96.69 49 ASP B N 1
ATOM 2285 C CA . ASP B 1 49 ? 5.711 3.137 -9.539 1 96.69 49 ASP B CA 1
ATOM 2286 C C . ASP B 1 49 ? 4.824 1.905 -9.367 1 96.69 49 ASP B C 1
ATOM 2288 O O . ASP B 1 49 ? 4.449 1.264 -10.352 1 96.69 49 ASP B O 1
ATOM 2292 N N . ALA B 1 50 ? 4.469 1.577 -8.188 1 97.56 50 ALA B N 1
ATOM 2293 C CA . ALA B 1 50 ? 3.717 0.355 -7.914 1 97.56 50 ALA B CA 1
ATOM 2294 C C . ALA B 1 50 ? 2.248 0.521 -8.297 1 97.56 50 ALA B C 1
ATOM 2296 O O . ALA B 1 50 ? 1.761 1.644 -8.445 1 97.56 50 ALA B O 1
ATOM 2297 N N . VAL B 1 51 ? 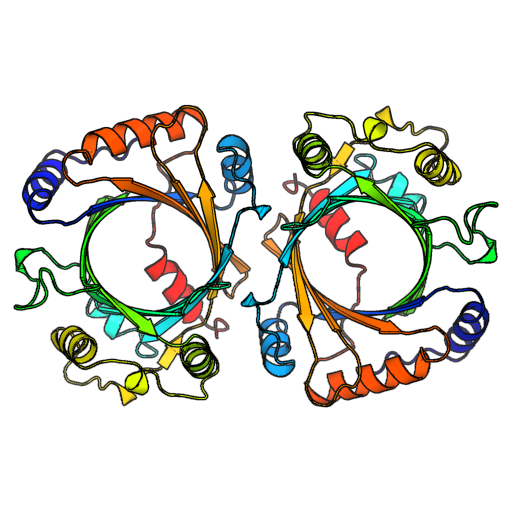1.652 -0.601 -8.508 1 97.19 51 VAL B N 1
ATOM 2298 C CA . VAL B 1 51 ? 0.208 -0.699 -8.695 1 97.19 51 VAL B CA 1
ATOM 2299 C C . VAL B 1 51 ? -0.403 -1.527 -7.57 1 97.19 51 VAL B C 1
ATOM 2301 O O . VAL B 1 51 ? 0.2 -2.498 -7.105 1 97.19 51 VAL B O 1
ATOM 2304 N N . LEU B 1 52 ? -1.593 -1.124 -7.203 1 97.75 52 LEU B N 1
ATOM 2305 C CA . LEU B 1 52 ? -2.293 -1.84 -6.145 1 97.75 52 LEU B CA 1
ATOM 2306 C C . LEU B 1 52 ? -3.027 -3.055 -6.703 1 97.75 52 LEU B C 1
ATOM 2308 O O . LEU B 1 52 ? -3.637 -2.982 -7.77 1 97.75 52 LEU B O 1
ATOM 2312 N N . ARG B 1 53 ? -2.928 -4.074 -5.926 1 98.31 53 ARG B N 1
ATOM 2313 C CA . ARG B 1 53 ? -3.678 -5.285 -6.242 1 98.31 53 ARG B CA 1
ATOM 2314 C C . ARG B 1 53 ? -4.34 -5.859 -4.992 1 98.31 53 ARG B C 1
ATOM 2316 O O . ARG B 1 53 ? -3.893 -5.605 -3.873 1 98.31 53 ARG B O 1
ATOM 2323 N N . GLN B 1 54 ? -5.43 -6.555 -5.266 1 97.69 54 GLN B N 1
ATOM 2324 C CA . GLN B 1 54 ? -6.09 -7.367 -4.25 1 97.69 54 GLN B CA 1
ATOM 2325 C C . GLN B 1 54 ? -6.191 -8.828 -4.691 1 97.69 54 GLN B C 1
ATOM 2327 O O . GLN B 1 54 ? -6.527 -9.109 -5.84 1 97.69 54 GLN B O 1
ATOM 2332 N N . VAL B 1 55 ? -5.879 -9.68 -3.766 1 97.69 55 VAL B N 1
ATOM 2333 C CA . VAL B 1 55 ? -5.934 -11.102 -4.086 1 97.69 55 VAL B CA 1
ATOM 2334 C C . VAL B 1 55 ? -6.758 -11.836 -3.029 1 97.69 55 VAL B C 1
ATOM 2336 O O . VAL B 1 55 ? -6.586 -11.609 -1.829 1 97.69 55 VAL B O 1
ATOM 2339 N N . ALA B 1 56 ? -7.617 -12.641 -3.475 1 96.75 56 ALA B N 1
ATOM 2340 C CA . ALA B 1 56 ? -8.328 -13.594 -2.625 1 96.75 56 ALA B CA 1
ATOM 2341 C C . ALA B 1 56 ? -8.102 -15.023 -3.102 1 96.75 56 ALA B C 1
ATOM 2343 O O . ALA B 1 56 ? -8.008 -15.273 -4.305 1 96.75 56 ALA B O 1
ATOM 2344 N N . PHE B 1 57 ? -8.023 -15.844 -2.148 1 96.75 57 PHE B N 1
ATOM 2345 C CA . PHE B 1 57 ? -7.996 -17.281 -2.441 1 96.75 57 PHE B CA 1
ATOM 2346 C C . PHE B 1 57 ? -9.336 -17.922 -2.119 1 96.75 57 PHE B C 1
ATOM 2348 O O . PHE B 1 57 ? -10.109 -17.391 -1.319 1 96.75 57 PHE B O 1
ATOM 2355 N N . VAL B 1 58 ? -9.609 -18.953 -2.826 1 96.19 58 VAL B N 1
ATOM 2356 C CA . VAL B 1 58 ? -10.844 -19.703 -2.607 1 96.19 58 VAL B CA 1
ATOM 2357 C C . VAL B 1 58 ? -10.508 -21.141 -2.236 1 96.19 58 VAL B C 1
ATOM 2359 O O . VAL B 1 58 ? -9.844 -21.844 -3.002 1 96.19 58 VAL B O 1
ATOM 2362 N N . ASP B 1 59 ? -10.977 -21.547 -1.09 1 96.25 59 ASP B N 1
ATOM 2363 C CA . ASP B 1 59 ? -10.688 -22.875 -0.562 1 96.25 59 ASP B CA 1
ATOM 2364 C C . ASP B 1 59 ? -11.719 -23.281 0.489 1 96.25 59 ASP B C 1
ATOM 2366 O O . ASP B 1 59 ? -12.633 -22.516 0.796 1 96.25 59 ASP B O 1
ATOM 2370 N N . THR B 1 60 ? -11.664 -24.5 0.96 1 94.62 60 THR B N 1
ATOM 2371 C CA . THR B 1 60 ? -12.398 -24.859 2.168 1 94.62 60 THR B CA 1
ATOM 2372 C C . THR B 1 60 ? -11.734 -24.266 3.404 1 94.62 60 THR B C 1
ATOM 2374 O O . THR B 1 60 ? -10.547 -23.938 3.381 1 94.62 60 THR B O 1
ATOM 2377 N N . PRO B 1 61 ? -12.484 -24.109 4.469 1 91.44 61 PRO B N 1
ATOM 2378 C CA . PRO B 1 61 ? -11.898 -23.531 5.676 1 91.44 61 PRO B CA 1
ATOM 2379 C C . PRO B 1 61 ? -10.688 -24.312 6.176 1 91.44 61 PRO B C 1
ATOM 2381 O O . PRO B 1 61 ? -9.789 -23.719 6.797 1 91.44 61 PRO B O 1
ATOM 2384 N N . ASP B 1 62 ? -10.648 -25.531 5.93 1 92.81 62 ASP B N 1
ATOM 2385 C CA . ASP B 1 62 ? -9.531 -26.359 6.387 1 92.81 62 ASP B CA 1
ATOM 2386 C C . ASP B 1 62 ? -8.523 -26.594 5.262 1 92.81 62 ASP B C 1
ATOM 2388 O O . ASP B 1 62 ? -7.684 -27.5 5.355 1 92.81 62 ASP B O 1
ATOM 2392 N N . LEU B 1 63 ? -8.594 -25.953 4.152 1 95.38 63 LEU B N 1
ATOM 2393 C CA . LEU B 1 63 ? -7.609 -25.828 3.082 1 95.38 63 LEU B CA 1
ATOM 2394 C C . LEU B 1 63 ? -7.426 -27.172 2.359 1 95.38 63 LEU B C 1
ATOM 2396 O O . LEU B 1 63 ? -6.297 -27.594 2.125 1 95.38 63 LEU B O 1
ATOM 2400 N N . ARG B 1 64 ? -8.508 -27.75 2.018 1 95.38 64 ARG B N 1
ATOM 2401 C CA . ARG B 1 64 ? -8.453 -29.047 1.358 1 95.38 64 ARG B CA 1
ATOM 2402 C C . ARG B 1 64 ? -8.047 -28.906 -0.104 1 95.38 64 ARG B C 1
ATOM 2404 O O . ARG B 1 64 ? -7.43 -29.812 -0.673 1 95.38 64 ARG B O 1
ATOM 2411 N N . LEU B 1 65 ? -8.406 -27.797 -0.827 1 95.44 65 LEU B N 1
ATOM 2412 C CA . LEU B 1 65 ? -7.926 -27.578 -2.189 1 95.44 65 LEU B CA 1
ATOM 2413 C C . LEU B 1 65 ? -6.406 -27.469 -2.221 1 95.44 65 LEU B C 1
ATOM 2415 O O . LEU B 1 65 ? -5.742 -28.172 -2.977 1 95.44 65 LEU B O 1
ATOM 2419 N N . SER B 1 66 ? -5.957 -26.562 -1.392 1 94.94 66 SER B N 1
ATOM 2420 C CA . SER B 1 66 ? -4.512 -26.375 -1.321 1 94.94 66 SER B CA 1
ATOM 2421 C C . SER B 1 66 ? -3.789 -27.672 -0.999 1 94.94 66 SER B C 1
ATOM 2423 O O . SER B 1 66 ? -2.754 -27.984 -1.594 1 94.94 66 SER B O 1
ATOM 2425 N N . SER B 1 67 ? -4.32 -28.453 -0.066 1 94.38 67 SER B N 1
ATOM 2426 C CA . SER B 1 67 ? -3.723 -29.719 0.312 1 94.38 67 SER B CA 1
ATOM 2427 C C . SER B 1 67 ? -3.703 -30.703 -0.862 1 94.38 67 SER B C 1
ATOM 2429 O O . SER B 1 67 ? -2.822 -31.547 -0.95 1 94.38 67 SER B O 1
ATOM 2431 N N . ALA B 1 68 ? -4.68 -30.547 -1.744 1 94.62 68 ALA B N 1
ATOM 2432 C CA . ALA B 1 68 ? -4.781 -31.406 -2.918 1 94.62 68 ALA B CA 1
ATOM 2433 C C . ALA B 1 68 ? -3.973 -30.844 -4.086 1 94.62 68 ALA B C 1
ATOM 2435 O O . ALA B 1 68 ? -4.012 -31.375 -5.195 1 94.62 68 ALA B O 1
ATOM 2436 N N . GLY B 1 69 ? -3.305 -29.672 -3.854 1 94.19 69 GLY B N 1
ATOM 2437 C CA . GLY B 1 69 ? -2.451 -29.094 -4.875 1 94.19 69 GLY B CA 1
ATOM 2438 C C . GLY B 1 69 ? -3.207 -28.203 -5.852 1 94.19 69 GLY B C 1
ATOM 2439 O O . GLY B 1 69 ? -2.82 -28.094 -7.016 1 94.19 69 GLY B O 1
ATOM 2440 N N . VAL B 1 70 ? -4.324 -27.688 -5.434 1 95.19 70 VAL B N 1
ATOM 2441 C CA . VAL B 1 70 ? -5.113 -26.781 -6.27 1 95.19 70 VAL B CA 1
ATOM 2442 C C . VAL B 1 70 ? -5.219 -25.422 -5.602 1 95.19 70 VAL B C 1
ATOM 2444 O O . VAL B 1 70 ? -5.492 -25.328 -4.402 1 95.19 70 VAL B O 1
ATOM 2447 N N . VAL B 1 71 ? -4.953 -24.406 -6.367 1 96.19 71 VAL B N 1
ATOM 2448 C CA . VAL B 1 71 ? -5.121 -23.031 -5.898 1 96.19 71 VAL B CA 1
ATOM 2449 C C . VAL B 1 71 ? -6.121 -22.297 -6.789 1 96.19 71 VAL B C 1
ATOM 2451 O O . VAL B 1 71 ? -5.957 -22.25 -8.008 1 96.19 71 VAL B O 1
ATOM 2454 N N . LEU B 1 72 ? -7.148 -21.844 -6.223 1 97 72 LEU B N 1
ATOM 2455 C CA . LEU B 1 72 ? -8.094 -20.953 -6.879 1 97 72 LEU B CA 1
ATOM 2456 C C . LEU B 1 72 ? -7.941 -19.531 -6.355 1 97 72 LEU B C 1
ATOM 2458 O O . LEU B 1 72 ? -8.078 -19.281 -5.152 1 97 72 LEU B O 1
ATOM 2462 N N . ARG B 1 73 ? -7.672 -18.609 -7.262 1 97.5 73 ARG B N 1
ATOM 2463 C CA . ARG B 1 73 ? -7.352 -17.25 -6.859 1 97.5 73 ARG B CA 1
ATOM 2464 C C . ARG B 1 73 ? -8.141 -16.234 -7.688 1 97.5 73 ARG B C 1
ATOM 2466 O O . ARG B 1 73 ? -8.258 -16.375 -8.906 1 97.5 73 ARG B O 1
ATOM 2473 N N . ALA B 1 74 ? -8.641 -15.266 -7.039 1 97.81 74 ALA B N 1
ATOM 2474 C CA . ALA B 1 74 ? -9.227 -14.086 -7.668 1 97.81 74 ALA B CA 1
ATOM 2475 C C . ALA B 1 74 ? -8.367 -12.844 -7.418 1 97.81 74 ALA B C 1
ATOM 2477 O O . ALA B 1 74 ? -7.895 -12.625 -6.305 1 97.81 74 ALA B O 1
ATOM 2478 N N . ARG B 1 75 ? -8.219 -12.078 -8.453 1 98.31 75 ARG B N 1
ATOM 2479 C CA . ARG B 1 75 ? -7.328 -10.93 -8.336 1 98.31 75 ARG B CA 1
ATOM 2480 C C . ARG B 1 75 ? -7.938 -9.695 -8.992 1 98.31 75 ARG B C 1
ATOM 2482 O O . ARG B 1 75 ? -8.5 -9.781 -10.086 1 98.31 75 ARG B O 1
ATOM 2489 N N . ARG B 1 76 ? -7.906 -8.602 -8.266 1 98.62 76 ARG B N 1
ATOM 2490 C CA . ARG B 1 76 ? -8.211 -7.281 -8.805 1 98.62 76 ARG B CA 1
ATOM 2491 C C . ARG B 1 76 ? -6.949 -6.445 -8.953 1 98.62 76 ARG B C 1
ATOM 2493 O O . ARG B 1 76 ? -6.066 -6.484 -8.094 1 98.62 76 ARG B O 1
ATOM 2500 N N . THR B 1 77 ? -6.832 -5.762 -10.023 1 98.06 77 THR B N 1
ATOM 2501 C CA . THR B 1 77 ? -5.672 -4.922 -10.305 1 98.06 77 THR B CA 1
ATOM 2502 C C . THR B 1 77 ? -6.102 -3.506 -10.672 1 98.06 77 THR B C 1
ATOM 2504 O O . THR B 1 77 ? -7.016 -3.32 -11.477 1 98.06 77 THR B O 1
ATOM 2507 N N . GLN B 1 78 ? -5.438 -2.57 -10.078 1 95.94 78 GLN B N 1
ATOM 2508 C CA . GLN B 1 78 ? -5.738 -1.167 -10.344 1 95.94 78 GLN B CA 1
ATOM 2509 C C . GLN B 1 78 ? -5.73 -0.877 -11.844 1 95.94 78 GLN B C 1
ATOM 2511 O O . GLN B 1 78 ? -4.742 -1.145 -12.523 1 95.94 78 GLN B O 1
ATOM 2516 N N . ARG B 1 79 ? -6.875 -0.374 -12.406 1 90.25 79 ARG B N 1
ATOM 2517 C CA . ARG B 1 79 ? -7.055 0.126 -13.766 1 90.25 79 ARG B CA 1
ATOM 2518 C C . ARG B 1 79 ? -6.883 -0.993 -14.789 1 90.25 79 ARG B C 1
ATOM 2520 O O . ARG B 1 79 ? -6.484 -0.743 -15.93 1 90.25 79 ARG B O 1
ATOM 2527 N N . LYS B 1 80 ? -7.012 -2.248 -14.43 1 96.12 80 LYS B N 1
ATOM 2528 C CA . LYS B 1 80 ? -7.008 -3.432 -15.281 1 96.12 80 LYS B CA 1
ATOM 2529 C C . LYS B 1 80 ? -8.18 -4.352 -14.953 1 96.12 80 LYS B C 1
ATOM 2531 O O . LYS B 1 80 ? -8.766 -4.254 -13.867 1 96.12 80 LYS B O 1
ATOM 2536 N N . PRO B 1 81 ? -8.5 -5.195 -15.93 1 96.94 81 PRO B N 1
ATOM 2537 C CA . PRO B 1 81 ? -9.508 -6.199 -15.57 1 96.94 81 PRO B CA 1
ATOM 2538 C C . PRO B 1 81 ? -9.039 -7.133 -14.461 1 96.94 81 PRO B C 1
ATOM 2540 O O . PRO B 1 81 ? -7.836 -7.359 -14.305 1 96.94 81 PRO B O 1
ATOM 2543 N N . ALA B 1 82 ? -10.031 -7.57 -13.734 1 98.38 82 ALA B N 1
ATOM 2544 C CA . ALA B 1 82 ? -9.727 -8.617 -12.766 1 98.38 82 ALA B CA 1
ATOM 2545 C C . ALA B 1 82 ? -9.492 -9.961 -13.461 1 98.38 82 ALA B C 1
ATOM 2547 O O . ALA B 1 82 ? -9.703 -10.078 -14.672 1 98.38 82 ALA B O 1
ATOM 2548 N N . ASP B 1 83 ? -9.008 -10.93 -12.695 1 98.38 83 ASP B N 1
ATOM 2549 C CA . ASP B 1 83 ? -8.812 -12.258 -13.273 1 98.38 83 ASP B CA 1
ATOM 2550 C C . ASP B 1 83 ? -9.07 -13.352 -12.242 1 98.38 83 ASP B C 1
ATOM 2552 O O . ASP B 1 83 ? -9.094 -13.086 -11.039 1 98.38 83 ASP B O 1
ATOM 2556 N N . LEU B 1 84 ? -9.391 -14.492 -12.711 1 98 84 LEU B N 1
ATOM 2557 C CA . LEU B 1 84 ? -9.531 -15.734 -11.961 1 98 84 LEU B CA 1
ATOM 2558 C C . LEU B 1 84 ? -8.539 -16.781 -12.453 1 98 84 LEU B C 1
ATOM 2560 O O . LEU B 1 84 ? -8.398 -16.984 -13.656 1 98 84 LEU B O 1
ATOM 2564 N N . THR B 1 85 ? -7.863 -17.406 -11.523 1 98.25 85 THR B N 1
ATOM 2565 C CA . THR B 1 85 ? -6.836 -18.375 -11.898 1 98.25 85 THR B CA 1
ATOM 2566 C C . THR B 1 85 ? -7.043 -19.688 -11.156 1 98.25 85 THR B C 1
ATOM 2568 O O . THR B 1 85 ? -7.281 -19.688 -9.945 1 98.25 85 THR B O 1
ATOM 2571 N N . VAL B 1 86 ? -7.027 -20.75 -11.852 1 97.31 86 VAL B N 1
ATOM 2572 C CA . VAL B 1 86 ? -6.879 -22.094 -11.289 1 97.31 86 VAL B CA 1
ATOM 2573 C C . VAL B 1 86 ? -5.453 -22.594 -11.523 1 97.31 86 VAL B C 1
ATOM 2575 O O . VAL B 1 86 ? -4.977 -22.625 -12.656 1 97.31 86 VAL B O 1
ATOM 2578 N N . LYS B 1 87 ? -4.809 -22.953 -10.5 1 97 87 LYS B N 1
ATOM 2579 C CA . LYS B 1 87 ? -3.43 -23.422 -10.586 1 97 87 LYS B CA 1
ATOM 2580 C C . LYS B 1 87 ? -3.268 -24.797 -9.953 1 97 87 LYS B C 1
ATOM 2582 O O . LYS B 1 87 ? -3.791 -25.047 -8.859 1 97 87 LYS B O 1
ATOM 2587 N N . LEU B 1 88 ? -2.697 -25.672 -10.641 1 96.38 88 LEU B N 1
ATOM 2588 C CA . LEU B 1 88 ? -2.279 -26.969 -10.102 1 96.38 88 LEU B CA 1
ATOM 2589 C C . LEU B 1 88 ? -0.791 -26.969 -9.773 1 96.38 88 LEU B C 1
ATOM 2591 O O . LEU B 1 88 ? 0.037 -26.641 -10.625 1 96.38 88 LEU B O 1
ATOM 2595 N N . ARG B 1 89 ? -0.533 -27.328 -8.547 1 93.81 89 ARG B N 1
ATOM 2596 C CA . ARG B 1 89 ? 0.849 -27.266 -8.086 1 93.81 89 ARG B CA 1
ATOM 2597 C C . ARG B 1 89 ? 1.131 -28.344 -7.051 1 93.81 89 ARG B C 1
ATOM 2599 O O . ARG B 1 89 ? 0.535 -28.359 -5.973 1 93.81 89 ARG B O 1
ATOM 2606 N N . PRO B 1 90 ? 2.037 -29.234 -7.293 1 93.62 90 PRO B N 1
ATOM 2607 C CA . PRO B 1 90 ? 2.842 -29.344 -8.508 1 93.62 90 PRO B CA 1
ATOM 2608 C C . PRO B 1 90 ? 2.055 -29.906 -9.695 1 93.62 90 PRO B C 1
ATOM 2610 O O . PRO B 1 90 ? 1.013 -30.531 -9.5 1 93.62 90 PRO B O 1
ATOM 2613 N N . ALA B 1 91 ? 2.482 -29.578 -10.852 1 94.31 91 ALA B N 1
ATOM 2614 C CA . ALA B 1 91 ? 1.979 -30.156 -12.086 1 94.31 91 ALA B CA 1
ATOM 2615 C C . ALA B 1 91 ? 3.086 -30.281 -13.133 1 94.31 91 ALA B C 1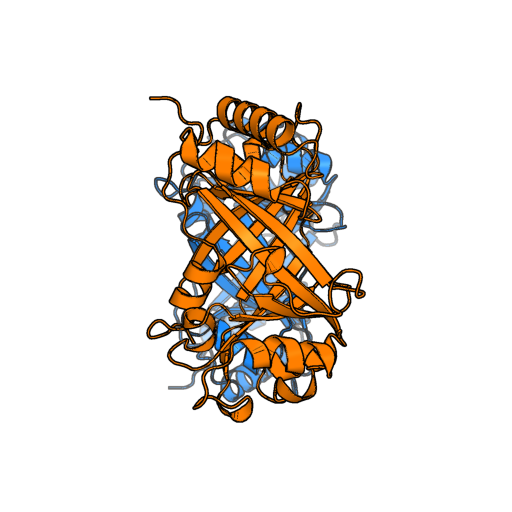
ATOM 2617 O O . ALA B 1 91 ? 3.533 -29.266 -13.688 1 94.31 91 ALA B O 1
ATOM 2618 N N . MET B 1 92 ? 3.465 -31.484 -13.359 1 93.75 92 MET B N 1
ATOM 2619 C CA . MET B 1 92 ? 4.469 -31.703 -14.398 1 93.75 92 MET B CA 1
ATOM 2620 C C . MET B 1 92 ? 3.867 -31.531 -15.789 1 93.75 92 MET B C 1
ATOM 2622 O O . MET B 1 92 ? 2.664 -31.734 -15.977 1 93.75 92 MET B O 1
ATOM 2626 N N . PRO B 1 93 ? 4.699 -31.141 -16.703 1 92.31 93 PRO B N 1
ATOM 2627 C CA . PRO B 1 93 ? 4.184 -30.938 -18.062 1 92.31 93 PRO B CA 1
ATOM 2628 C C . PRO B 1 93 ? 3.402 -32.125 -18.578 1 92.31 93 PRO B C 1
ATOM 2630 O O . PRO B 1 93 ? 2.363 -31.969 -19.234 1 92.31 93 PRO B O 1
ATOM 2633 N N . ASN B 1 94 ? 3.824 -33.25 -18.188 1 89.88 94 ASN B N 1
ATOM 2634 C CA . ASN B 1 94 ? 3.17 -34.469 -18.656 1 89.88 94 ASN B CA 1
ATOM 2635 C C . ASN B 1 94 ? 1.868 -34.719 -17.906 1 89.88 94 ASN B C 1
ATOM 2637 O O . ASN B 1 94 ? 1.059 -35.562 -18.328 1 89.88 94 ASN B O 1
ATOM 2641 N N . ASP B 1 95 ? 1.624 -34.031 -16.844 1 87.06 95 ASP B N 1
ATOM 2642 C CA . ASP B 1 95 ? 0.422 -34.219 -16.031 1 87.06 95 ASP B CA 1
ATOM 2643 C C . ASP B 1 95 ? -0.682 -33.25 -16.484 1 87.06 95 ASP B C 1
ATOM 2645 O O . ASP B 1 95 ? -1.806 -33.312 -15.977 1 87.06 95 ASP B O 1
ATOM 2649 N N . VAL B 1 96 ? -0.316 -32.375 -17.375 1 89 96 VAL B N 1
ATOM 2650 C CA . VAL B 1 96 ? -1.289 -31.375 -17.844 1 89 96 VAL B CA 1
ATOM 2651 C C . VAL B 1 96 ? -2.428 -32.094 -18.578 1 89 96 VAL B C 1
ATOM 2653 O O . VAL B 1 96 ? -2.188 -32.875 -19.5 1 89 96 VAL B O 1
ATOM 2656 N N . PRO B 1 97 ? -3.605 -31.859 -18.125 1 87.25 97 PRO B N 1
ATOM 2657 C CA . PRO B 1 97 ? -4.727 -32.531 -18.812 1 87.25 97 PRO B CA 1
ATOM 2658 C C . PRO B 1 97 ? -4.797 -32.156 -20.297 1 87.25 97 PRO B C 1
ATOM 2660 O O . PRO B 1 97 ? -4.352 -31.094 -20.703 1 87.25 97 PRO B O 1
ATOM 2663 N N . ASP B 1 98 ? -5.367 -33 -21.031 1 86.5 98 ASP B N 1
ATOM 2664 C CA . ASP B 1 98 ? -5.461 -32.812 -22.469 1 86.5 98 ASP B CA 1
ATOM 2665 C C . ASP B 1 98 ? -6.258 -31.578 -22.828 1 86.5 98 ASP B C 1
ATOM 2667 O O . ASP B 1 98 ? -7.262 -31.266 -22.172 1 86.5 98 ASP B O 1
ATOM 2671 N N . GLY B 1 99 ? -5.77 -30.906 -23.797 1 89.75 99 GLY B N 1
ATOM 2672 C CA . GLY B 1 99 ? -6.543 -29.812 -24.359 1 89.75 99 GLY B CA 1
ATOM 2673 C C . GLY B 1 99 ? -6.148 -28.453 -23.797 1 89.75 99 GLY B C 1
ATOM 2674 O O . GLY B 1 99 ? -6.559 -27.422 -24.312 1 89.75 99 GLY B O 1
ATOM 2675 N N . TYR B 1 100 ? -5.273 -28.531 -22.812 1 93.94 100 TYR B N 1
ATOM 2676 C CA . TYR B 1 100 ? -4.965 -27.25 -22.188 1 93.94 100 TYR B CA 1
ATOM 2677 C C . TYR B 1 100 ? -3.707 -26.641 -22.797 1 93.94 100 TYR B C 1
ATOM 2679 O O . TYR B 1 100 ? -3.553 -25.406 -22.797 1 93.94 100 TYR B O 1
ATOM 2687 N N . ARG B 1 101 ? -2.855 -27.469 -23.219 1 91.69 101 ARG B N 1
ATOM 2688 C CA . ARG B 1 101 ? -1.651 -26.922 -23.844 1 91.69 101 ARG B CA 1
ATOM 2689 C C . ARG B 1 101 ? -2.002 -26.047 -25.031 1 91.69 101 ARG B C 1
ATOM 2691 O O . ARG B 1 101 ? -2.76 -26.453 -25.922 1 91.69 101 ARG B O 1
ATOM 2698 N N . GLY B 1 102 ? -1.562 -24.812 -24.984 1 90.62 102 GLY B N 1
ATOM 2699 C CA . GLY B 1 102 ? -1.855 -23.859 -26.047 1 90.62 102 GLY B CA 1
ATOM 2700 C C . GLY B 1 102 ? -3.156 -23.109 -25.844 1 90.62 102 GLY B C 1
ATOM 2701 O O . GLY B 1 102 ? -3.465 -22.172 -26.578 1 90.62 102 GLY B O 1
ATOM 2702 N N . HIS B 1 103 ? -3.973 -23.562 -24.875 1 94.25 103 HIS B N 1
ATOM 2703 C CA . HIS B 1 103 ? -5.211 -22.859 -24.547 1 94.25 103 HIS B CA 1
ATOM 2704 C C . HIS B 1 103 ? -4.934 -21.438 -24.078 1 94.25 103 HIS B C 1
ATOM 2706 O O . HIS B 1 103 ? -3.984 -21.203 -23.328 1 94.25 103 HIS B O 1
ATOM 2712 N N . PRO B 1 104 ? -5.75 -20.516 -24.594 1 95.88 104 PRO B N 1
ATOM 2713 C CA . PRO B 1 104 ? -5.555 -19.156 -24.109 1 95.88 104 PRO B CA 1
ATOM 2714 C C . PRO B 1 104 ? -5.633 -19.047 -22.578 1 95.88 104 PRO B C 1
ATOM 2716 O O . PRO B 1 104 ? -6.555 -19.594 -21.969 1 95.88 104 PRO B O 1
ATOM 2719 N N . GLY B 1 105 ? -4.641 -18.344 -22.016 1 97.06 105 GLY B N 1
ATOM 2720 C CA . GLY B 1 105 ? -4.625 -18.125 -20.578 1 97.06 105 GLY B CA 1
ATOM 2721 C C . GLY B 1 105 ? -4.012 -19.266 -19.812 1 97.06 105 GLY B C 1
ATOM 2722 O O . GLY B 1 105 ? -3.869 -19.188 -18.578 1 97.06 105 GLY B O 1
ATOM 2723 N N . PHE B 1 106 ? -3.672 -20.328 -20.531 1 97.62 106 PHE B N 1
ATOM 2724 C CA . PHE B 1 106 ? -3.057 -21.469 -19.875 1 97.62 106 PHE B CA 1
ATOM 2725 C C . PHE B 1 106 ? -1.538 -21.406 -19.984 1 97.62 106 PHE B C 1
ATOM 2727 O O . PHE B 1 106 ? -1 -21.031 -21.031 1 97.62 106 PHE B O 1
ATOM 2734 N N . LYS B 1 107 ? -0.833 -21.781 -18.953 1 97.06 107 LYS B N 1
ATOM 2735 C CA . LYS B 1 107 ? 0.626 -21.812 -19 1 97.06 107 LYS B CA 1
ATOM 2736 C C . LYS B 1 107 ? 1.191 -22.875 -18.078 1 97.06 107 LYS B C 1
ATOM 2738 O O . LYS B 1 107 ? 0.577 -23.219 -17.062 1 97.06 107 LYS B O 1
ATOM 2743 N N . VAL B 1 108 ? 2.271 -23.422 -18.406 1 97.44 108 VAL B N 1
ATOM 2744 C CA . VAL B 1 108 ? 3.121 -24.266 -17.578 1 97.44 108 VAL B CA 1
ATOM 2745 C C . VAL B 1 108 ? 4.398 -23.516 -17.203 1 97.44 108 VAL B C 1
ATOM 2747 O O . VAL B 1 108 ? 5.109 -23.031 -18.078 1 97.44 108 VAL B O 1
ATOM 2750 N N . GLU B 1 109 ? 4.648 -23.406 -15.938 1 97.12 109 GLU B N 1
ATOM 2751 C CA . GLU B 1 109 ? 5.75 -22.562 -15.477 1 97.12 109 GLU B CA 1
ATOM 2752 C C . GLU B 1 109 ? 6.605 -23.297 -14.438 1 97.12 109 GLU B C 1
ATOM 2754 O O . GLU B 1 109 ? 6.082 -24.031 -13.609 1 97.12 109 GLU B O 1
ATOM 2759 N N . LEU B 1 110 ? 7.855 -23.172 -14.578 1 96.75 110 LEU B N 1
ATOM 2760 C CA . LEU B 1 110 ? 8.797 -23.609 -13.555 1 96.75 110 LEU B CA 1
ATOM 2761 C C . LEU B 1 110 ? 9.164 -22.469 -12.617 1 96.75 110 LEU B C 1
ATOM 2763 O O . LEU B 1 110 ? 9.703 -21.453 -13.062 1 96.75 110 LEU B O 1
ATOM 2767 N N . ASP B 1 111 ? 8.805 -22.594 -11.359 1 94.12 111 ASP B N 1
ATOM 2768 C CA . ASP B 1 111 ? 9.18 -21.625 -10.328 1 94.12 111 ASP B CA 1
ATOM 2769 C C . ASP B 1 111 ? 10.445 -22.062 -9.602 1 94.12 111 ASP B C 1
ATOM 2771 O O . ASP B 1 111 ? 10.492 -23.156 -9.031 1 94.12 111 ASP B O 1
ATOM 2775 N N . ALA B 1 112 ? 11.375 -21.281 -9.672 1 92.19 112 ALA B N 1
ATOM 2776 C CA . ALA B 1 112 ? 12.633 -21.609 -9.016 1 92.19 112 ALA B CA 1
ATOM 2777 C C . ALA B 1 112 ? 12.969 -20.578 -7.93 1 92.19 112 ALA B C 1
ATOM 2779 O O . ALA B 1 112 ? 12.719 -19.391 -8.102 1 92.19 112 ALA B O 1
ATOM 2780 N N . SER B 1 113 ? 13.477 -21.047 -6.848 1 89.06 113 SER B N 1
ATOM 2781 C CA . SER B 1 113 ? 13.953 -20.234 -5.727 1 89.06 113 SER B CA 1
ATOM 2782 C C . SER B 1 113 ? 15.18 -20.875 -5.078 1 89.06 113 SER B C 1
ATOM 2784 O O . SER B 1 113 ? 15.57 -21.984 -5.43 1 89.06 113 SER B O 1
ATOM 2786 N N . PRO B 1 114 ? 15.797 -20.172 -4.113 1 80.5 114 PRO B N 1
ATOM 2787 C CA . PRO B 1 114 ? 16.922 -20.797 -3.41 1 80.5 114 PRO B CA 1
ATOM 2788 C C . PRO B 1 114 ? 16.531 -22.078 -2.678 1 80.5 114 PRO B C 1
ATOM 2790 O O . PRO B 1 114 ? 17.375 -22.922 -2.398 1 80.5 114 PRO B O 1
ATOM 2793 N N 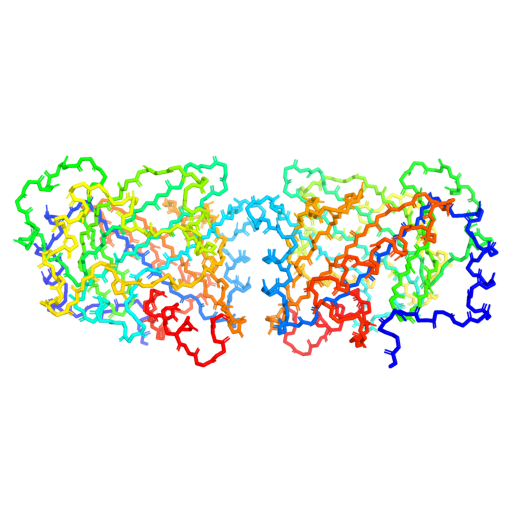. ALA B 1 115 ? 15.258 -22.266 -2.494 1 79.5 115 ALA B N 1
ATOM 2794 C CA . ALA B 1 115 ? 14.789 -23.422 -1.742 1 79.5 115 ALA B CA 1
ATOM 2795 C C . ALA B 1 115 ? 14.523 -24.609 -2.668 1 79.5 115 ALA B C 1
ATOM 2797 O O . ALA B 1 115 ? 14.297 -25.734 -2.205 1 79.5 115 ALA B O 1
ATOM 2798 N N . GLY B 1 116 ? 14.562 -24.359 -3.941 1 86.5 116 GLY B N 1
ATOM 2799 C CA . GLY B 1 116 ? 14.258 -25.406 -4.91 1 86.5 116 GLY B CA 1
ATOM 2800 C C . GLY B 1 116 ? 13.359 -24.938 -6.035 1 86.5 116 GLY B C 1
ATOM 2801 O O . GLY B 1 116 ? 13.281 -23.734 -6.309 1 86.5 116 GLY B O 1
ATOM 2802 N N . TYR B 1 117 ? 12.922 -25.906 -6.793 1 91.38 117 TYR B N 1
ATOM 2803 C CA . TYR B 1 117 ? 12.039 -25.531 -7.895 1 91.38 117 TYR B CA 1
ATOM 2804 C C . TYR B 1 117 ? 10.758 -26.375 -7.871 1 91.38 117 TYR B C 1
ATOM 2806 O O . TYR B 1 117 ? 10.727 -27.453 -7.266 1 91.38 117 TYR B O 1
ATOM 2814 N N . THR B 1 118 ? 9.719 -25.844 -8.391 1 93.06 118 THR B N 1
ATOM 2815 C CA . THR B 1 118 ? 8.445 -26.531 -8.539 1 93.06 118 THR B CA 1
ATOM 2816 C C . THR B 1 118 ? 7.785 -26.156 -9.867 1 93.06 118 THR B C 1
ATOM 2818 O O . THR B 1 118 ? 7.848 -25 -10.305 1 93.06 118 THR B O 1
ATOM 2821 N N . CYS B 1 119 ? 7.258 -27.156 -10.492 1 95.81 119 CYS B N 1
ATOM 2822 C CA . CYS B 1 119 ? 6.512 -26.938 -11.719 1 95.81 119 CYS B CA 1
ATOM 2823 C C . CYS B 1 119 ? 5.016 -26.844 -11.445 1 95.81 119 CYS B C 1
ATOM 2825 O O . CYS B 1 119 ? 4.492 -27.547 -10.57 1 95.81 119 CYS B O 1
ATOM 2827 N N . SER B 1 120 ? 4.367 -25.938 -12.219 1 95.94 120 SER B N 1
ATOM 2828 C CA . SER B 1 120 ? 2.928 -25.766 -12.07 1 95.94 120 SER B CA 1
ATOM 2829 C C . SER B 1 120 ? 2.27 -25.422 -13.406 1 95.94 120 SER B C 1
ATOM 2831 O O . SER B 1 120 ? 2.953 -25.078 -14.375 1 95.94 120 SER B O 1
ATOM 2833 N N . CYS B 1 121 ? 1.03 -25.641 -13.461 1 96.69 121 CYS B N 1
ATOM 2834 C CA . CYS B 1 121 ? 0.24 -25.125 -14.57 1 96.69 121 CYS B CA 1
ATOM 2835 C C . CYS B 1 121 ? -0.931 -24.281 -14.07 1 96.69 121 CYS B C 1
ATOM 2837 O O . CYS B 1 121 ? -1.389 -24.469 -12.945 1 96.69 121 CYS B O 1
ATOM 2839 N N . SER B 1 122 ? -1.34 -23.359 -14.867 1 97.5 122 SER B N 1
ATOM 2840 C CA . SER B 1 122 ? -2.426 -22.484 -14.445 1 97.5 122 SER B CA 1
ATOM 2841 C C . SER B 1 122 ? -3.258 -22.016 -15.641 1 97.5 122 SER B C 1
ATOM 2843 O O . SER B 1 122 ? -2.744 -21.906 -16.75 1 97.5 122 SER B O 1
ATOM 2845 N N . LEU B 1 123 ? -4.508 -21.859 -15.445 1 98.06 123 LEU B N 1
ATOM 2846 C CA . LEU B 1 123 ? -5.449 -21.25 -16.375 1 98.06 123 LEU B CA 1
ATOM 2847 C C . LEU B 1 123 ? -6.016 -19.953 -15.789 1 98.06 123 LEU B C 1
ATOM 2849 O O . LEU B 1 123 ? -6.707 -19.984 -14.773 1 98.06 123 LEU B O 1
ATOM 2853 N N . THR B 1 124 ? -5.719 -18.828 -16.391 1 98.25 124 THR B N 1
ATOM 2854 C CA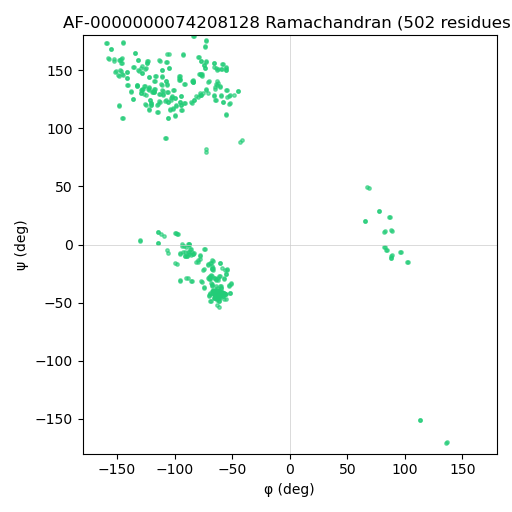 . THR B 1 124 ? -6.18 -17.516 -15.969 1 98.25 124 THR B CA 1
ATOM 2855 C C . THR B 1 124 ? -7.176 -16.938 -16.969 1 98.25 124 THR B C 1
ATOM 2857 O O . THR B 1 124 ? -6.922 -16.938 -18.172 1 98.25 124 THR B O 1
ATOM 2860 N N . VAL B 1 125 ? -8.234 -16.438 -16.5 1 98 125 VAL B N 1
ATOM 2861 C CA . VAL B 1 125 ? -9.273 -15.836 -17.328 1 98 125 VAL B CA 1
ATOM 2862 C C . VAL B 1 125 ? -9.586 -14.43 -16.828 1 98 125 VAL B C 1
ATOM 2864 O O . VAL B 1 125 ? -9.688 -14.203 -15.617 1 98 125 VAL B O 1
ATOM 2867 N N . GLU B 1 126 ? -9.711 -13.492 -17.766 1 97.94 126 GLU B N 1
ATOM 2868 C CA . GLU B 1 126 ? -10.125 -12.141 -17.406 1 97.94 126 GLU B CA 1
ATOM 2869 C C . GLU B 1 126 ? -11.609 -12.094 -17.031 1 97.94 126 GLU B C 1
ATOM 2871 O O . GLU B 1 126 ? -12.438 -12.719 -17.688 1 97.94 126 GLU B O 1
ATOM 2876 N N . VAL B 1 127 ? -11.867 -11.469 -15.977 1 97.25 127 VAL B N 1
ATOM 2877 C CA . VAL B 1 127 ? -13.242 -11.297 -15.523 1 97.25 127 VAL B CA 1
ATOM 2878 C C . VAL B 1 127 ? -13.469 -9.844 -15.102 1 97.25 127 VAL B C 1
ATOM 2880 O O . VAL B 1 127 ? -12.523 -9.062 -15 1 97.25 127 VAL B O 1
ATOM 2883 N N . SER B 1 128 ? -14.719 -9.492 -14.969 1 96.19 128 SER B N 1
ATOM 2884 C CA . SER B 1 128 ? -15.078 -8.133 -14.57 1 96.19 128 SER B CA 1
ATOM 2885 C C . SER B 1 128 ? -14.594 -7.828 -13.156 1 96.19 128 SER B C 1
ATOM 2887 O O . SER B 1 128 ? -14.789 -8.625 -12.242 1 96.19 128 SER B O 1
ATOM 2889 N N . ASP B 1 129 ? -14 -6.664 -13.023 1 97.75 129 ASP B N 1
ATOM 2890 C CA . ASP B 1 129 ? -13.57 -6.207 -11.703 1 97.75 129 ASP B CA 1
ATOM 2891 C C . ASP B 1 129 ? -14.75 -6.152 -10.734 1 97.75 129 ASP B C 1
ATOM 2893 O O . ASP B 1 129 ? -14.633 -6.582 -9.578 1 97.75 129 ASP B O 1
ATOM 2897 N N . ARG B 1 130 ? -15.836 -5.637 -11.195 1 96.19 130 ARG B N 1
ATOM 2898 C CA . ARG B 1 130 ? -17.031 -5.504 -10.383 1 96.19 130 ARG B CA 1
ATOM 2899 C C . ARG B 1 130 ? -17.484 -6.859 -9.836 1 96.19 130 ARG B C 1
ATOM 2901 O O . ARG B 1 130 ? -17.844 -6.977 -8.664 1 96.19 130 ARG B O 1
ATOM 2908 N N . ARG B 1 131 ? -17.438 -7.906 -10.625 1 96.5 131 ARG B N 1
ATOM 2909 C CA . ARG B 1 131 ? -17.875 -9.234 -10.219 1 96.5 131 ARG B CA 1
ATOM 2910 C C . ARG B 1 131 ? -16.938 -9.836 -9.188 1 96.5 131 ARG B C 1
ATOM 2912 O O . ARG B 1 131 ? -17.375 -10.438 -8.203 1 96.5 131 ARG B O 1
ATOM 2919 N N . VAL B 1 132 ? -15.641 -9.656 -9.414 1 97.94 132 VAL B N 1
ATOM 2920 C CA . VAL B 1 132 ? -14.664 -10.18 -8.461 1 97.94 132 VAL B CA 1
ATOM 2921 C C . VAL B 1 132 ? -14.797 -9.445 -7.129 1 97.94 132 VAL B C 1
ATOM 2923 O O . VAL B 1 132 ? -14.688 -10.055 -6.062 1 97.94 132 VAL B O 1
ATOM 2926 N N . ARG B 1 133 ? -15.023 -8.133 -7.191 1 96.81 133 ARG B N 1
ATOM 2927 C CA . ARG B 1 133 ? -15.219 -7.371 -5.961 1 96.81 133 ARG B CA 1
ATOM 2928 C C . ARG B 1 133 ? -16.391 -7.91 -5.164 1 96.81 133 ARG B C 1
ATOM 2930 O O . ARG B 1 133 ? -16.328 -8.039 -3.941 1 96.81 133 ARG B O 1
ATOM 2937 N N . LYS B 1 134 ? -17.469 -8.273 -5.84 1 95.69 134 LYS B N 1
ATOM 2938 C CA . LYS B 1 134 ? -18.641 -8.836 -5.172 1 95.69 134 LYS B CA 1
ATOM 2939 C C . LYS B 1 134 ? -18.312 -10.164 -4.504 1 95.69 134 LYS B C 1
ATOM 2941 O O . LYS B 1 134 ? -18.781 -10.453 -3.402 1 95.69 134 LYS B O 1
ATOM 2946 N N . VAL B 1 135 ? -17.469 -10.961 -5.098 1 95.44 135 VAL B N 1
ATOM 2947 C CA . VAL B 1 135 ? -17.031 -12.227 -4.527 1 95.44 135 VAL B CA 1
ATOM 2948 C C . VAL B 1 135 ? -16.203 -11.961 -3.271 1 95.44 135 VAL B C 1
ATOM 2950 O O . VAL B 1 135 ? -16.422 -12.586 -2.23 1 95.44 135 VAL B O 1
ATOM 2953 N N . MET B 1 136 ? -15.328 -10.984 -3.338 1 95.12 136 MET B N 1
ATOM 2954 C CA . MET B 1 136 ? -14.445 -10.664 -2.217 1 95.12 136 MET B CA 1
ATOM 2955 C C . MET B 1 136 ? -15.242 -10.102 -1.044 1 95.12 136 MET B C 1
ATOM 2957 O O . MET B 1 136 ? -14.867 -10.289 0.114 1 95.12 136 MET B O 1
ATOM 2961 N N . LEU B 1 137 ? -16.359 -9.508 -1.386 1 92.5 137 LEU B N 1
ATOM 2962 C CA . LEU B 1 137 ? -17.203 -8.93 -0.348 1 92.5 137 LEU B CA 1
ATOM 2963 C C . LEU B 1 137 ? -18.203 -9.961 0.176 1 92.5 137 LEU B C 1
ATOM 2965 O O . LEU B 1 137 ? -18.938 -9.695 1.129 1 92.5 137 LEU B O 1
ATOM 2969 N N . GLY B 1 138 ? -18.297 -11.094 -0.481 1 89.75 138 GLY B N 1
ATOM 2970 C CA . GLY B 1 138 ? -19.156 -12.172 -0.028 1 89.75 138 GLY B CA 1
ATOM 2971 C C . GLY B 1 138 ? -20.578 -12.062 -0.556 1 89.75 138 GLY B C 1
ATOM 2972 O O . GLY B 1 138 ? -21.469 -12.781 -0.101 1 89.75 138 GLY B O 1
ATOM 2973 N N . THR B 1 139 ? -20.781 -11.242 -1.479 1 91.38 139 THR B N 1
ATOM 2974 C CA . THR B 1 139 ? -22.141 -11.016 -1.965 1 91.38 139 THR B CA 1
ATOM 2975 C C . THR B 1 139 ? -22.422 -11.875 -3.197 1 91.38 139 THR B C 1
ATOM 2977 O O . THR B 1 139 ? -23.562 -11.938 -3.666 1 91.38 139 THR B O 1
ATOM 2980 N N . ARG B 1 140 ? -21.391 -12.547 -3.74 1 90.81 140 ARG B N 1
ATOM 2981 C CA . ARG B 1 140 ? -21.531 -13.461 -4.871 1 90.81 140 ARG B CA 1
ATOM 2982 C C . ARG B 1 140 ? -20.625 -14.68 -4.699 1 90.81 140 ARG B C 1
ATOM 2984 O O . ARG B 1 140 ? -19.5 -14.562 -4.203 1 90.81 140 ARG B O 1
ATOM 2991 N N . GLY B 1 141 ? -21.109 -15.773 -5.109 1 90.5 141 GLY B N 1
ATOM 2992 C CA . GLY B 1 141 ? -20.312 -16.984 -5.059 1 90.5 141 GLY B CA 1
ATOM 2993 C C . GLY B 1 141 ? -19.281 -17.062 -6.18 1 90.5 141 GLY B C 1
ATOM 2994 O O . GLY B 1 141 ? -19.562 -16.641 -7.305 1 90.5 141 GLY B O 1
ATOM 2995 N N . VAL B 1 142 ? -18.188 -17.656 -5.887 1 90.12 142 VAL B N 1
ATOM 2996 C CA . VAL B 1 142 ? -17.094 -17.734 -6.844 1 90.12 142 VAL B CA 1
ATOM 2997 C C . VAL B 1 142 ? -17.484 -18.656 -7.992 1 90.12 142 VAL B C 1
ATOM 2999 O O . VAL B 1 142 ? -17 -18.5 -9.117 1 90.12 142 VAL B O 1
ATOM 3002 N N . HIS B 1 143 ? -18.328 -19.656 -7.73 1 88.75 143 HIS B N 1
ATOM 3003 C CA . HIS B 1 143 ? -18.734 -20.641 -8.734 1 88.75 143 HIS B CA 1
ATOM 3004 C C . HIS B 1 143 ? -19.344 -19.969 -9.953 1 88.75 143 HIS B C 1
ATOM 3006 O O . HIS B 1 143 ? -19.281 -20.484 -11.062 1 88.75 143 HIS B O 1
ATOM 3012 N N . ARG B 1 144 ? -19.812 -18.797 -9.766 1 90.12 144 ARG B N 1
ATOM 3013 C CA . ARG B 1 144 ? -20.484 -18.078 -10.844 1 90.12 144 ARG B CA 1
ATOM 3014 C C . ARG B 1 144 ? -19.469 -17.453 -11.789 1 90.12 144 ARG B C 1
ATOM 3016 O O . ARG B 1 144 ? -19.812 -17.031 -12.898 1 90.12 144 ARG B O 1
ATOM 3023 N N . LEU B 1 145 ? -18.25 -17.375 -11.383 1 93.62 145 LEU B N 1
ATOM 3024 C CA . LEU B 1 145 ? -17.234 -16.688 -12.172 1 93.62 145 LEU B CA 1
ATOM 3025 C C . LEU B 1 145 ? -16.391 -17.688 -12.961 1 93.62 145 LEU B C 1
ATOM 3027 O O . LEU B 1 145 ? -15.711 -17.312 -13.922 1 93.62 145 LEU B O 1
ATOM 3031 N N . LEU B 1 146 ? -16.469 -18.969 -12.586 1 94.81 146 LEU B N 1
ATOM 3032 C CA . LEU B 1 146 ? -15.648 -19.984 -13.242 1 94.81 146 LEU B CA 1
ATOM 3033 C C . LEU B 1 146 ? -16.234 -20.359 -14.602 1 94.81 146 LEU B C 1
ATOM 3035 O O . LEU B 1 146 ? -17.438 -20.609 -14.727 1 94.81 146 LEU B O 1
ATOM 3039 N N . ASP B 1 147 ? -15.398 -20.344 -15.594 1 94.88 147 ASP B N 1
ATOM 3040 C CA . ASP B 1 147 ? -15.859 -20.859 -16.875 1 94.88 147 ASP B CA 1
ATOM 3041 C C . ASP B 1 147 ? -15.711 -22.391 -16.922 1 94.88 147 ASP B C 1
ATOM 3043 O O . ASP B 1 147 ? -15.273 -23 -15.953 1 94.88 147 ASP B O 1
ATOM 3047 N N . ASP B 1 148 ? -16.094 -22.984 -18.016 1 94.25 148 ASP B N 1
ATOM 3048 C CA . ASP B 1 148 ? -16.156 -24.438 -18.109 1 94.25 148 ASP B CA 1
ATOM 3049 C C . ASP B 1 148 ? -14.758 -25.047 -18.047 1 94.25 148 ASP B C 1
ATOM 3051 O O . ASP B 1 148 ? -14.562 -26.094 -17.422 1 94.25 148 ASP B O 1
ATOM 3055 N N . ASP B 1 149 ? -13.812 -24.422 -18.703 1 95.69 149 ASP B N 1
ATOM 3056 C CA . ASP B 1 149 ? -12.453 -24.938 -18.703 1 95.69 149 ASP B CA 1
ATOM 3057 C C . ASP B 1 149 ? -11.836 -24.875 -17.297 1 95.69 149 ASP B C 1
ATOM 3059 O O . ASP B 1 149 ? -11.148 -25.812 -16.875 1 95.69 149 ASP B O 1
ATOM 3063 N N . GLN B 1 150 ? -12.086 -23.812 -16.578 1 95.81 150 GLN B N 1
ATOM 3064 C CA . GLN B 1 150 ? -11.594 -23.688 -15.203 1 95.81 150 GLN B CA 1
ATOM 3065 C C . GLN B 1 150 ? -12.25 -24.703 -14.281 1 95.81 150 GLN B C 1
ATOM 3067 O O . GLN B 1 150 ? -11.586 -25.297 -13.43 1 95.81 150 GLN B O 1
ATOM 3072 N N . ARG B 1 151 ? -13.516 -24.906 -14.469 1 94.06 151 ARG B N 1
ATOM 3073 C CA . ARG B 1 151 ? -14.219 -25.906 -13.664 1 94.06 151 ARG B CA 1
ATOM 3074 C C . ARG B 1 151 ? -13.625 -27.297 -13.883 1 94.06 151 ARG B C 1
ATOM 3076 O O . ARG B 1 151 ? -13.43 -28.047 -12.922 1 94.06 151 ARG B O 1
ATOM 3083 N N . ALA B 1 152 ? -13.383 -27.562 -15.109 1 93.69 152 ALA B N 1
ATOM 3084 C CA . ALA B 1 152 ? -12.812 -28.875 -15.445 1 93.69 152 ALA B CA 1
ATOM 3085 C C . ALA B 1 152 ? -11.422 -29.031 -14.836 1 93.69 152 ALA B C 1
ATOM 3087 O O . ALA B 1 152 ? -11.109 -30.078 -14.258 1 93.69 152 ALA B O 1
ATOM 3088 N N . LEU B 1 153 ? -10.633 -28.016 -14.961 1 95 153 LEU B N 1
ATOM 3089 C CA . LEU B 1 153 ? -9.289 -28.062 -14.398 1 95 153 LEU B CA 1
ATOM 3090 C C . LEU B 1 153 ? -9.328 -28.203 -12.883 1 95 153 LEU B C 1
ATOM 3092 O O . LEU B 1 153 ? -8.617 -29.031 -12.312 1 95 153 LEU B O 1
ATOM 3096 N N . LEU B 1 154 ? -10.188 -27.438 -12.281 1 93.88 154 LEU B N 1
ATOM 3097 C CA . LEU B 1 154 ? -10.391 -27.5 -10.844 1 93.88 154 LEU B CA 1
ATOM 3098 C C . LEU B 1 154 ? -10.844 -28.891 -10.414 1 93.88 154 LEU B C 1
ATOM 3100 O O . LEU B 1 154 ? -10.328 -29.438 -9.445 1 93.88 154 LEU B O 1
ATOM 3104 N N . GLY B 1 155 ? -11.727 -29.453 -11.133 1 91.06 155 GLY B N 1
ATOM 3105 C CA . GLY B 1 155 ? -12.312 -30.75 -10.836 1 91.06 155 GLY B CA 1
ATOM 3106 C C . GLY B 1 155 ? -11.32 -31.891 -10.961 1 91.06 155 GLY B C 1
ATOM 3107 O O . GLY B 1 155 ? -11.516 -32.969 -10.367 1 91.06 155 GLY B O 1
ATOM 3108 N N . SER B 1 156 ? -10.289 -31.641 -11.68 1 90.56 156 SER B N 1
ATOM 3109 C CA . SER B 1 156 ? -9.328 -32.719 -11.93 1 90.56 156 SER B CA 1
ATOM 3110 C C . SER B 1 156 ? -8.602 -33.125 -10.656 1 90.56 156 SER B C 1
ATOM 3112 O O . SER B 1 156 ? -8.062 -34.219 -10.57 1 90.56 156 SER B O 1
ATOM 3114 N N . ARG B 1 157 ? -8.57 -32.25 -9.625 1 91.06 157 ARG B N 1
ATOM 3115 C CA . ARG B 1 157 ? -7.863 -32.594 -8.391 1 91.06 157 ARG B CA 1
ATOM 3116 C C . ARG B 1 157 ? -8.742 -32.344 -7.172 1 91.06 157 ARG B C 1
ATOM 3118 O O . ARG B 1 157 ? -8.281 -32.469 -6.035 1 91.06 157 ARG B O 1
ATOM 3125 N N . LEU B 1 158 ? -9.906 -31.969 -7.398 1 89.75 158 LEU B N 1
ATOM 3126 C CA . LEU B 1 158 ? -10.812 -31.719 -6.285 1 89.75 158 LEU B CA 1
ATOM 3127 C C . LEU B 1 158 ? -11.117 -33 -5.527 1 89.75 158 LEU B C 1
ATOM 3129 O O . LEU B 1 158 ? -11.461 -34 -6.133 1 89.75 158 LEU B O 1
ATOM 3133 N N . PRO B 1 159 ? -10.945 -32.969 -4.203 1 92.5 159 PRO B N 1
ATOM 3134 C CA . PRO B 1 159 ? -11.336 -34.156 -3.439 1 92.5 159 PRO B CA 1
ATOM 3135 C C . PRO B 1 159 ? -12.789 -34.562 -3.68 1 92.5 159 PRO B C 1
ATOM 3137 O O . PRO B 1 159 ? -13.648 -33.688 -3.865 1 92.5 159 PRO B O 1
ATOM 3140 N N . GLU B 1 160 ? -13.094 -35.844 -3.578 1 91.25 160 GLU B N 1
ATOM 3141 C CA . GLU B 1 160 ? -14.398 -36.375 -3.928 1 91.25 160 GLU B CA 1
ATOM 3142 C C . GLU B 1 160 ? -15.492 -35.812 -3.025 1 91.25 160 GLU B C 1
ATOM 3144 O O . GLU B 1 160 ? -16.625 -35.625 -3.459 1 91.25 160 GLU B O 1
ATOM 3149 N N . ASP B 1 161 ? -15.141 -35.5 -1.842 1 93.31 161 ASP B N 1
ATOM 3150 C CA . ASP B 1 161 ? -16.156 -35.094 -0.877 1 93.31 161 ASP B CA 1
ATOM 3151 C C . ASP B 1 161 ? -16.234 -33.562 -0.793 1 93.31 161 ASP B C 1
ATOM 3153 O O . ASP B 1 161 ? -16.875 -33.031 0.107 1 93.31 161 ASP B O 1
ATOM 3157 N N . VAL B 1 162 ? -15.562 -32.875 -1.668 1 93.81 162 VAL B N 1
ATOM 3158 C CA . VAL B 1 162 ? -15.57 -31.406 -1.664 1 93.81 162 VAL B CA 1
ATOM 3159 C C . VAL B 1 162 ? -16.281 -30.891 -2.916 1 93.81 162 VAL B C 1
ATOM 3161 O O . VAL B 1 162 ? -15.938 -31.281 -4.035 1 93.81 162 VAL B O 1
ATOM 3164 N N . SER B 1 163 ? -17.312 -30.094 -2.723 1 89.06 163 SER B N 1
ATOM 3165 C CA . SER B 1 163 ? -18 -29.438 -3.83 1 89.06 163 SER B CA 1
ATOM 3166 C C . SER B 1 163 ? -17.641 -27.953 -3.893 1 89.06 163 SER B C 1
ATOM 3168 O O . SER B 1 163 ? -17.109 -27.391 -2.93 1 89.06 163 SER B O 1
ATOM 3170 N N . VAL B 1 164 ? -17.922 -27.344 -5.012 1 86.44 164 VAL B N 1
ATOM 3171 C CA . VAL B 1 164 ? -17.641 -25.922 -5.199 1 86.44 164 VAL B CA 1
ATOM 3172 C C . VAL B 1 164 ? -18.438 -25.094 -4.188 1 86.44 164 VAL B C 1
ATOM 3174 O O . VAL B 1 164 ? -18 -24.016 -3.779 1 86.44 164 VAL B O 1
ATOM 3177 N N . ASP B 1 165 ? -19.578 -25.625 -3.738 1 85.44 165 ASP B N 1
ATOM 3178 C CA . ASP B 1 165 ? -20.422 -24.938 -2.771 1 85.44 165 ASP B CA 1
ATOM 3179 C C . ASP B 1 165 ? -19.781 -24.906 -1.391 1 85.44 165 ASP B C 1
ATOM 3181 O O . ASP B 1 165 ? -20.188 -24.141 -0.521 1 85.44 165 ASP B O 1
ATOM 3185 N N . ASP B 1 166 ? -18.781 -25.766 -1.169 1 91.31 166 ASP B N 1
ATOM 3186 C CA . ASP B 1 166 ? -18.062 -25.844 0.103 1 91.31 166 ASP B CA 1
ATOM 3187 C C . ASP B 1 166 ? -16.953 -24.797 0.168 1 91.31 166 ASP B C 1
ATOM 3189 O O . ASP B 1 166 ? -16.312 -24.625 1.213 1 91.31 166 ASP B O 1
ATOM 3193 N N . LEU B 1 167 ? -16.719 -24.156 -0.884 1 93.38 167 LEU B N 1
ATOM 3194 C CA . LEU B 1 167 ? -15.594 -23.234 -0.969 1 93.38 167 LEU B CA 1
ATOM 3195 C C . LEU B 1 167 ? -15.969 -21.875 -0.4 1 93.38 167 LEU B C 1
ATOM 3197 O O . LEU B 1 167 ? -17.094 -21.422 -0.561 1 93.38 167 LEU B O 1
ATOM 3201 N N . THR B 1 168 ? -15.023 -21.344 0.285 1 93.88 168 THR B N 1
ATOM 3202 C CA . THR B 1 168 ? -15.172 -20 0.841 1 93.88 168 THR B CA 1
ATOM 3203 C C . THR B 1 168 ? -14.047 -19.094 0.37 1 93.88 168 THR B C 1
ATOM 3205 O O . THR B 1 168 ? -12.977 -19.578 -0.012 1 93.88 168 THR B O 1
ATOM 3208 N N . VAL B 1 169 ? -14.328 -17.812 0.392 1 95.31 169 VAL B N 1
ATOM 3209 C CA . VAL B 1 169 ? -13.328 -16.812 0.013 1 95.31 169 VAL B CA 1
ATOM 3210 C C . VAL B 1 169 ? -12.422 -16.516 1.203 1 95.31 169 VAL B C 1
ATOM 3212 O O . VAL B 1 169 ? -12.906 -16.203 2.299 1 95.31 169 VAL B O 1
ATOM 3215 N N . LEU B 1 170 ? -11.18 -16.656 1.033 1 94.69 170 LEU B N 1
ATOM 3216 C CA . LEU B 1 170 ? -10.156 -16.297 2.01 1 94.69 170 LEU B CA 1
ATOM 3217 C C . LEU B 1 170 ? -9.469 -14.992 1.612 1 94.69 170 LEU B C 1
ATOM 3219 O O . LEU B 1 170 ? -8.734 -14.953 0.621 1 94.69 170 LEU B O 1
ATOM 3223 N N . GLY B 1 171 ? -9.617 -13.945 2.443 1 92.62 171 GLY B N 1
ATOM 3224 C CA . GLY B 1 171 ? -9.133 -12.617 2.115 1 92.62 171 GLY B CA 1
ATOM 3225 C C . GLY B 1 171 ? -10.25 -11.609 1.915 1 92.62 171 GLY B C 1
ATOM 3226 O O . GLY B 1 171 ? -11.328 -11.742 2.502 1 92.62 171 GLY B O 1
ATOM 3227 N N . PRO B 1 172 ? -9.836 -10.711 1.069 1 94.81 172 PRO B N 1
ATOM 3228 C CA . PRO B 1 172 ? -8.656 -10.469 0.235 1 94.81 172 PRO B CA 1
ATOM 3229 C C . PRO B 1 172 ? -7.48 -9.891 1.024 1 94.81 172 PRO B C 1
ATOM 3231 O O . PRO B 1 172 ? -7.656 -9.445 2.16 1 94.81 172 PRO B O 1
ATOM 3234 N N . VAL B 1 173 ? -6.324 -10.031 0.407 1 95.25 173 VAL B N 1
ATOM 3235 C CA . VAL B 1 173 ? -5.105 -9.359 0.846 1 95.25 173 VAL B CA 1
ATOM 3236 C C . VAL B 1 173 ? -4.703 -8.297 -0.177 1 95.25 173 VAL B C 1
ATOM 3238 O O . VAL B 1 173 ? -4.941 -8.461 -1.376 1 95.25 173 VAL B O 1
ATOM 3241 N N . ASN B 1 174 ? -4.156 -7.223 0.341 1 95.25 174 ASN 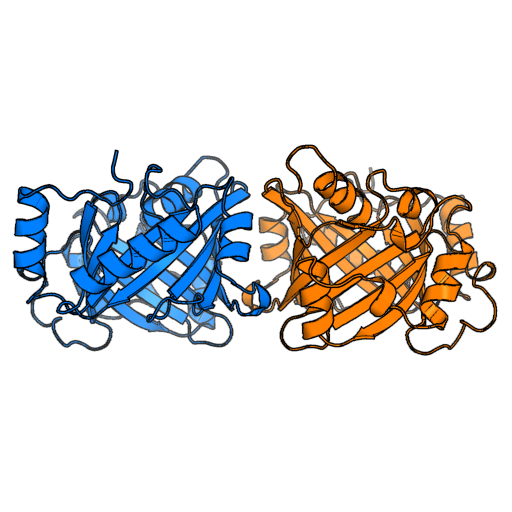B N 1
ATOM 3242 C CA . ASN B 1 174 ? -3.672 -6.152 -0.523 1 95.25 174 ASN B CA 1
ATOM 3243 C C . ASN B 1 174 ? -2.174 -6.277 -0.786 1 95.25 174 ASN B C 1
ATOM 3245 O O . ASN B 1 174 ? -1.416 -6.688 0.096 1 95.25 174 ASN B O 1
ATOM 3249 N N . LEU B 1 175 ? -1.797 -5.914 -1.973 1 96.88 175 LEU B N 1
ATOM 3250 C CA . LEU B 1 175 ? -0.369 -5.91 -2.27 1 96.88 175 LEU B CA 1
ATOM 3251 C C . LEU B 1 175 ? -0.023 -4.801 -3.258 1 96.88 175 LEU B C 1
ATOM 3253 O O . LEU B 1 175 ? -0.906 -4.27 -3.934 1 96.88 175 LEU B O 1
ATOM 3257 N N . LEU B 1 176 ? 1.211 -4.426 -3.264 1 97.25 176 LEU B N 1
ATOM 3258 C CA . LEU B 1 176 ? 1.808 -3.523 -4.246 1 97.25 176 LEU B CA 1
ATOM 3259 C C . LEU B 1 176 ? 2.701 -4.289 -5.215 1 97.25 176 LEU B C 1
ATOM 3261 O O . LEU B 1 176 ? 3.518 -5.109 -4.797 1 97.25 176 LEU B O 1
ATOM 3265 N N . LYS B 1 177 ? 2.5 -4.043 -6.418 1 97.81 177 LYS B N 1
ATOM 3266 C CA . LYS B 1 177 ? 3.35 -4.629 -7.449 1 97.81 177 LYS B CA 1
ATOM 3267 C C . LYS B 1 177 ? 4.09 -3.551 -8.234 1 97.81 177 LYS B C 1
ATOM 3269 O O . LYS B 1 177 ? 3.484 -2.576 -8.688 1 97.81 177 LYS B O 1
ATOM 3274 N N . CYS B 1 178 ? 5.332 -3.785 -8.406 1 97.25 178 CYS B N 1
ATOM 3275 C CA . CYS B 1 178 ? 6.184 -2.834 -9.109 1 97.25 178 CYS B CA 1
ATOM 3276 C C . CYS B 1 178 ? 7.109 -3.551 -10.086 1 97.25 178 CYS B C 1
ATOM 3278 O O . CYS B 1 178 ? 7.816 -4.484 -9.703 1 97.25 178 CYS B O 1
ATOM 3280 N N . ARG B 1 179 ? 7.07 -3.16 -11.336 1 97.81 179 ARG B N 1
ATOM 3281 C CA . ARG B 1 179 ? 8.078 -3.586 -12.297 1 97.81 179 ARG B CA 1
ATOM 3282 C C . ARG B 1 179 ? 9.242 -2.602 -12.336 1 97.81 179 ARG B C 1
ATOM 3284 O O . ARG B 1 179 ? 9.039 -1.386 -12.297 1 97.81 179 ARG B O 1
ATOM 3291 N N . PHE B 1 180 ? 10.406 -3.158 -12.398 1 97.56 180 PHE B N 1
ATOM 3292 C CA . PHE B 1 180 ? 11.555 -2.262 -12.336 1 97.56 180 PHE B CA 1
ATOM 3293 C C . PHE B 1 180 ? 12.773 -2.893 -13 1 97.56 180 PHE B C 1
ATOM 3295 O O . PHE B 1 180 ? 12.734 -4.055 -13.414 1 97.56 180 PHE B O 1
ATOM 3302 N N . ARG B 1 181 ? 13.789 -2.08 -13.203 1 96.88 181 ARG B N 1
ATOM 3303 C CA . ARG B 1 181 ? 15.109 -2.508 -13.672 1 96.88 181 ARG B CA 1
ATOM 3304 C C . ARG B 1 181 ? 16.203 -2.1 -12.688 1 96.88 181 ARG B C 1
ATOM 3306 O O . ARG B 1 181 ? 16.375 -0.912 -12.398 1 96.88 181 ARG B O 1
ATOM 3313 N N . ALA B 1 182 ? 16.797 -3.096 -12.172 1 95.94 182 ALA B N 1
ATOM 3314 C CA . ALA B 1 182 ? 17.906 -2.807 -11.281 1 95.94 182 ALA B CA 1
ATOM 3315 C C . ALA B 1 182 ? 19.156 -2.43 -12.078 1 95.94 182 ALA B C 1
ATOM 3317 O O . ALA B 1 182 ? 19.391 -2.961 -13.164 1 95.94 182 ALA B O 1
ATOM 3318 N N . LYS B 1 183 ? 19.906 -1.56 -11.477 1 93.88 183 LYS B N 1
ATOM 3319 C CA . LYS B 1 183 ? 21.141 -1.135 -12.141 1 93.88 183 LYS B CA 1
ATOM 3320 C C . LYS B 1 183 ? 22.062 -2.32 -12.391 1 93.88 183 LYS B C 1
ATOM 3322 O O . LYS B 1 183 ? 22.328 -3.113 -11.477 1 93.88 183 LYS B O 1
ATOM 3327 N N . GLY B 1 184 ? 22.5 -2.441 -13.656 1 92.94 184 GLY B N 1
ATOM 3328 C CA . GLY B 1 184 ? 23.453 -3.48 -14.008 1 92.94 184 GLY B CA 1
ATOM 3329 C C . GLY B 1 184 ? 22.812 -4.828 -14.258 1 92.94 184 GLY B C 1
ATOM 3330 O O . GLY B 1 184 ? 23.5 -5.832 -14.453 1 92.94 184 GLY B O 1
ATOM 3331 N N . TYR B 1 185 ? 21.594 -4.996 -14.117 1 95.38 185 TYR B N 1
ATOM 3332 C CA . TYR B 1 185 ? 20.844 -6.23 -14.352 1 95.38 185 TYR B CA 1
ATOM 3333 C C . TYR B 1 185 ? 20.109 -6.18 -15.688 1 95.38 185 TYR B C 1
ATOM 3335 O O . TYR B 1 185 ? 19.375 -5.227 -15.961 1 95.38 185 TYR B O 1
ATOM 3343 N N . PRO B 1 186 ? 20.266 -7.121 -16.516 1 95.88 186 PRO B N 1
ATOM 3344 C CA . PRO B 1 186 ? 19.781 -7.012 -17.891 1 95.88 186 PRO B CA 1
ATOM 3345 C C . PRO B 1 186 ? 18.312 -7.359 -18.031 1 95.88 186 PRO B C 1
ATOM 3347 O O . PRO B 1 186 ? 17.719 -7.176 -19.094 1 95.88 186 PRO B O 1
ATOM 3350 N N . ARG B 1 187 ? 17.703 -7.844 -16.969 1 97 187 ARG B N 1
ATOM 3351 C CA . ARG B 1 187 ? 16.328 -8.312 -17.062 1 97 187 ARG B CA 1
ATOM 3352 C C . ARG B 1 187 ? 15.398 -7.43 -16.25 1 97 187 ARG B C 1
ATOM 3354 O O . ARG B 1 187 ? 15.836 -6.734 -15.328 1 97 187 ARG B O 1
ATOM 3361 N N . ARG B 1 188 ? 14.133 -7.5 -16.625 1 97.31 188 ARG B N 1
ATOM 3362 C CA . ARG B 1 188 ? 13.117 -6.836 -15.82 1 97.31 188 ARG B CA 1
ATOM 3363 C C . ARG B 1 188 ? 12.797 -7.648 -14.57 1 97.31 188 ARG B C 1
ATOM 3365 O O . ARG B 1 188 ? 12.82 -8.883 -14.602 1 97.31 188 ARG B O 1
ATOM 3372 N N . MET B 1 189 ? 12.516 -6.914 -13.547 1 97.75 189 MET B N 1
ATOM 3373 C CA . MET B 1 189 ? 12.164 -7.555 -12.281 1 97.75 189 MET B CA 1
ATOM 3374 C C . MET B 1 189 ? 10.805 -7.082 -11.789 1 97.75 189 MET B C 1
ATOM 3376 O O . MET B 1 189 ? 10.289 -6.059 -12.258 1 97.75 189 MET B O 1
ATOM 3380 N N . VAL B 1 190 ? 10.25 -7.879 -10.977 1 98 190 VAL B N 1
ATOM 3381 C CA . VAL B 1 190 ? 9 -7.531 -10.305 1 98 190 VAL B CA 1
ATOM 3382 C C . VAL B 1 190 ? 9.195 -7.605 -8.789 1 98 190 VAL B C 1
ATOM 3384 O O . VAL B 1 190 ? 9.82 -8.539 -8.281 1 98 190 VAL B O 1
ATOM 3387 N N . ALA B 1 191 ? 8.719 -6.613 -8.141 1 97.38 191 ALA B N 1
ATOM 3388 C CA . ALA B 1 191 ? 8.594 -6.629 -6.684 1 97.38 191 ALA B CA 1
ATOM 3389 C C . ALA B 1 191 ? 7.129 -6.617 -6.262 1 97.38 191 ALA B C 1
ATOM 3391 O O . ALA B 1 191 ? 6.328 -5.844 -6.789 1 97.38 191 ALA B O 1
ATOM 3392 N N . GLU B 1 192 ? 6.789 -7.508 -5.414 1 97.25 192 GLU B N 1
ATOM 3393 C CA . GLU B 1 192 ? 5.469 -7.512 -4.797 1 97.25 192 GLU B CA 1
ATOM 3394 C C . GLU B 1 192 ? 5.566 -7.418 -3.275 1 97.25 192 GLU B C 1
ATOM 3396 O O . GLU B 1 192 ? 6.254 -8.219 -2.643 1 97.25 192 GLU B O 1
ATOM 3401 N N . LEU B 1 193 ? 4.945 -6.469 -2.736 1 95.56 193 LEU B N 1
ATOM 3402 C CA . LEU B 1 193 ? 4.836 -6.32 -1.288 1 95.56 193 LEU B CA 1
ATOM 3403 C C . LEU B 1 193 ? 3.434 -6.68 -0.809 1 95.56 193 LEU B C 1
ATOM 3405 O O . LEU B 1 193 ? 2.477 -5.949 -1.066 1 95.56 193 LEU B O 1
ATOM 3409 N N . TRP B 1 194 ? 3.342 -7.805 -0.14 1 95.25 194 TRP B N 1
ATOM 3410 C CA . TRP B 1 194 ? 2.072 -8.328 0.353 1 95.25 194 TRP B CA 1
ATOM 3411 C C . TRP B 1 194 ? 1.831 -7.902 1.797 1 95.25 194 TRP B C 1
ATOM 3413 O O . TRP B 1 194 ? 2.701 -8.07 2.654 1 95.25 194 TRP B O 1
ATOM 3423 N N . GLY B 1 195 ? 0.708 -7.344 2.006 1 91.75 195 GLY B N 1
ATOM 3424 C CA . GLY B 1 195 ? 0.284 -7.055 3.367 1 91.75 195 GLY B CA 1
ATOM 3425 C C . GLY B 1 195 ? -0.674 -8.086 3.926 1 91.75 195 GLY B C 1
ATOM 3426 O O . GLY B 1 195 ? -1.79 -8.242 3.426 1 91.75 195 GLY B O 1
ATOM 3427 N N . LEU B 1 196 ? -0.263 -8.703 4.992 1 90.12 196 LEU B N 1
ATOM 3428 C CA . LEU B 1 196 ? -1.07 -9.766 5.574 1 90.12 196 LEU B CA 1
ATOM 3429 C C . LEU B 1 196 ? -2 -9.219 6.652 1 90.12 196 LEU B C 1
ATOM 3431 O O . LEU B 1 196 ? -1.787 -8.117 7.16 1 90.12 196 LEU B O 1
ATOM 3435 N N . PRO B 1 197 ? -3.008 -9.977 7.039 1 83.25 197 PRO B N 1
ATOM 3436 C CA . PRO B 1 197 ? -4.004 -9.484 7.992 1 83.25 197 PRO B CA 1
ATOM 3437 C C . PRO B 1 197 ? -3.42 -9.219 9.375 1 83.25 197 PRO B C 1
ATOM 3439 O O . PRO B 1 197 ? -3.918 -8.359 10.109 1 83.25 197 PRO B O 1
ATOM 3442 N N . ASP B 1 198 ? -2.398 -9.922 9.742 1 79.69 198 ASP B N 1
ATOM 3443 C CA . ASP B 1 198 ? -1.833 -9.773 11.078 1 79.69 198 ASP B CA 1
ATOM 3444 C C . ASP B 1 198 ? -0.791 -8.656 11.117 1 79.69 198 ASP B C 1
ATOM 3446 O O . ASP B 1 198 ? -0.132 -8.453 12.141 1 79.69 198 ASP B O 1
ATOM 3450 N N . GLY B 1 199 ? -0.591 -8.031 9.938 1 79.62 199 GLY B N 1
ATOM 3451 C CA . GLY B 1 199 ? 0.338 -6.914 9.883 1 79.62 199 GLY B CA 1
ATOM 3452 C C . GLY B 1 199 ? 1.681 -7.285 9.281 1 79.62 199 GLY B C 1
ATOM 3453 O O . GLY B 1 199 ? 2.479 -6.406 8.945 1 79.62 199 GLY B O 1
ATOM 3454 N N . ALA B 1 200 ? 1.891 -8.562 9.195 1 85.62 200 ALA B N 1
ATOM 3455 C CA . ALA B 1 200 ? 3.135 -8.992 8.562 1 85.62 200 ALA B CA 1
ATOM 3456 C C . ALA B 1 200 ? 3.16 -8.609 7.082 1 85.62 200 ALA B C 1
ATOM 3458 O O . ALA B 1 200 ? 2.113 -8.359 6.48 1 85.62 200 ALA B O 1
ATOM 3459 N N . ARG B 1 201 ? 4.418 -8.516 6.598 1 91.38 201 ARG B N 1
ATOM 3460 C CA . ARG B 1 201 ? 4.617 -8.195 5.188 1 91.38 201 ARG B CA 1
ATOM 3461 C C . ARG B 1 201 ? 5.547 -9.211 4.523 1 91.38 201 ARG B C 1
ATOM 3463 O O . ARG B 1 201 ? 6.461 -9.734 5.16 1 91.38 201 ARG B O 1
ATOM 3470 N N . ILE B 1 202 ? 5.285 -9.438 3.24 1 92.19 202 ILE B N 1
ATOM 3471 C CA . ILE B 1 202 ? 6.145 -10.281 2.424 1 92.19 202 ILE B CA 1
ATOM 3472 C C . ILE B 1 202 ? 6.59 -9.523 1.178 1 92.19 202 ILE B C 1
ATOM 3474 O O . ILE B 1 202 ? 5.754 -9.047 0.405 1 92.19 202 ILE B O 1
ATOM 3478 N N . LEU B 1 203 ? 7.863 -9.375 1.034 1 93.5 203 LEU B N 1
ATOM 3479 C CA . LEU B 1 203 ? 8.414 -8.828 -0.203 1 93.5 203 LEU B CA 1
ATOM 3480 C C . LEU B 1 203 ? 8.969 -9.945 -1.088 1 93.5 203 LEU B C 1
ATOM 3482 O O . LEU B 1 203 ? 9.891 -10.656 -0.692 1 93.5 203 LEU B O 1
ATOM 3486 N N . GLU B 1 204 ? 8.383 -10.07 -2.199 1 94.75 204 GLU B N 1
ATOM 3487 C CA . GLU B 1 204 ? 8.852 -11.039 -3.186 1 94.75 204 GLU B CA 1
ATOM 3488 C C . GLU B 1 204 ? 9.469 -10.352 -4.395 1 94.75 204 GLU B C 1
ATOM 3490 O O . GLU B 1 204 ? 8.883 -9.414 -4.949 1 94.75 204 GLU B O 1
ATOM 3495 N N . LEU B 1 205 ? 10.641 -10.789 -4.742 1 95.06 205 LEU B N 1
ATOM 3496 C CA . LEU B 1 205 ? 11.312 -10.375 -5.969 1 95.06 205 LEU B CA 1
ATOM 3497 C C . LEU B 1 205 ? 11.32 -11.5 -6.992 1 95.06 205 LEU B C 1
ATOM 3499 O O . LEU B 1 205 ? 11.523 -12.664 -6.637 1 95.06 205 LEU B O 1
ATOM 3503 N N . SER B 1 206 ? 11.117 -11.102 -8.242 1 96.06 206 SER B N 1
ATOM 3504 C CA . SER B 1 206 ? 11.117 -12.164 -9.242 1 96.06 206 SER B CA 1
ATOM 3505 C C . SER B 1 206 ? 11.539 -11.641 -10.609 1 96.06 206 SER B C 1
ATOM 3507 O O . SER B 1 206 ? 11.539 -10.43 -10.844 1 96.06 206 SER B O 1
ATOM 3509 N N . THR B 1 207 ? 11.969 -12.5 -11.398 1 97.06 207 THR B N 1
ATOM 3510 C CA . THR B 1 207 ? 12.195 -12.281 -12.828 1 97.06 207 THR B CA 1
ATOM 3511 C C . THR B 1 207 ? 11.789 -13.508 -13.633 1 97.06 207 THR B C 1
ATOM 3513 O O . THR B 1 207 ? 11.797 -14.625 -13.125 1 97.06 207 THR B O 1
ATOM 3516 N N . LYS B 1 208 ? 11.359 -13.289 -14.789 1 97.44 208 LYS B N 1
ATOM 3517 C CA . LYS B 1 208 ? 10.977 -14.383 -15.68 1 97.44 208 LYS B CA 1
ATOM 3518 C C . LYS B 1 208 ? 11.953 -14.508 -16.844 1 97.44 208 LYS B C 1
ATOM 3520 O O . LYS B 1 208 ? 12.547 -13.516 -17.281 1 97.44 208 LYS B O 1
ATOM 3525 N N . ALA B 1 209 ? 12.086 -15.688 -17.297 1 97.44 209 ALA B N 1
ATOM 3526 C CA . ALA B 1 209 ? 12.953 -15.977 -18.438 1 97.44 209 ALA B CA 1
ATOM 3527 C C . ALA B 1 209 ? 12.398 -17.125 -19.266 1 97.44 209 ALA B C 1
ATOM 3529 O O . ALA B 1 209 ? 11.672 -17.984 -18.766 1 97.44 209 ALA B O 1
ATOM 3530 N N . PRO B 1 210 ? 12.719 -17.031 -20.594 1 97.5 210 PRO B N 1
ATOM 3531 C CA . PRO B 1 210 ? 12.469 -18.266 -21.359 1 97.5 210 PRO B CA 1
ATOM 3532 C C . PRO B 1 210 ? 13.258 -19.453 -20.812 1 97.5 210 PRO B C 1
ATOM 3534 O O . PRO B 1 210 ? 14.344 -19.281 -20.266 1 97.5 210 PRO B O 1
ATOM 3537 N N . PRO B 1 211 ? 12.688 -20.609 -21 1 97.25 211 PRO B N 1
ATOM 3538 C CA . PRO B 1 211 ? 13.344 -21.812 -20.469 1 97.25 211 PRO B CA 1
ATOM 3539 C C . PRO B 1 211 ? 14.797 -21.922 -20.922 1 97.25 211 PRO B C 1
ATOM 3541 O O . PRO B 1 211 ? 15.664 -22.312 -20.141 1 97.25 211 PRO B O 1
ATOM 3544 N N . ALA B 1 212 ? 15.141 -21.5 -22.109 1 96.31 212 ALA B N 1
ATOM 3545 C CA . ALA B 1 212 ? 16.484 -21.625 -22.672 1 96.31 212 ALA B CA 1
ATOM 3546 C C . ALA B 1 212 ? 17.469 -20.734 -21.953 1 96.31 212 ALA B C 1
ATOM 3548 O O . ALA B 1 212 ? 18.688 -20.938 -22.016 1 96.31 212 ALA B O 1
ATOM 3549 N N . GLU B 1 213 ? 16.969 -19.781 -21.203 1 96.62 213 GLU B N 1
ATOM 3550 C CA . GLU B 1 213 ? 17.844 -18.812 -20.531 1 96.62 213 GLU B CA 1
ATOM 3551 C C . GLU B 1 213 ? 17.766 -18.969 -19.016 1 96.62 213 GLU B C 1
ATOM 3553 O O . GLU B 1 213 ? 18.234 -18.094 -18.266 1 96.62 213 GLU B O 1
ATOM 3558 N N . ALA B 1 214 ? 17.156 -20 -18.547 1 95.69 214 ALA B N 1
ATOM 3559 C CA . ALA B 1 214 ? 16.844 -20.156 -17.125 1 95.69 214 ALA B CA 1
ATOM 3560 C C . ALA B 1 214 ? 18.125 -20.062 -16.297 1 95.69 214 ALA B C 1
ATOM 3562 O O . ALA B 1 214 ? 18.172 -19.328 -15.305 1 95.69 214 ALA B O 1
ATOM 3563 N N . PHE B 1 215 ? 19.172 -20.734 -16.672 1 93.5 215 PHE B N 1
ATOM 3564 C CA . PHE B 1 215 ? 20.391 -20.781 -15.883 1 93.5 215 PHE B CA 1
ATOM 3565 C C . PHE B 1 215 ? 21.172 -19.469 -15.977 1 93.5 215 PHE B C 1
ATOM 3567 O O . PHE B 1 215 ? 21.781 -19.047 -15.008 1 93.5 215 PHE B O 1
ATOM 3574 N N . GLN B 1 216 ? 21.141 -18.891 -17.156 1 94.62 216 GLN B N 1
ATOM 3575 C CA . GLN B 1 216 ? 21.75 -17.578 -17.297 1 94.62 216 GLN B CA 1
ATOM 3576 C C . GLN B 1 216 ? 21.047 -16.562 -16.406 1 94.62 216 GLN B C 1
ATOM 3578 O O . GLN B 1 216 ? 21.703 -15.781 -15.703 1 94.62 216 GLN B O 1
ATOM 3583 N N . ALA B 1 217 ? 19.703 -16.578 -16.422 1 95.44 217 ALA B N 1
ATOM 3584 C CA . ALA B 1 217 ? 18.922 -15.672 -15.578 1 95.44 217 ALA B CA 1
ATOM 3585 C C . ALA B 1 217 ? 19.234 -15.898 -14.102 1 95.44 217 ALA B C 1
ATOM 3587 O O . ALA B 1 217 ? 19.344 -14.938 -13.328 1 95.44 217 ALA B O 1
ATOM 3588 N N . ALA B 1 218 ? 19.359 -17.141 -13.703 1 92.62 218 ALA B N 1
ATOM 3589 C CA . ALA B 1 218 ? 19.672 -17.469 -12.32 1 92.62 218 ALA B CA 1
ATOM 3590 C C . ALA B 1 218 ? 21.047 -16.922 -11.914 1 92.62 218 ALA B C 1
ATOM 3592 O O . ALA B 1 218 ? 21.188 -16.344 -10.836 1 92.62 218 ALA B O 1
ATOM 3593 N N . ALA B 1 219 ? 22.016 -17.094 -12.766 1 91.44 219 ALA B N 1
ATOM 3594 C CA . ALA B 1 219 ? 23.359 -16.609 -12.492 1 91.44 219 ALA B CA 1
ATOM 3595 C C . ALA B 1 219 ? 23.375 -15.078 -12.383 1 91.44 219 ALA B C 1
ATOM 3597 O O . ALA B 1 219 ? 24 -14.531 -11.469 1 91.44 219 ALA B O 1
ATOM 3598 N N . GLU B 1 220 ? 22.688 -14.477 -13.289 1 93.56 220 GLU B N 1
ATOM 3599 C CA . GLU B 1 220 ? 22.609 -13.016 -13.266 1 93.56 220 GLU B CA 1
ATOM 3600 C C . GLU B 1 220 ? 21.922 -12.531 -11.992 1 93.56 220 GLU B C 1
ATOM 3602 O O . GLU B 1 220 ? 22.375 -11.555 -11.383 1 93.56 220 GLU B O 1
ATOM 3607 N N . SER B 1 221 ? 20.844 -13.188 -11.617 1 92.12 221 SER B N 1
ATOM 3608 C CA . SER B 1 221 ? 20.094 -12.812 -10.414 1 92.12 221 SER B CA 1
ATOM 3609 C C . SER B 1 221 ? 20.938 -12.984 -9.164 1 92.12 221 SER B C 1
ATOM 3611 O O . SER B 1 221 ? 20.938 -12.125 -8.281 1 92.12 221 SER B O 1
ATOM 3613 N N . ARG B 1 222 ? 21.641 -14.031 -9.133 1 88.06 222 ARG B N 1
ATOM 3614 C CA . ARG B 1 222 ? 22.531 -14.281 -8 1 88.06 222 ARG B CA 1
ATOM 3615 C C . ARG B 1 222 ? 23.594 -13.195 -7.887 1 88.06 222 ARG B C 1
ATOM 3617 O O . ARG B 1 222 ? 23.891 -12.727 -6.785 1 88.06 222 ARG B O 1
ATOM 3624 N N . ALA B 1 223 ? 24.172 -12.867 -8.953 1 90.31 223 ALA B N 1
ATOM 3625 C CA . ALA B 1 223 ? 25.188 -11.812 -8.969 1 90.31 223 ALA B CA 1
ATOM 3626 C C . ALA B 1 223 ? 24.609 -10.492 -8.484 1 90.31 223 ALA B C 1
ATOM 3628 O O . ALA B 1 223 ? 25.25 -9.773 -7.707 1 90.31 223 ALA B O 1
ATOM 3629 N N . LEU B 1 224 ? 23.438 -10.188 -8.898 1 91.19 224 LEU B N 1
ATOM 3630 C CA . LEU B 1 224 ? 22.766 -8.961 -8.477 1 91.19 224 LEU B CA 1
ATOM 3631 C C . LEU B 1 224 ? 22.547 -8.953 -6.969 1 91.19 224 LEU B C 1
ATOM 3633 O O . LEU B 1 224 ? 22.844 -7.961 -6.297 1 91.19 224 LEU B O 1
ATOM 3637 N N . LEU B 1 225 ? 22.031 -10.008 -6.48 1 84.94 225 LEU B N 1
ATOM 3638 C CA . LEU B 1 225 ? 21.703 -10.094 -5.062 1 84.94 225 LEU B CA 1
ATOM 3639 C C . LEU B 1 225 ? 22.953 -10.039 -4.199 1 84.94 225 LEU B C 1
ATOM 3641 O O . LEU B 1 225 ? 22.953 -9.406 -3.139 1 84.94 225 LEU B O 1
ATOM 3645 N N . ALA B 1 226 ? 23.969 -10.68 -4.652 1 84.5 226 ALA B N 1
ATOM 3646 C CA . ALA B 1 226 ? 25.25 -10.625 -3.947 1 84.5 226 ALA B CA 1
ATOM 3647 C C . ALA B 1 226 ? 25.766 -9.195 -3.871 1 84.5 226 ALA B C 1
ATOM 3649 O O . ALA B 1 226 ? 26.219 -8.75 -2.812 1 84.5 226 ALA B O 1
ATOM 3650 N N . ARG B 1 227 ? 25.641 -8.539 -4.902 1 88.19 227 ARG B N 1
ATOM 3651 C CA . ARG B 1 227 ? 26.156 -7.172 -4.957 1 88.19 227 ARG B CA 1
ATOM 3652 C C . ARG B 1 227 ? 25.312 -6.238 -4.094 1 88.19 227 ARG B C 1
ATOM 3654 O O . ARG B 1 227 ? 25.812 -5.234 -3.586 1 88.19 227 ARG B O 1
ATOM 3661 N N . SER B 1 228 ? 24.047 -6.578 -3.955 1 87.75 228 SER B N 1
ATOM 3662 C CA . SER B 1 228 ? 23.141 -5.719 -3.215 1 87.75 228 SER B CA 1
ATOM 3663 C C . SER B 1 228 ? 23.156 -6.039 -1.724 1 87.75 228 SER B C 1
ATOM 3665 O O . SER B 1 228 ? 22.453 -5.402 -0.935 1 87.75 228 SER B O 1
ATOM 3667 N N . GLY B 1 229 ? 23.797 -7.055 -1.367 1 81.75 229 GLY B N 1
ATOM 3668 C CA . GLY B 1 229 ? 23.875 -7.449 0.029 1 81.75 229 GLY B CA 1
ATOM 3669 C C . GLY B 1 229 ? 22.672 -8.227 0.505 1 81.75 229 GLY B C 1
ATOM 3670 O O . GLY B 1 229 ? 22.406 -8.312 1.707 1 81.75 229 GLY B O 1
ATOM 3671 N N . LEU B 1 230 ? 21.891 -8.609 -0.409 1 79.31 230 LEU B N 1
ATOM 3672 C CA . LEU B 1 230 ? 20.719 -9.391 -0.049 1 79.31 230 LEU B CA 1
ATOM 3673 C C . LEU B 1 230 ? 21.047 -10.867 0.066 1 79.31 230 LEU B C 1
ATOM 3675 O O . LEU B 1 230 ? 21.781 -11.406 -0.76 1 79.31 230 LEU B O 1
ATOM 3679 N N . ASP B 1 231 ? 20.766 -11.344 1.266 1 67.44 231 ASP B N 1
ATOM 3680 C CA . ASP B 1 231 ? 21.078 -12.734 1.567 1 67.44 231 ASP B CA 1
ATOM 3681 C C . ASP B 1 231 ? 20.016 -13.672 1.001 1 67.44 231 ASP B C 1
ATOM 3683 O O . ASP B 1 231 ? 18.828 -13.562 1.339 1 67.44 231 ASP B O 1
ATOM 3687 N N . LEU B 1 232 ? 20.422 -14.57 0.305 1 64.62 232 LEU B N 1
ATOM 3688 C CA . LEU B 1 232 ? 19.594 -15.555 -0.375 1 64.62 232 LEU B CA 1
ATOM 3689 C C . LEU B 1 232 ? 19.359 -16.781 0.502 1 64.62 232 LEU B C 1
ATOM 3691 O O . LEU B 1 232 ? 18.578 -17.672 0.148 1 64.62 232 LEU B O 1
ATOM 3695 N N . THR B 1 233 ? 19.938 -16.781 1.624 1 60.94 233 THR B N 1
ATOM 3696 C CA . THR B 1 233 ? 19.953 -18.031 2.375 1 60.94 233 THR B CA 1
ATOM 3697 C C . THR B 1 233 ? 18.781 -18.094 3.352 1 60.94 233 THR B C 1
ATOM 3699 O O . THR B 1 233 ? 18.547 -19.109 3.992 1 60.94 233 THR B O 1
ATOM 3702 N N . ALA B 1 234 ? 18.047 -17.094 3.357 1 62.53 234 ALA B N 1
ATOM 3703 C CA . ALA B 1 234 ? 16.922 -17.109 4.289 1 62.53 234 ALA B CA 1
ATOM 3704 C C . ALA B 1 234 ? 15.852 -18.109 3.85 1 62.53 234 ALA B C 1
ATOM 3706 O O . ALA B 1 234 ? 15.688 -18.359 2.654 1 62.53 234 ALA B O 1
ATOM 3707 N N . PRO B 1 235 ? 15.289 -18.812 4.918 1 60.56 235 PRO B N 1
ATOM 3708 C CA . PRO B 1 235 ? 14.203 -19.734 4.566 1 60.56 235 PRO B CA 1
ATOM 3709 C C . PRO B 1 235 ? 13.195 -19.109 3.604 1 60.56 235 PRO B C 1
ATOM 3711 O O . PRO B 1 235 ? 12.859 -17.938 3.732 1 60.56 235 PRO B O 1
ATOM 3714 N N . GLN B 1 236 ? 12.898 -19.891 2.576 1 69.94 236 GLN B N 1
ATOM 3715 C CA . GLN B 1 236 ? 11.992 -19.438 1.523 1 69.94 236 GLN B CA 1
ATOM 3716 C C . GLN B 1 236 ? 10.648 -20.156 1.617 1 69.94 236 GLN B C 1
ATOM 3718 O O . GLN B 1 236 ? 10.578 -21.375 1.475 1 69.94 236 GLN B O 1
ATOM 3723 N N . GLU B 1 237 ? 9.68 -19.625 2.311 1 65.69 237 GLU B N 1
ATOM 3724 C CA . GLU B 1 237 ? 8.32 -20.141 2.215 1 65.69 237 GLU B CA 1
ATOM 3725 C C . GLU B 1 237 ? 7.578 -19.531 1.026 1 65.69 237 GLU B C 1
ATOM 3727 O O . GLU B 1 237 ? 7.824 -18.391 0.657 1 65.69 237 GLU B O 1
ATOM 3732 N N . THR B 1 238 ? 6.793 -20.469 0.404 1 75.38 238 THR B N 1
ATOM 3733 C CA . THR B 1 238 ? 6.035 -19.891 -0.707 1 75.38 238 THR B CA 1
ATOM 3734 C C . THR B 1 238 ? 5.047 -18.844 -0.207 1 75.38 238 THR B C 1
ATOM 3736 O O . THR B 1 238 ? 4.469 -18.984 0.872 1 75.38 238 THR B O 1
ATOM 3739 N N . LYS B 1 239 ? 4.945 -17.797 -0.875 1 79.75 239 LYS B N 1
ATOM 3740 C CA . LYS B 1 239 ? 4.039 -16.688 -0.578 1 79.75 239 LYS B CA 1
ATOM 3741 C C . LYS B 1 239 ? 2.609 -17.188 -0.392 1 79.75 239 LYS B C 1
ATOM 3743 O O . LYS B 1 239 ? 1.924 -16.781 0.549 1 79.75 239 LYS B O 1
ATOM 3748 N N . THR B 1 240 ? 2.223 -18.125 -1.261 1 81.38 240 THR B N 1
ATOM 3749 C CA . THR B 1 240 ? 0.848 -18.609 -1.202 1 81.38 240 THR B CA 1
ATOM 3750 C C . THR B 1 240 ? 0.582 -19.328 0.12 1 81.38 240 THR B C 1
ATOM 3752 O O . THR B 1 240 ? -0.428 -19.062 0.778 1 81.38 240 THR B O 1
ATOM 3755 N N . ARG B 1 241 ? 1.519 -20.156 0.443 1 81.94 241 ARG B N 1
ATOM 3756 C CA . ARG B 1 241 ? 1.369 -20.875 1.7 1 81.94 241 ARG B CA 1
ATOM 3757 C C . ARG B 1 241 ? 1.347 -19.922 2.887 1 81.94 241 ARG B C 1
ATOM 3759 O O . ARG B 1 241 ? 0.52 -20.062 3.791 1 81.94 241 ARG B O 1
ATOM 3766 N N . ALA B 1 242 ? 2.234 -19 2.887 1 84.06 242 ALA B N 1
ATOM 3767 C CA . ALA B 1 242 ? 2.314 -18.031 3.975 1 84.06 242 ALA B CA 1
ATOM 3768 C C . ALA B 1 242 ? 1.038 -17.203 4.062 1 84.06 242 ALA B C 1
ATOM 3770 O O . ALA B 1 242 ? 0.517 -16.969 5.156 1 84.06 242 ALA B O 1
ATOM 3771 N N . VAL B 1 243 ? 0.501 -16.828 2.949 1 90.12 243 VAL B N 1
ATOM 3772 C CA . VAL B 1 243 ? -0.696 -15.992 2.896 1 90.12 243 VAL B CA 1
ATOM 3773 C C . VAL B 1 243 ? -1.904 -16.797 3.375 1 90.12 243 VAL B C 1
ATOM 3775 O O . VAL B 1 243 ? -2.686 -16.312 4.199 1 90.12 243 VAL B O 1
ATOM 3778 N N . LEU B 1 244 ? -1.999 -18.031 2.914 1 90.94 244 LEU B N 1
ATOM 3779 C CA . LEU B 1 244 ? -3.123 -18.875 3.307 1 90.94 244 LEU B CA 1
ATOM 3780 C C . LEU B 1 244 ? -3.098 -19.156 4.809 1 90.94 244 LEU B C 1
ATOM 3782 O O . LEU B 1 244 ? -4.145 -19.141 5.461 1 90.94 244 LEU B O 1
ATOM 3786 N N . ALA B 1 245 ? -1.892 -19.391 5.297 1 87.19 245 ALA B N 1
ATOM 3787 C CA . ALA B 1 245 ? -1.746 -19.625 6.734 1 87.19 245 ALA B CA 1
ATOM 3788 C C . ALA B 1 245 ? -2.199 -18.406 7.535 1 87.19 245 ALA B C 1
ATOM 3790 O O . ALA B 1 245 ? -2.893 -18.547 8.547 1 87.19 245 ALA B O 1
ATOM 3791 N N . ALA B 1 246 ? -1.849 -17.297 7.066 1 87.88 246 ALA B N 1
ATOM 3792 C CA . ALA B 1 246 ? -2.221 -16.062 7.754 1 87.88 246 ALA B CA 1
ATOM 3793 C C . ALA B 1 246 ? -3.727 -15.828 7.688 1 87.88 246 ALA B C 1
ATOM 3795 O O . ALA B 1 246 ? -4.324 -15.312 8.633 1 87.88 246 ALA B O 1
ATOM 3796 N N . LEU B 1 247 ? -4.305 -16.203 6.59 1 89.75 247 LEU B N 1
ATOM 3797 C CA . LEU B 1 247 ? -5.727 -15.969 6.363 1 89.75 247 LEU B CA 1
ATOM 3798 C C . LEU B 1 247 ? -6.578 -16.938 7.18 1 89.75 247 LEU B C 1
ATOM 3800 O O . LEU B 1 247 ? -7.754 -16.672 7.43 1 89.75 247 LEU B O 1
ATOM 3804 N N . THR B 1 248 ? -6.008 -18.031 7.574 1 88.5 248 THR B N 1
ATOM 3805 C CA . THR B 1 248 ? -6.797 -19.031 8.273 1 88.5 248 THR B CA 1
ATOM 3806 C C . THR B 1 248 ? -6.449 -19.062 9.758 1 88.5 248 THR B C 1
ATOM 3808 O O . THR B 1 248 ? -7.043 -19.812 10.531 1 88.5 248 THR B O 1
ATOM 3811 N N . ALA B 1 249 ? -5.488 -18.312 10.156 1 83 249 ALA B N 1
ATOM 3812 C CA . ALA B 1 249 ? -5.16 -18.203 11.578 1 83 249 ALA B CA 1
ATOM 3813 C C . ALA B 1 249 ? -6.297 -17.547 12.352 1 83 249 ALA B C 1
ATOM 3815 O O . ALA B 1 249 ? -7.094 -16.797 11.781 1 83 249 ALA B O 1
ATOM 3816 N N . PRO B 1 250 ? -6.348 -17.922 13.68 1 73 250 PRO B N 1
ATOM 3817 C CA . PRO B 1 250 ? -7.355 -17.234 14.484 1 73 250 PRO B CA 1
ATOM 3818 C C . PRO B 1 250 ? -7.23 -15.711 14.406 1 73 250 PRO B C 1
ATOM 3820 O O . PRO B 1 250 ? -6.133 -15.172 14.555 1 73 250 PRO B O 1
ATOM 3823 N N . GLY B 1 251 ? -8.273 -14.891 14.078 1 62.59 251 GLY B N 1
ATOM 3824 C CA . GLY B 1 251 ? -8.266 -13.445 13.922 1 62.59 251 GLY B CA 1
ATOM 3825 C C . GLY B 1 251 ? -7.934 -13 12.508 1 62.59 251 GLY B C 1
ATOM 3826 O O . GLY B 1 251 ? -7.891 -11.805 12.227 1 62.59 251 GLY B O 1
ATOM 3827 N N . GLY B 1 252 ? -7.551 -13.953 11.773 1 55.34 252 GLY B N 1
ATOM 3828 C CA . GLY B 1 252 ? -7.09 -13.672 10.422 1 55.34 252 GLY B CA 1
ATOM 3829 C C . GLY B 1 252 ? -8.219 -13.352 9.461 1 55.34 252 GLY B C 1
ATOM 3830 O O . GLY B 1 252 ? -7.984 -13.086 8.281 1 55.34 252 GLY B O 1
ATOM 3831 N N . SER B 1 253 ? -9.445 -13.422 9.875 1 53.75 253 SER B N 1
ATOM 3832 C CA . SER B 1 253 ? -10.547 -13.195 8.938 1 53.75 253 SER B CA 1
ATOM 3833 C C . SER B 1 253 ? -10.883 -11.711 8.828 1 53.75 253 SER B C 1
ATOM 3835 O O . SER B 1 253 ? -10.742 -10.969 9.805 1 53.75 253 SER B O 1
#